Protein 4QKD (pdb70)

Nearest PDB structures (foldseek):
  4qkd-assembly1_A  TM=1.005E+00  e=6.520E-40  Homo sapiens
  4qkb-assembly1_A  TM=1.003E+00  e=4.524E-38  Homo sapiens
  4qkf-assembly3_C  TM=1.001E+00  e=3.801E-38  Homo sapiens
  4qkd-assembly4_C  TM=9.950E-01  e=1.623E-37  Homo sapiens
  2iuw-assembly1_A-2  TM=6.817E-01  e=8.544E-07  Homo sapiens

Structure (mmCIF, N/CA/C/O backbone):
data_4QKD
#
_entry.id   4QKD
#
_cell.length_a   66.426
_cell.length_b   82.048
_cell.length_c   66.414
_cell.angle_alpha   90.00
_cell.angle_beta   120.03
_cell.angle_gamma   90.00
#
_symmetry.space_group_name_H-M   'P 1 21 1'
#
loop_
_entity.id
_entity.type
_entity.pdbx_description
1 polymer 'Alpha-ketoglutarate-dependent dioxygenase alkB homolog 7, mitochondrial'
2 non-polymer 'MANGANESE (II) ION'
3 non-polymer '2-OXOGLUTARIC ACID'
4 water water
#
loop_
_atom_site.group_PDB
_atom_site.id
_atom_site.type_symbol
_atom_site.label_atom_id
_atom_site.label_alt_id
_atom_site.label_comp_id
_atom_site.label_asym_id
_atom_site.label_entity_id
_atom_site.label_seq_id
_atom_site.pdbx_PDB_ins_code
_atom_site.Cartn_x
_atom_site.Cartn_y
_atom_site.Cartn_z
_atom_site.occupancy
_atom_site.B_iso_or_equiv
_atom_site.auth_seq_id
_atom_site.auth_comp_id
_atom_site.auth_asym_id
_atom_site.auth_atom_id
_atom_site.pdbx_PDB_model_num
ATOM 1 N N . MET A 1 1 ? -16.552 -7.182 22.803 1.00 29.20 16 MET A N 1
ATOM 2 C CA . MET A 1 1 ? -16.682 -5.702 22.651 1.00 23.90 16 MET A CA 1
ATOM 3 C C . MET A 1 1 ? -15.796 -5.120 21.554 1.00 19.95 16 MET A C 1
ATOM 4 O O . MET A 1 1 ? -16.232 -4.236 20.819 1.00 23.73 16 MET A O 1
ATOM 6 N N . TRP A 1 2 ? -14.551 -5.581 21.462 1.00 16.79 17 TRP A N 1
ATOM 7 C CA . TRP A 1 2 ? -13.601 -5.014 20.487 1.00 14.36 17 TRP A CA 1
ATOM 8 C C . TRP A 1 2 ? -13.202 -5.940 19.367 1.00 13.49 17 TRP A C 1
ATOM 9 O O . TRP A 1 2 ? -12.540 -5.505 18.439 1.00 12.69 17 TRP A O 1
ATOM 20 N N . VAL A 1 3 ? -13.577 -7.218 19.453 1.00 14.34 18 VAL A N 1
ATOM 21 C CA . VAL A 1 3 ? -13.248 -8.168 18.385 1.00 16.08 18 VAL A CA 1
ATOM 22 C C . VAL A 1 3 ? -14.467 -8.971 17.991 1.00 14.59 18 VAL A C 1
ATOM 23 O O . VAL A 1 3 ? -15.228 -9.409 18.853 1.00 22.00 18 VAL A O 1
ATOM 27 N N . ARG A 1 4 ? -14.673 -9.098 16.690 1.00 13.41 19 ARG A N 1
ATOM 28 C CA . ARG A 1 4 ? -15.689 -10.008 16.149 1.00 14.80 19 ARG A CA 1
ATOM 29 C C . ARG A 1 4 ? -14.972 -10.889 15.144 1.00 15.35 19 ARG A C 1
ATOM 30 O O . ARG A 1 4 ? -13.971 -10.476 14.553 1.00 15.16 19 ARG A O 1
ATOM 38 N N . GLY A 1 5 ? -15.454 -12.123 14.972 1.00 17.34 20 GLY A N 1
ATOM 39 C CA . GLY A 1 5 ? -14.796 -13.059 14.068 1.00 18.51 20 GLY A CA 1
ATOM 40 C C . GLY A 1 5 ? -15.777 -13.830 13.216 1.00 15.81 20 GLY A C 1
ATOM 41 O O . GLY A 1 5 ? -16.965 -13.888 13.533 1.00 17.59 20 GLY A O 1
ATOM 42 N N . SER A 1 6 ? -15.263 -14.423 12.140 1.00 18.25 21 SER A N 1
ATOM 43 C CA . SER A 1 6 ? -16.061 -15.288 11.272 1.00 18.82 21 SER A CA 1
ATOM 44 C C . SER A 1 6 ? -16.575 -16.551 11.992 1.00 18.50 21 SER A C 1
ATOM 45 O O . SER A 1 6 ? -17.581 -17.129 11.570 1.00 21.17 21 SER A O 1
ATOM 48 N N . GLY A 1 7 ? -15.884 -16.978 13.048 1.00 18.83 22 GLY A N 1
ATOM 49 C CA . GLY A 1 7 ? -16.291 -18.138 13.845 1.00 20.09 22 GLY A CA 1
ATOM 50 C C . GLY A 1 7 ? -15.484 -18.262 15.132 1.00 22.20 22 GLY A C 1
ATOM 51 O O . GLY A 1 7 ? -14.468 -17.588 15.296 1.00 22.15 22 GLY A O 1
ATOM 52 N N . PRO A 1 8 ? -15.925 -19.127 16.064 1.00 21.19 23 PRO A N 1
ATOM 53 C CA . PRO A 1 8 ? -15.234 -19.325 17.349 1.00 24.26 23 PRO A CA 1
ATOM 54 C C . PRO A 1 8 ? -13.783 -19.800 17.263 1.00 23.15 23 PRO A C 1
ATOM 55 O O . PRO A 1 8 ? -12.969 -19.449 18.126 1.00 22.58 23 PRO A O 1
ATOM 59 N N . SER A 1 9 ? -13.461 -20.613 16.258 1.00 20.95 24 SER A N 1
ATOM 60 C CA . SER A 1 9 ? -12.126 -21.197 16.166 1.00 21.47 24 SER A CA 1
ATOM 61 C C . SER A 1 9 ? -11.079 -20.132 15.830 1.00 20.44 24 SER A C 1
ATOM 62 O O . SER A 1 9 ? -10.013 -20.114 16.447 1.00 21.68 24 SER A O 1
ATOM 65 N N . VAL A 1 10 ? -11.379 -19.254 14.872 1.00 22.03 25 VAL A N 1
ATOM 66 C CA . VAL A 1 10 ? -10.447 -18.163 14.519 1.00 22.35 25 VAL A CA 1
ATOM 67 C C . VAL A 1 10 ? -10.248 -17.213 15.695 1.00 21.04 25 VAL A C 1
ATOM 68 O O . VAL A 1 10 ? -9.136 -16.742 15.941 1.00 22.20 25 VAL A O 1
ATOM 72 N N . LEU A 1 11 ? -11.325 -16.960 16.430 1.00 20.62 26 LEU A N 1
ATOM 73 C CA . LEU A 1 11 ? -11.283 -16.134 17.624 1.00 21.66 26 LEU A CA 1
ATOM 74 C C . LEU A 1 11 ? -10.369 -16.708 18.713 1.00 22.75 26 LEU A C 1
ATOM 75 O O . LEU A 1 11 ? -9.548 -15.993 19.280 1.00 24.40 26 LEU A O 1
ATOM 80 N N . SER A 1 12 ? -10.506 -18.002 19.001 1.00 23.30 27 SER A N 1
ATOM 81 C CA . SER A 1 12 ? -9.640 -18.667 19.978 1.00 22.34 27 SER A CA 1
ATOM 82 C C . SER A 1 12 ? -8.180 -18.728 19.497 1.00 21.12 27 SER A C 1
ATOM 83 O O . SER A 1 12 ? -7.243 -18.469 20.263 1.00 23.13 27 SER A O 1
ATOM 85 N N . ARG A 1 13 ? -8.001 -19.073 18.226 1.00 19.31 28 ARG A N 1
ATOM 86 C CA . ARG A 1 13 ? -6.674 -19.282 17.641 1.00 21.14 28 ARG A CA 1
ATOM 87 C C . ARG A 1 13 ? -5.824 -18.019 17.702 1.00 23.89 28 ARG A C 1
ATOM 88 O O . ARG A 1 13 ? -4.628 -18.072 17.991 1.00 25.53 28 ARG A O 1
ATOM 96 N N . LEU A 1 14 ? -6.472 -16.891 17.446 1.00 21.30 29 LEU A N 1
ATOM 97 C CA . LEU A 1 14 ? -5.799 -15.595 17.378 1.00 18.59 29 LEU A CA 1
ATOM 98 C C . LEU A 1 14 ? -5.984 -14.747 18.644 1.00 23.17 29 LEU A C 1
ATOM 99 O O . LEU A 1 14 ? -5.624 -13.571 18.643 1.00 24.55 29 LEU A O 1
ATOM 104 N N . GLN A 1 15 ? -6.499 -15.323 19.732 1.00 24.31 30 GLN A N 1
ATOM 105 C CA . GLN A 1 15 ? -6.906 -14.516 20.902 1.00 25.88 30 GLN A CA 1
ATOM 106 C C . GLN A 1 15 ? -5.764 -13.667 21.489 1.00 24.45 30 GLN A C 1
ATOM 107 O O . GLN A 1 15 ? -6.004 -12.531 21.932 1.00 28.50 30 GLN A O 1
ATOM 112 N N . ASP A 1 16 ? -4.539 -14.214 21.450 1.00 20.90 31 ASP A N 1
ATOM 113 C CA . ASP A 1 16 ? -3.298 -13.536 21.883 1.00 20.01 31 ASP A CA 1
ATOM 114 C C . ASP A 1 16 ? -2.371 -13.119 20.720 1.00 18.28 31 ASP A C 1
ATOM 115 O O . ASP A 1 16 ? -1.230 -12.670 20.940 1.00 21.64 31 ASP A O 1
ATOM 120 N N . ALA A 1 17 ? -2.842 -13.306 19.490 1.00 17.28 32 ALA A N 1
ATOM 121 C CA . ALA A 1 17 ? -2.125 -12.874 18.281 1.00 15.30 32 ALA A CA 1
ATOM 122 C C . ALA A 1 17 ? -2.659 -11.547 17.735 1.00 12.63 32 ALA A C 1
ATOM 123 O O . ALA A 1 17 ? -1.889 -10.766 17.178 1.00 13.94 32 ALA A O 1
ATOM 125 N N . ALA A 1 18 ? -3.966 -11.336 17.872 1.00 12.62 33 ALA A N 1
ATOM 126 C CA . ALA A 1 18 ? -4.618 -10.103 17.439 1.00 12.42 33 ALA A CA 1
ATOM 127 C C . ALA A 1 18 ? -5.338 -9.510 18.628 1.00 15.64 33 ALA A C 1
ATOM 128 O O . ALA A 1 18 ? -6.420 -9.970 18.989 1.00 20.12 33 ALA A O 1
ATOM 130 N N . VAL A 1 19 ? -4.733 -8.470 19.210 1.00 12.97 34 VAL A N 1
ATOM 131 C CA . VAL A 1 19 ? -5.125 -7.967 20.525 1.00 13.22 34 VAL A CA 1
ATOM 132 C C . VAL A 1 19 ? -5.505 -6.502 20.398 1.00 11.90 34 VAL A C 1
ATOM 133 O O . VAL A 1 19 ? -4.823 -5.787 19.702 1.00 13.67 34 VAL A O 1
ATOM 137 N N . VAL A 1 20 ? -6.580 -6.093 21.052 1.00 10.68 35 VAL A N 1
ATOM 138 C CA . VAL A 1 20 ? -6.888 -4.663 21.207 1.00 12.01 35 VAL A CA 1
ATOM 139 C C . VAL A 1 20 ? -6.985 -4.374 22.688 1.00 11.18 35 VAL A C 1
ATOM 140 O O . VAL A 1 20 ? -7.664 -5.066 23.448 1.00 13.73 35 VAL A O 1
ATOM 144 N N . ARG A 1 21 ? -6.267 -3.333 23.098 1.00 10.66 36 ARG A N 1
ATOM 145 C CA . ARG A 1 21 ? -6.364 -2.782 24.459 1.00 12.22 36 ARG A CA 1
ATOM 146 C C . ARG A 1 21 ? -7.031 -1.396 24.383 1.00 11.62 36 ARG A C 1
ATOM 147 O O . ARG A 1 21 ? -6.339 -0.405 24.179 1.00 13.14 36 ARG A O 1
ATOM 155 N N . PRO A 1 22 ? -8.378 -1.326 24.528 1.00 12.56 37 PRO A N 1
ATOM 156 C CA . PRO A 1 22 ? -9.031 -0.025 24.432 1.00 13.45 37 PRO A CA 1
ATOM 157 C C . PRO A 1 22 ? -8.563 0.846 25.599 1.00 14.98 37 PRO A C 1
ATOM 158 O O . PRO A 1 22 ? -8.225 0.318 26.651 1.00 15.96 37 PRO A O 1
ATOM 162 N N . GLY A 1 23 ? -8.494 2.159 25.437 1.00 14.40 38 GLY A N 1
ATOM 163 C CA . GLY A 1 23 ? -8.028 2.985 26.579 1.00 16.06 38 GLY A CA 1
ATOM 164 C C . GLY A 1 23 ? -6.639 2.648 27.164 1.00 15.46 38 GLY A C 1
ATOM 165 O O . GLY A 1 23 ? -6.338 2.953 28.327 1.00 16.69 38 GLY A O 1
ATOM 166 N N . PHE A 1 24 ? -5.776 2.047 26.350 1.00 12.66 39 PHE A N 1
ATOM 167 C CA . PHE A 1 24 ? -4.350 1.935 26.651 1.00 11.28 39 PHE A CA 1
ATOM 168 C C . PHE A 1 24 ? -3.757 3.319 26.953 1.00 11.37 39 PHE A C 1
ATOM 169 O O . PHE A 1 24 ? -2.901 3.450 27.843 1.00 11.95 39 PHE A O 1
ATOM 177 N N . LEU A 1 25 ? -4.186 4.344 26.214 1.00 9.96 40 LEU A N 1
ATOM 178 C CA . LEU A 1 25 ? -3.755 5.717 26.489 1.00 9.62 40 LEU A CA 1
ATOM 179 C C . LEU A 1 25 ? -4.788 6.438 27.329 1.00 11.21 40 LEU A C 1
ATOM 180 O O . LEU A 1 25 ? -5.979 6.279 27.114 1.00 13.06 40 LEU A O 1
ATOM 185 N N . SER A 1 26 ? -4.314 7.291 28.238 1.00 12.80 41 SER A N 1
ATOM 186 C CA . SER A 1 26 ? -5.185 8.262 28.867 1.00 13.62 41 SER A CA 1
ATOM 187 C C . SER A 1 26 ? -5.442 9.443 27.934 1.00 12.77 41 SER A C 1
ATOM 188 O O . SER A 1 26 ? -4.797 9.588 26.891 1.00 11.31 41 SER A O 1
ATOM 191 N N . THR A 1 27 ? -6.388 10.297 28.301 1.00 14.02 42 THR A N 1
ATOM 192 C CA . THR A 1 27 ? -6.639 11.496 27.514 1.00 14.70 42 THR A CA 1
ATOM 193 C C . THR A 1 27 ? -5.385 12.334 27.424 1.00 13.93 42 THR A C 1
ATOM 194 O O . THR A 1 27 ? -5.063 12.859 26.375 1.00 14.36 42 THR A O 1
ATOM 198 N N . ALA A 1 28 ? -4.661 12.464 28.535 1.00 13.68 43 ALA A N 1
ATOM 199 C CA . ALA A 1 28 ? -3.433 13.241 28.532 1.00 14.01 43 ALA A CA 1
ATOM 200 C C . ALA A 1 28 ? -2.393 12.680 27.572 1.00 11.86 43 ALA A C 1
ATOM 201 O O . ALA A 1 28 ? -1.704 13.423 26.891 1.00 12.50 43 ALA A O 1
ATOM 203 N N . GLU A 1 29 ? -2.285 11.359 27.511 1.00 11.58 44 GLU A N 1
ATOM 204 C CA . GLU A 1 29 ? -1.360 10.755 26.552 1.00 11.43 44 GLU A CA 1
ATOM 205 C C . GLU A 1 29 ? -1.773 10.949 25.101 1.00 9.66 44 GLU A C 1
ATOM 206 O O . GLU A 1 29 ? -0.929 11.135 24.244 1.00 9.97 44 GLU A O 1
ATOM 212 N N . GLU A 1 30 ? -3.068 10.834 24.846 1.00 10.12 45 GLU A N 1
ATOM 213 C CA . GLU A 1 30 ? -3.583 11.179 23.494 1.00 10.63 45 GLU A CA 1
ATOM 214 C C . GLU A 1 30 ? -3.220 12.591 23.086 1.00 11.18 45 GLU A C 1
ATOM 215 O O . GLU A 1 30 ? -2.766 12.813 21.985 1.00 10.91 45 GLU A O 1
ATOM 221 N N . GLU A 1 31 ? -3.371 13.504 24.034 1.00 11.22 46 GLU A N 1
ATOM 222 C CA . GLU A 1 31 ? -3.035 14.919 23.846 1.00 12.41 46 GLU A CA 1
ATOM 223 C C . GLU A 1 31 ? -1.544 15.084 23.605 1.00 10.97 46 GLU A C 1
ATOM 224 O O . GLU A 1 31 ? -1.130 15.744 22.663 1.00 10.96 46 GLU A O 1
ATOM 230 N N . THR A 1 32 ? -0.708 14.444 24.419 1.00 9.87 47 THR A N 1
ATOM 231 C CA . THR A 1 32 ? 0.733 14.504 24.186 1.00 10.00 47 THR A CA 1
ATOM 232 C C . THR A 1 32 ? 1.084 14.146 22.728 1.00 9.88 47 THR A C 1
ATOM 233 O O . THR A 1 32 ? 1.855 14.845 22.058 1.00 11.44 47 THR A O 1
ATOM 237 N N . LEU A 1 33 ? 0.546 13.019 22.240 1.00 9.89 48 LEU A N 1
ATOM 238 C CA . LEU A 1 33 ? 0.875 12.603 20.901 1.00 9.66 48 LEU A CA 1
ATOM 239 C C . LEU A 1 33 ? 0.358 13.590 19.829 1.00 9.66 48 LEU A C 1
ATOM 240 O O . LEU A 1 33 ? 1.072 13.899 18.888 1.00 10.45 48 LEU A O 1
ATOM 245 N N . SER A 1 34 ? -0.878 14.041 19.991 1.00 9.86 49 SER A N 1
ATOM 246 C CA . SER A 1 34 ? -1.463 14.990 19.048 0.81 10.61 49 SER A CA 1
ATOM 247 C C . SER A 1 34 ? -0.672 16.299 19.008 1.00 12.55 49 SER A C 1
ATOM 248 O O . SER A 1 34 ? -0.383 16.806 17.930 1.00 12.43 49 SER A O 1
ATOM 251 N N . ARG A 1 35 ? -0.278 16.820 20.167 1.00 11.59 50 ARG A N 1
ATOM 252 C CA . ARG A 1 35 ? 0.416 18.118 20.195 1.00 11.84 50 ARG A CA 1
ATOM 253 C C . ARG A 1 35 ? 1.789 18.016 19.557 1.00 11.79 50 ARG A C 1
ATOM 254 O O . ARG A 1 35 ? 2.285 18.946 18.941 1.00 13.25 50 ARG A O 1
ATOM 262 N N . GLU A 1 36 ? 2.408 16.843 19.669 1.00 10.21 51 GLU A N 1
ATOM 263 C CA . GLU A 1 36 ? 3.718 16.651 19.082 1.00 9.88 51 GLU A CA 1
ATOM 264 C C . GLU A 1 36 ? 3.634 16.381 17.570 1.00 10.14 51 GLU A C 1
ATOM 265 O O . GLU A 1 36 ? 4.488 16.817 16.826 1.00 12.36 51 GLU A O 1
ATOM 271 N N . LEU A 1 37 ? 2.632 15.592 17.153 1.00 9.73 52 LEU A N 1
ATOM 272 C CA . LEU A 1 37 ? 2.557 15.089 15.781 1.00 10.33 52 LEU A CA 1
ATOM 273 C C . LEU A 1 37 ? 1.748 15.942 14.807 1.00 10.91 52 LEU A C 1
ATOM 274 O O . LEU A 1 37 ? 2.104 16.006 13.620 1.00 10.76 52 LEU A O 1
ATOM 279 N N . GLU A 1 38 ? 0.672 16.560 15.282 1.00 12.63 53 GLU A N 1
ATOM 280 C CA . GLU A 1 38 ? -0.129 17.421 14.391 1.00 14.95 53 GLU A CA 1
ATOM 281 C C . GLU A 1 38 ? 0.748 18.447 13.624 1.00 14.48 53 GLU A C 1
ATOM 282 O O . GLU A 1 38 ? 0.675 18.543 12.390 1.00 15.20 53 GLU A O 1
ATOM 288 N N . PRO A 1 39 ? 1.605 19.196 14.332 1.00 12.72 54 PRO A N 1
ATOM 289 C CA . PRO A 1 39 ? 2.404 20.196 13.621 1.00 14.85 54 PRO A CA 1
ATOM 290 C C . PRO A 1 39 ? 3.350 19.604 12.574 1.00 15.73 54 PRO A C 1
ATOM 291 O O . PRO A 1 39 ? 3.600 20.213 11.518 1.00 18.41 54 PRO A O 1
ATOM 295 N N . GLU A 1 40 ? 3.878 18.415 12.863 1.00 14.94 55 GLU A N 1
ATOM 296 C CA . GLU A 1 40 ? 4.802 17.788 11.952 1.00 16.26 55 GLU A CA 1
ATOM 297 C C . GLU A 1 40 ? 4.091 17.252 10.706 1.00 15.02 55 GLU A C 1
ATOM 298 O O . GLU A 1 40 ? 4.602 17.365 9.597 1.00 17.65 55 GLU A O 1
ATOM 304 N N . LEU A 1 41 ? 2.904 16.694 10.900 1.00 13.41 56 LEU A N 1
ATOM 305 C CA . LEU A 1 41 ? 2.119 16.175 9.793 1.00 14.92 56 LEU A CA 1
ATOM 306 C C . LEU A 1 41 ? 1.624 17.318 8.904 1.00 16.25 56 LEU A C 1
ATOM 307 O O . LEU A 1 41 ? 1.568 17.164 7.679 1.00 15.90 56 LEU A O 1
ATOM 312 N N . ARG A 1 42 ? 1.285 18.465 9.505 1.00 16.13 57 ARG A N 1
ATOM 313 C CA . ARG A 1 42 ? 0.814 19.657 8.755 1.00 17.04 57 ARG A CA 1
ATOM 314 C C . ARG A 1 42 ? 1.876 20.171 7.778 1.00 15.18 57 ARG A C 1
ATOM 315 O O . ARG A 1 42 ? 1.535 20.814 6.778 1.00 20.37 57 ARG A O 1
ATOM 323 N N . ARG A 1 43 ? 3.152 19.925 8.058 1.00 14.50 58 ARG A N 1
ATOM 324 C CA . ARG A 1 43 ? 4.220 20.319 7.141 1.00 17.53 58 ARG A CA 1
ATOM 325 C C . ARG A 1 43 ? 4.233 19.570 5.825 1.00 17.74 58 ARG A C 1
ATOM 326 O O . ARG A 1 43 ? 4.914 19.991 4.888 1.00 19.49 58 ARG A O 1
ATOM 332 N N . ARG A 1 44 ? 3.515 18.445 5.766 1.00 16.21 59 ARG A N 1
ATOM 333 C CA . ARG A 1 44 ? 3.455 17.629 4.551 1.00 16.59 59 ARG A CA 1
ATOM 334 C C . ARG A 1 44 ? 2.066 17.675 3.929 1.00 15.04 59 ARG A C 1
ATOM 335 O O . ARG A 1 44 ? 1.083 17.854 4.621 1.00 15.56 59 ARG A O 1
ATOM 343 N N . ARG A 1 45 ? 2.005 17.531 2.606 1.00 14.87 60 ARG A N 1
ATOM 344 C CA . ARG A 1 45 ? 0.718 17.459 1.914 1.00 15.33 60 ARG A CA 1
ATOM 345 C C . ARG A 1 45 ? 0.195 16.027 1.887 1.00 13.39 60 ARG A C 1
ATOM 346 O O . ARG A 1 45 ? 0.983 15.085 1.909 1.00 15.27 60 ARG A O 1
ATOM 349 N N . TYR A 1 46 ? -1.126 15.873 1.854 1.00 12.75 61 TYR A N 1
ATOM 350 C CA . TYR A 1 46 ? -1.685 14.563 1.557 1.00 11.57 61 TYR A CA 1
ATOM 351 C C . TYR A 1 46 ? -1.151 14.107 0.204 1.00 13.03 61 TYR A C 1
ATOM 352 O O . TYR A 1 46 ? -1.037 14.877 -0.746 1.00 13.90 61 TYR A O 1
ATOM 361 N N . GLU A 1 47 ? -0.751 12.843 0.152 1.00 11.86 62 GLU A N 1
ATOM 362 C CA . GLU A 1 47 ? -0.047 12.334 -1.019 1.00 12.02 62 GLU A CA 1
ATOM 363 C C . GLU A 1 47 ? -0.990 12.111 -2.188 1.00 10.72 62 GLU A C 1
ATOM 364 O O . GLU A 1 47 ? -2.192 11.999 -2.014 1.00 12.73 62 GLU A O 1
ATOM 370 N N . TYR A 1 48 ? -0.396 12.049 -3.368 1.00 12.27 63 TYR A N 1
ATOM 371 C CA . TYR A 1 48 ? -1.132 11.549 -4.516 1.00 12.52 63 TYR A CA 1
ATOM 372 C C . TYR A 1 48 ? -1.540 10.091 -4.284 1.00 13.58 63 TYR A C 1
ATOM 373 O O . TYR A 1 48 ? -0.730 9.281 -3.840 1.00 16.60 63 TYR A O 1
ATOM 382 N N . ASP A 1 49 ? -2.784 9.774 -4.610 1.00 14.22 64 ASP A N 1
ATOM 383 C CA . ASP A 1 49 ? -3.257 8.395 -4.537 1.00 14.24 64 ASP A CA 1
ATOM 384 C C . ASP A 1 49 ? -2.880 7.577 -5.756 1.00 14.22 64 ASP A C 1
ATOM 385 O O . ASP A 1 49 ? -2.717 8.100 -6.853 1.00 16.34 64 ASP A O 1
ATOM 390 N N . HIS A 1 50 ? -2.733 6.277 -5.524 1.00 13.44 65 HIS A N 1
ATOM 391 C CA . HIS A 1 50 ? -2.438 5.290 -6.554 1.00 13.68 65 HIS A CA 1
ATOM 392 C C . HIS A 1 50 ? -3.272 4.048 -6.348 1.00 14.44 65 HIS A C 1
ATOM 393 O O . HIS A 1 50 ? -3.450 3.578 -5.235 1.00 15.01 65 HIS A O 1
ATOM 400 N N . TRP A 1 51 ? -3.756 3.487 -7.444 1.00 14.09 66 TRP A N 1
ATOM 401 C CA . TRP A 1 51 ? -4.611 2.319 -7.367 1.00 13.53 66 TRP A CA 1
ATOM 402 C C . TRP A 1 51 ? -3.920 1.136 -6.695 1.00 12.35 66 TRP A C 1
ATOM 403 O O . TRP A 1 51 ? -4.583 0.369 -6.021 1.00 16.31 66 TRP A O 1
ATOM 414 N N . ASP A 1 52 ? -2.610 1.011 -6.894 1.00 13.10 67 ASP A N 1
ATOM 415 C CA . ASP A 1 52 ? -1.855 -0.141 -6.369 1.00 14.20 67 ASP A CA 1
ATOM 416 C C . ASP A 1 52 ? -1.078 0.167 -5.078 1.00 15.51 67 ASP A C 1
ATOM 417 O O . ASP A 1 52 ? -0.154 -0.551 -4.703 1.00 20.60 67 ASP A O 1
ATOM 422 N N . ALA A 1 53 ? -1.458 1.247 -4.422 1.00 14.50 68 ALA A N 1
ATOM 423 C CA . ALA A 1 53 ? -0.990 1.547 -3.086 1.00 14.59 68 ALA A CA 1
ATOM 424 C C . ALA A 1 53 ? -2.007 1.039 -2.087 1.00 13.39 68 ALA A C 1
ATOM 425 O O . ALA A 1 53 ? -3.220 1.194 -2.311 1.00 14.93 68 ALA A O 1
ATOM 427 N N . ALA A 1 54 ? -1.524 0.423 -1.004 1.00 13.33 69 ALA A N 1
ATOM 428 C CA . ALA A 1 54 ? -2.394 -0.001 0.071 1.00 12.14 69 ALA A CA 1
ATOM 429 C C . ALA A 1 54 ? -3.106 1.185 0.754 1.00 11.25 69 ALA A C 1
ATOM 430 O O . ALA A 1 54 ? -4.301 1.116 1.018 1.00 13.83 69 ALA A O 1
ATOM 432 N N . ILE A 1 55 ? -2.367 2.261 1.014 1.00 12.18 70 ILE A N 1
ATOM 433 C CA . ILE A 1 55 ? -2.896 3.393 1.751 1.00 12.31 70 ILE A CA 1
ATOM 434 C C . ILE A 1 55 ? -3.412 4.472 0.810 1.00 10.59 70 ILE A C 1
ATOM 435 O O . ILE A 1 55 ? -2.769 4.757 -0.189 1.00 11.73 70 ILE A O 1
ATOM 440 N N . HIS A 1 56 ? -4.603 4.945 1.129 1.00 11.40 71 HIS A N 1
ATOM 441 C CA . HIS A 1 56 ? -5.290 5.972 0.367 1.00 13.13 71 HIS A CA 1
ATOM 442 C C . HIS A 1 56 ? -5.717 7.117 1.236 1.00 14.27 71 HIS A C 1
ATOM 443 O O . HIS A 1 56 ? -6.202 6.917 2.347 1.00 13.53 71 HIS A O 1
ATOM 450 N N . GLY A 1 57 ? -5.518 8.324 0.712 1.00 12.38 72 GLY A N 1
ATOM 451 C CA . GLY A 1 57 ? -5.921 9.550 1.391 1.00 11.29 72 GLY A CA 1
ATOM 452 C C . GLY A 1 57 ? -5.132 9.817 2.658 1.00 9.77 72 GLY A C 1
ATOM 453 O O . GLY A 1 57 ? -5.705 9.835 3.736 1.00 11.15 72 GLY A O 1
ATOM 454 N N . PHE A 1 58 ? -3.822 9.949 2.503 1.00 9.87 73 PHE A N 1
ATOM 455 C CA . PHE A 1 58 ? -2.908 9.941 3.642 1.00 11.24 73 PHE A CA 1
ATOM 456 C C . PHE A 1 58 ? -1.683 10.841 3.478 1.00 11.95 73 PHE A C 1
ATOM 457 O O . PHE A 1 58 ? -1.298 11.219 2.376 1.00 11.58 73 PHE A O 1
ATOM 465 N N . ARG A 1 59 ? -1.079 11.177 4.607 1.00 11.78 74 ARG A N 1
ATOM 466 C CA . ARG A 1 59 ? 0.304 11.613 4.666 1.00 11.34 74 ARG A CA 1
ATOM 467 C C . ARG A 1 59 ? 0.931 10.900 5.866 1.00 10.91 74 ARG A C 1
ATOM 468 O O . ARG A 1 59 ? 0.208 10.312 6.668 1.00 11.41 74 ARG A O 1
ATOM 476 N N . GLU A 1 60 ? 2.243 10.963 5.984 1.00 11.09 75 GLU A N 1
ATOM 477 C CA . GLU A 1 60 ? 2.943 10.156 6.971 1.00 10.78 75 GLU A CA 1
ATOM 478 C C . GLU A 1 60 ? 4.332 10.681 7.214 1.00 12.58 75 GLU A C 1
ATOM 479 O O . GLU A 1 60 ? 4.876 11.431 6.401 1.00 11.57 75 GLU A O 1
ATOM 485 N N . THR A 1 61 ? 4.913 10.251 8.328 1.00 11.44 76 THR A N 1
ATOM 486 C CA . THR A 1 61 ? 6.306 10.451 8.581 1.00 11.67 76 THR A CA 1
ATOM 487 C C . THR A 1 61 ? 6.877 9.316 9.390 1.00 11.27 76 THR A C 1
ATOM 488 O O . THR A 1 61 ? 6.133 8.594 10.022 1.00 13.79 76 THR A O 1
ATOM 492 N N . GLU A 1 62 ? 8.194 9.181 9.296 1.00 12.09 77 GLU A N 1
ATOM 493 C CA . GLU A 1 62 ? 8.996 8.361 10.182 1.00 13.05 77 GLU A CA 1
ATOM 494 C C . GLU A 1 62 ? 9.621 9.290 11.225 1.00 14.72 77 GLU A C 1
ATOM 495 O O . GLU A 1 62 ? 10.103 10.383 10.884 1.00 19.57 77 GLU A O 1
ATOM 501 N N . LYS A 1 63 ? 9.605 8.874 12.482 1.00 13.38 78 LYS A N 1
ATOM 502 C CA . LYS A 1 63 ? 10.087 9.737 13.561 1.00 13.27 78 LYS A CA 1
ATOM 503 C C . LYS A 1 63 ? 10.902 8.936 14.568 1.00 13.86 78 LYS A C 1
ATOM 504 O O . LYS A 1 63 ? 10.452 7.903 15.070 1.00 13.53 78 LYS A O 1
ATOM 510 N N . SER A 1 64 ? 12.115 9.414 14.842 1.00 14.08 79 SER A N 1
ATOM 511 C CA . SER A 1 64 ? 13.009 8.777 15.821 1.00 15.12 79 SER A CA 1
ATOM 512 C C . SER A 1 64 ? 13.343 9.671 16.993 1.00 15.03 79 SER A C 1
ATOM 513 O O . SER A 1 64 ? 13.798 9.173 18.017 1.00 20.25 79 SER A O 1
ATOM 516 N N . ARG A 1 65 ? 13.085 10.967 16.840 1.00 14.63 80 ARG A N 1
ATOM 517 C CA . ARG A 1 65 ? 13.352 11.968 17.860 1.00 16.64 80 ARG A CA 1
ATOM 518 C C . ARG A 1 65 ? 12.020 12.390 18.462 1.00 12.81 80 ARG A C 1
ATOM 519 O O . ARG A 1 65 ? 11.140 12.908 17.760 1.00 16.71 80 ARG A O 1
ATOM 521 N N . TRP A 1 66 ? 11.867 12.141 19.760 1.00 11.81 81 TRP A N 1
ATOM 522 C CA . TRP A 1 66 ? 10.599 12.295 20.450 1.00 12.24 81 TRP A CA 1
ATOM 523 C C . TRP A 1 66 ? 10.797 13.042 21.758 1.00 12.57 81 TRP A C 1
ATOM 524 O O . TRP A 1 66 ? 11.824 12.873 22.406 1.00 12.79 81 TRP A O 1
ATOM 535 N N . SER A 1 67 ? 9.809 13.836 22.131 1.00 10.49 82 SER A N 1
ATOM 536 C CA . SER A 1 67 ? 9.776 14.395 23.471 1.00 10.57 82 SER A CA 1
ATOM 537 C C . SER A 1 67 ? 9.867 13.315 24.545 1.00 10.48 82 SER A C 1
ATOM 538 O O . SER A 1 67 ? 9.527 12.151 24.310 1.00 12.73 82 SER A O 1
ATOM 541 N N . GLU A 1 68 ? 10.283 13.685 25.746 1.00 11.25 83 GLU A N 1
ATOM 542 C CA . GLU A 1 68 ? 10.311 12.697 26.827 1.00 11.64 83 GLU A CA 1
ATOM 543 C C . GLU A 1 68 ? 8.917 12.109 27.125 1.00 11.47 83 GLU A C 1
ATOM 544 O O . GLU A 1 68 ? 8.782 10.907 27.370 1.00 11.80 83 GLU A O 1
ATOM 550 N N . ALA A 1 69 ? 7.872 12.914 27.060 1.00 12.03 84 ALA A N 1
ATOM 551 C CA . ALA A 1 69 ? 6.517 12.429 27.349 1.00 11.53 84 ALA A CA 1
ATOM 552 C C . ALA A 1 69 ? 6.052 11.427 26.306 1.00 11.39 84 ALA A C 1
ATOM 553 O O . ALA A 1 69 ? 5.460 10.377 26.638 1.00 11.10 84 ALA A O 1
ATOM 555 N N . SER A 1 70 ? 6.366 11.701 25.053 1.00 10.21 85 SER A N 1
ATOM 556 C CA . SER A 1 70 ? 6.007 10.733 24.007 1.00 11.22 85 SER A CA 1
ATOM 557 C C . SER A 1 70 ? 6.869 9.480 24.097 1.00 10.82 85 SER A C 1
ATOM 558 O O . SER A 1 70 ? 6.390 8.363 23.862 1.00 10.78 85 SER A O 1
ATOM 561 N N . ARG A 1 71 ? 8.141 9.645 24.432 1.00 11.21 86 ARG A N 1
ATOM 562 C CA . ARG A 1 71 ? 9.006 8.476 24.601 1.00 10.62 86 ARG A CA 1
ATOM 563 C C . ARG A 1 71 ? 8.504 7.571 25.736 1.00 10.82 86 ARG A C 1
ATOM 564 O O . ARG A 1 71 ? 8.526 6.342 25.609 1.00 10.94 86 ARG A O 1
ATOM 572 N N . ALA A 1 72 ? 7.973 8.138 26.806 1.00 10.15 87 ALA A N 1
ATOM 573 C CA . ALA A 1 72 ? 7.409 7.330 27.881 1.00 11.86 87 ALA A CA 1
ATOM 574 C C . ALA A 1 72 ? 6.236 6.490 27.344 1.00 10.49 87 ALA A C 1
ATOM 575 O O . ALA A 1 72 ? 6.067 5.315 27.700 1.00 10.86 87 ALA A O 1
ATOM 577 N N . ILE A 1 73 ? 5.438 7.072 26.455 1.00 11.28 88 ILE A N 1
ATOM 578 C CA . ILE A 1 73 ? 4.326 6.331 25.854 1.00 10.83 88 ILE A CA 1
ATOM 579 C C . ILE A 1 73 ? 4.839 5.194 24.959 1.00 9.51 88 ILE A C 1
ATOM 580 O O . ILE A 1 73 ? 4.351 4.040 25.034 1.00 10.48 88 ILE A O 1
ATOM 585 N N . LEU A 1 74 ? 5.837 5.489 24.131 1.00 10.02 89 LEU A N 1
ATOM 586 C CA . LEU A 1 74 ? 6.435 4.476 23.288 1.00 10.25 89 LEU A CA 1
ATOM 587 C C . LEU A 1 74 ? 7.050 3.353 24.102 1.00 9.95 89 LEU A C 1
ATOM 588 O O . LEU A 1 74 ? 6.938 2.198 23.709 1.00 10.67 89 LEU A O 1
ATOM 593 N N . ARG A 1 75 ? 7.627 3.642 25.257 1.00 11.00 90 ARG A N 1
ATOM 594 C CA . ARG A 1 75 ? 8.189 2.604 26.092 1.00 11.01 90 ARG A CA 1
ATOM 595 C C . ARG A 1 75 ? 7.067 1.773 26.690 1.00 10.12 90 ARG A C 1
ATOM 596 O O . ARG A 1 75 ? 7.257 0.563 26.881 1.00 12.30 90 ARG A O 1
ATOM 604 N N . ARG A 1 76 ? 5.906 2.357 26.966 1.00 10.40 91 ARG A N 1
ATOM 605 C CA . ARG A 1 76 ? 4.765 1.569 27.428 1.00 11.66 91 ARG A CA 1
ATOM 606 C C . ARG A 1 76 ? 4.320 0.604 26.345 1.00 11.52 91 ARG A C 1
ATOM 607 O O . ARG A 1 76 ? 4.007 -0.572 26.621 1.00 11.94 91 ARG A O 1
ATOM 615 N N . VAL A 1 77 ? 4.346 1.051 25.101 1.00 10.77 92 VAL A N 1
ATOM 616 C CA . VAL A 1 77 ? 3.942 0.191 24.003 1.00 12.20 92 VAL A CA 1
ATOM 617 C C . VAL A 1 77 ? 4.937 -0.952 23.883 1.00 11.46 92 VAL A C 1
ATOM 618 O O . VAL A 1 77 ? 4.534 -2.115 23.695 1.00 11.68 92 VAL A O 1
ATOM 622 N N . GLN A 1 78 ? 6.225 -0.660 23.993 1.00 12.62 93 GLN A N 1
ATOM 623 C CA . GLN A 1 78 ? 7.261 -1.675 23.828 1.00 13.99 93 GLN A CA 1
ATOM 624 C C . GLN A 1 78 ? 7.107 -2.745 24.908 1.00 12.97 93 GLN A C 1
ATOM 625 O O . GLN A 1 78 ? 7.157 -3.961 24.622 1.00 14.25 93 GLN A O 1
ATOM 631 N N . ALA A 1 79 ? 6.877 -2.309 26.141 1.00 12.54 94 ALA A N 1
ATOM 632 C CA . ALA A 1 79 ? 6.675 -3.247 27.247 1.00 13.91 94 ALA A CA 1
ATOM 633 C C . ALA A 1 79 ? 5.435 -4.134 27.066 1.00 14.88 94 ALA A C 1
ATOM 634 O O . ALA A 1 79 ? 5.431 -5.320 27.420 1.00 17.68 94 ALA A O 1
ATOM 636 N N . ALA A 1 80 ? 4.380 -3.563 26.515 1.00 12.35 95 ALA A N 1
ATOM 637 C CA . ALA A 1 80 ? 3.107 -4.244 26.334 1.00 12.46 95 ALA A CA 1
ATOM 638 C C . ALA A 1 80 ? 3.126 -5.235 25.193 1.00 13.24 95 ALA A C 1
ATOM 639 O O . ALA A 1 80 ? 2.452 -6.271 25.274 1.00 17.03 95 ALA A O 1
ATOM 641 N N . ALA A 1 81 ? 3.877 -4.938 24.134 1.00 12.13 96 ALA A N 1
ATOM 642 C CA . ALA A 1 81 ? 3.693 -5.608 22.843 1.00 13.57 96 ALA A CA 1
ATOM 643 C C . ALA A 1 81 ? 4.872 -6.439 22.373 1.00 15.43 96 ALA A C 1
ATOM 644 O O . ALA A 1 81 ? 4.701 -7.378 21.604 1.00 19.10 96 ALA A O 1
ATOM 646 N N . PHE A 1 82 ? 6.074 -6.106 22.815 1.00 14.62 97 PHE A N 1
ATOM 647 C CA . PHE A 1 82 ? 7.262 -6.765 22.303 1.00 17.66 97 PHE A CA 1
ATOM 648 C C . PHE A 1 82 ? 7.998 -7.562 23.380 1.00 19.23 97 PHE A C 1
ATOM 649 O O . PHE A 1 82 ? 7.987 -7.190 24.550 1.00 20.16 97 PHE A O 1
ATOM 657 N N . GLY A 1 83 ? 8.605 -8.680 22.967 1.00 19.45 98 GLY A N 1
ATOM 658 C CA . GLY A 1 83 ? 9.393 -9.551 23.856 1.00 24.08 98 GLY A CA 1
ATOM 659 C C . GLY A 1 83 ? 10.791 -9.002 24.074 1.00 27.59 98 GLY A C 1
ATOM 660 O O . GLY A 1 83 ? 11.223 -8.111 23.348 1.00 28.69 98 GLY A O 1
ATOM 661 N N . PRO A 1 84 ? 11.560 -9.607 24.997 1.00 30.76 99 PRO A N 1
ATOM 662 C CA . PRO A 1 84 ? 12.649 -8.932 25.666 1.00 31.44 99 PRO A CA 1
ATOM 663 C C . PRO A 1 84 ? 12.459 -7.427 25.856 1.00 36.75 99 PRO A C 1
ATOM 664 O O . PRO A 1 84 ? 11.830 -7.008 26.832 1.00 37.28 99 PRO A O 1
ATOM 668 N N . GLN A 1 86 ? 12.840 -8.990 21.188 1.00 32.55 101 GLN A N 1
ATOM 669 C CA . GLN A 1 86 ? 12.780 -8.318 19.903 1.00 28.78 101 GLN A CA 1
ATOM 670 C C . GLN A 1 86 ? 13.402 -6.929 19.969 1.00 30.66 101 GLN A C 1
ATOM 671 O O . GLN A 1 86 ? 13.424 -6.299 21.027 1.00 36.05 101 GLN A O 1
ATOM 677 N N . THR A 1 87 ? 13.918 -6.475 18.830 1.00 27.47 102 THR A N 1
ATOM 678 C CA . THR A 1 87 ? 14.346 -5.096 18.665 1.00 25.32 102 THR A CA 1
ATOM 679 C C . THR A 1 87 ? 13.303 -4.399 17.821 1.00 22.45 102 THR A C 1
ATOM 680 O O . THR A 1 87 ? 12.728 -5.004 16.907 1.00 26.51 102 THR A O 1
ATOM 682 N N . LEU A 1 88 ? 13.063 -3.127 18.131 1.00 19.45 103 LEU A N 1
ATOM 683 C CA . LEU A 1 88 ? 12.174 -2.287 17.333 1.00 17.23 103 LEU A CA 1
ATOM 684 C C . LEU A 1 88 ? 12.969 -1.634 16.218 1.00 17.21 103 LEU A C 1
ATOM 685 O O . LEU A 1 88 ? 14.190 -1.476 16.316 1.00 18.57 103 LEU A O 1
ATOM 690 N N . LEU A 1 89 ? 12.273 -1.256 15.152 1.00 16.61 104 LEU A N 1
ATOM 691 C CA . LEU A 1 89 ? 12.872 -0.424 14.131 1.00 15.85 104 LEU A CA 1
ATOM 692 C C . LEU A 1 89 ? 13.338 0.873 14.774 1.00 16.94 104 LEU A C 1
ATOM 693 O O . LEU A 1 89 ? 12.817 1.293 15.809 1.00 18.52 104 LEU A O 1
ATOM 698 N N . SER A 1 90 ? 14.309 1.510 14.134 1.00 16.83 105 SER A N 1
ATOM 699 C CA . SER A 1 90 ? 14.907 2.730 14.675 1.00 17.41 105 SER A CA 1
ATOM 700 C C . SER A 1 90 ? 14.012 3.968 14.596 1.00 18.27 105 SER A C 1
ATOM 701 O O . SER A 1 90 ? 14.290 4.970 15.253 1.00 22.29 105 SER A O 1
ATOM 704 N N . SER A 1 91 ? 12.945 3.888 13.807 1.00 15.13 106 SER A N 1
ATOM 705 C CA . SER A 1 91 ? 11.944 4.936 13.722 1.00 13.60 106 SER A CA 1
ATOM 706 C C . SER A 1 91 ? 10.565 4.360 13.966 1.00 11.33 106 SER A C 1
ATOM 707 O O . SER A 1 91 ? 10.332 3.161 13.789 1.00 11.52 106 SER A O 1
ATOM 710 N N . VAL A 1 92 ? 9.658 5.245 14.321 1.00 11.75 107 VAL A N 1
ATOM 711 C CA . VAL A 1 92 ? 8.262 4.962 14.517 1.00 11.61 107 VAL A CA 1
ATOM 712 C C . VAL A 1 92 ? 7.482 5.606 13.356 1.00 11.29 107 VAL A C 1
ATOM 713 O O . VAL A 1 92 ? 7.748 6.739 12.962 1.00 12.79 107 VAL A O 1
ATOM 717 N N . HIS A 1 93 ? 6.518 4.879 12.789 1.00 9.38 108 HIS A N 1
ATOM 718 C CA . HIS A 1 93 ? 5.738 5.311 11.631 1.00 9.30 108 HIS A CA 1
ATOM 719 C C . HIS A 1 93 ? 4.484 5.998 12.131 1.00 9.26 108 HIS A C 1
ATOM 720 O O . HIS A 1 93 ? 3.730 5.448 12.935 1.00 9.66 108 HIS A O 1
ATOM 727 N N . VAL A 1 94 ? 4.292 7.234 11.667 1.00 8.78 109 VAL A N 1
ATOM 728 C CA . VAL A 1 94 ? 3.140 8.036 12.012 1.00 10.16 109 VAL A CA 1
ATOM 729 C C . VAL A 1 94 ? 2.324 8.252 10.751 1.00 9.58 109 VAL A C 1
ATOM 730 O O . VAL A 1 94 ? 2.848 8.762 9.744 1.00 10.28 109 VAL A O 1
ATOM 743 N N . ASP A 1 96 ? -1.343 9.590 8.938 1.00 10.99 111 ASP A N 1
ATOM 744 C CA . ASP A 1 96 ? -2.471 10.496 9.008 1.00 12.18 111 ASP A CA 1
ATOM 745 C C . ASP A 1 96 ? -3.387 10.134 7.864 1.00 9.89 111 ASP A C 1
ATOM 746 O O . ASP A 1 96 ? -2.998 10.316 6.718 1.00 11.88 111 ASP A O 1
ATOM 751 N N . LEU A 1 97 ? -4.547 9.571 8.184 1.00 10.00 112 LEU A N 1
ATOM 752 C CA . LEU A 1 97 ? -5.571 9.262 7.190 1.00 10.69 112 LEU A CA 1
ATOM 753 C C . LEU A 1 97 ? -6.641 10.321 7.240 1.00 12.59 112 LEU A C 1
ATOM 754 O O . LEU A 1 97 ? -7.210 10.549 8.289 1.00 13.35 112 LEU A O 1
ATOM 759 N N . GLU A 1 98 ? -6.954 10.940 6.101 1.00 13.38 113 GLU A N 1
ATOM 760 C CA . GLU A 1 98 ? -8.104 11.835 6.051 1.00 14.18 113 GLU A CA 1
ATOM 761 C C . GLU A 1 98 ? -9.398 11.056 6.224 1.00 11.62 113 GLU A C 1
ATOM 762 O O . GLU A 1 98 ? -9.403 9.806 6.152 1.00 13.03 113 GLU A O 1
ATOM 768 N N . ALA A 1 99 ? -10.495 11.750 6.499 1.00 13.13 114 ALA A N 1
ATOM 769 C CA . ALA A 1 99 ? -11.781 11.091 6.676 1.00 14.22 114 ALA A CA 1
ATOM 770 C C . ALA A 1 99 ? -12.152 10.227 5.486 1.00 14.23 114 ALA A C 1
ATOM 771 O O . ALA A 1 99 ? -12.792 9.189 5.659 1.00 16.20 114 ALA A O 1
ATOM 773 N N . ARG A 1 100 ? -11.760 10.657 4.291 1.00 13.77 115 ARG A N 1
ATOM 774 C CA . ARG A 1 100 ? -12.017 9.879 3.074 1.00 14.79 115 ARG A CA 1
ATOM 775 C C . ARG A 1 100 ? -10.943 8.825 2.783 1.00 15.27 115 ARG A C 1
ATOM 776 O O . ARG A 1 100 ? -11.069 8.050 1.826 1.00 17.01 115 ARG A O 1
ATOM 784 N N . GLY A 1 101 ? -9.886 8.788 3.587 1.00 14.05 116 GLY A N 1
ATOM 785 C CA . GLY A 1 101 ? -8.813 7.827 3.427 1.00 14.04 116 GLY A CA 1
ATOM 786 C C . GLY A 1 101 ? -9.120 6.485 4.051 1.00 12.80 116 GLY A C 1
ATOM 787 O O . GLY A 1 101 ? -10.105 6.322 4.784 1.00 14.57 116 GLY A O 1
ATOM 788 N N . TYR A 1 102 ? -8.287 5.508 3.698 1.00 10.91 117 TYR A N 1
ATOM 789 C CA . TYR A 1 102 ? -8.494 4.130 4.117 1.00 11.48 117 TYR A CA 1
ATOM 790 C C . TYR A 1 102 ? -7.267 3.330 3.741 1.00 10.96 117 TYR A C 1
ATOM 791 O O . TYR A 1 102 ? -6.353 3.808 3.099 1.00 10.49 117 TYR A O 1
ATOM 800 N N . ILE A 1 103 ? -7.244 2.080 4.181 1.00 10.71 118 ILE A N 1
ATOM 801 C CA . ILE A 1 103 ? -6.134 1.204 3.875 1.00 11.03 118 ILE A CA 1
ATOM 802 C C . ILE A 1 103 ? -6.702 -0.095 3.330 1.00 10.82 118 ILE A C 1
ATOM 803 O O . ILE A 1 103 ? -7.561 -0.702 3.970 1.00 11.08 118 ILE A O 1
ATOM 808 N N . LYS A 1 104 ? -6.182 -0.494 2.167 1.00 11.40 119 LYS A N 1
ATOM 809 C CA . LYS A 1 104 ? -6.588 -1.709 1.495 1.00 12.19 119 LYS A CA 1
ATOM 810 C C . LYS A 1 104 ? -5.888 -2.898 2.130 1.00 12.26 119 LYS A C 1
ATOM 811 O O . LYS A 1 104 ? -4.840 -2.755 2.760 1.00 11.42 119 LYS A O 1
ATOM 817 N N . PRO A 1 105 ? -6.455 -4.094 1.952 1.00 11.85 120 PRO A N 1
ATOM 818 C CA . PRO A 1 105 ? -5.841 -5.308 2.532 1.00 11.29 120 PRO A CA 1
ATOM 819 C C . PRO A 1 105 ? -4.399 -5.530 2.099 1.00 10.09 120 PRO A C 1
ATOM 820 O O . PRO A 1 105 ? -4.089 -5.473 0.905 1.00 12.40 120 PRO A O 1
ATOM 824 N N . HIS A 1 106 ? -3.534 -5.832 3.059 1.00 11.09 121 HIS A N 1
ATOM 825 C CA . HIS A 1 106 ? -2.146 -6.090 2.775 1.00 10.24 121 HIS A CA 1
ATOM 826 C C . HIS A 1 106 ? -1.538 -6.810 3.962 1.00 9.93 121 HIS A C 1
ATOM 827 O O . HIS A 1 106 ? -2.083 -6.763 5.067 1.00 11.32 121 HIS A O 1
ATOM 834 N N . VAL A 1 107 ? -0.379 -7.415 3.718 1.00 11.30 122 VAL A N 1
ATOM 835 C CA . VAL A 1 107 ? 0.475 -8.012 4.733 1.00 11.41 122 VAL A CA 1
ATOM 836 C C . VAL A 1 107 ? 1.734 -7.132 4.777 1.00 11.40 122 VAL A C 1
ATOM 837 O O . VAL A 1 107 ? 2.326 -6.859 3.741 1.00 12.89 122 VAL A O 1
ATOM 841 N N . ASP A 1 108 ? 2.118 -6.679 5.961 1.00 11.14 123 ASP A N 1
ATOM 842 C CA . ASP A 1 108 ? 3.292 -5.822 6.037 1.00 11.22 123 ASP A CA 1
ATOM 843 C C . ASP A 1 108 ? 4.509 -6.578 5.536 1.00 11.82 123 ASP A C 1
ATOM 844 O O . ASP A 1 108 ? 4.707 -7.744 5.879 1.00 12.90 123 ASP A O 1
ATOM 849 N N . SER A 1 109 ? 5.356 -5.885 4.784 1.00 12.71 124 SER A N 1
ATOM 850 C CA . SER A 1 109 ? 6.526 -6.510 4.175 1.00 13.90 124 SER A CA 1
ATOM 851 C C . SER A 1 109 ? 7.333 -7.328 5.168 1.00 14.62 124 SER A C 1
ATOM 852 O O . SER A 1 109 ? 7.731 -6.832 6.214 1.00 15.44 124 SER A O 1
ATOM 855 N N . ILE A 1 110 ? 7.573 -8.591 4.842 1.00 15.62 125 ILE A N 1
ATOM 856 C CA . ILE A 1 110 ? 8.379 -9.448 5.711 1.00 15.57 125 ILE A CA 1
ATOM 857 C C . ILE A 1 110 ? 9.872 -9.173 5.549 1.00 16.10 125 ILE A C 1
ATOM 858 O O . ILE A 1 110 ? 10.675 -9.673 6.322 1.00 19.27 125 ILE A O 1
ATOM 863 N N . LYS A 1 111 ? 10.219 -8.360 4.555 1.00 16.76 126 LYS A N 1
ATOM 864 C CA . LYS A 1 111 ? 11.598 -7.919 4.358 1.00 16.71 126 LYS A CA 1
ATOM 865 C C . LYS A 1 111 ? 12.003 -6.823 5.323 1.00 17.85 126 LYS A C 1
ATOM 866 O O . LYS A 1 111 ? 13.176 -6.703 5.666 1.00 19.84 126 LYS A O 1
ATOM 872 N N . PHE A 1 112 ? 11.031 -6.030 5.763 1.00 16.37 127 PHE A N 1
ATOM 873 C CA . PHE A 1 112 ? 11.322 -4.861 6.593 1.00 15.17 127 PHE A CA 1
ATOM 874 C C . PHE A 1 112 ? 10.651 -4.870 7.973 1.00 15.80 127 PHE A C 1
ATOM 875 O O . PHE A 1 112 ? 11.034 -4.106 8.828 1.00 16.11 127 PHE A O 1
ATOM 883 N N . CYS A 1 113 ? 9.691 -5.755 8.207 1.00 14.64 128 CYS A N 1
ATOM 884 C CA . CYS A 1 113 ? 9.011 -5.844 9.503 1.00 15.15 128 CYS A CA 1
ATOM 885 C C . CYS A 1 113 ? 9.116 -7.271 10.022 1.00 14.68 128 CYS A C 1
ATOM 886 O O . CYS A 1 113 ? 8.838 -8.221 9.291 1.00 15.96 128 CYS A O 1
ATOM 889 N N . GLY A 1 114 ? 9.484 -7.397 11.288 1.00 13.53 129 GLY A N 1
ATOM 890 C CA . GLY A 1 114 ? 9.508 -8.669 11.979 1.00 15.02 129 GLY A CA 1
ATOM 891 C C . GLY A 1 114 ? 8.136 -9.130 12.444 1.00 13.18 129 GLY A C 1
ATOM 892 O O . GLY A 1 114 ? 7.112 -8.783 11.866 1.00 13.10 129 GLY A O 1
ATOM 893 N N . ALA A 1 115 ? 8.112 -9.936 13.502 1.00 11.96 130 ALA A N 1
ATOM 894 C CA . ALA A 1 115 ? 6.927 -10.673 13.877 1.00 12.59 130 ALA A CA 1
ATOM 895 C C . ALA A 1 115 ? 5.799 -9.902 14.521 1.00 13.31 130 ALA A C 1
ATOM 896 O O . ALA A 1 115 ? 4.712 -10.440 14.653 1.00 14.34 130 ALA A O 1
ATOM 898 N N . THR A 1 116 ? 6.055 -8.655 14.946 1.00 11.93 131 THR A N 1
ATOM 899 C CA . THR A 1 116 ? 5.076 -7.915 15.749 1.00 11.97 131 THR A CA 1
ATOM 900 C C . THR A 1 116 ? 4.893 -6.493 15.217 1.00 11.34 131 THR A C 1
ATOM 901 O O . THR A 1 116 ? 5.870 -5.801 14.905 1.00 12.77 131 THR A O 1
ATOM 905 N N . ILE A 1 117 ? 3.626 -6.111 15.081 1.00 10.69 132 ILE A N 1
ATOM 906 C CA . ILE A 1 117 ? 3.193 -4.756 14.788 1.00 10.14 132 ILE A CA 1
ATOM 907 C C . ILE A 1 117 ? 2.318 -4.302 15.947 1.00 9.83 132 ILE A C 1
ATOM 908 O O . ILE A 1 117 ? 1.426 -5.022 16.383 1.00 11.11 132 ILE A O 1
ATOM 913 N N . ALA A 1 118 ? 2.545 -3.070 16.431 1.00 8.87 133 ALA A N 1
ATOM 914 C CA . ALA A 1 118 ? 1.755 -2.519 17.521 1.00 11.23 133 ALA A CA 1
ATOM 915 C C . ALA A 1 118 ? 1.347 -1.099 17.147 1.00 10.33 133 ALA A C 1
ATOM 916 O O . ALA A 1 118 ? 2.225 -0.264 16.913 1.00 11.29 133 ALA A O 1
ATOM 918 N N . GLY A 1 119 ? 0.043 -0.824 17.119 1.00 8.34 134 GLY A N 1
ATOM 919 C CA . GLY A 1 119 ? -0.428 0.492 16.677 1.00 8.17 134 GLY A CA 1
ATOM 920 C C . GLY A 1 119 ? -1.355 1.191 17.641 1.00 8.76 134 GLY A C 1
ATOM 921 O O . GLY A 1 119 ? -2.314 0.597 18.157 1.00 9.67 134 GLY A O 1
ATOM 922 N N . LEU A 1 120 ? -1.030 2.476 17.893 1.00 9.01 135 LEU A N 1
ATOM 923 C CA . LEU A 1 120 ? -1.908 3.394 18.643 1.00 8.49 135 LEU A CA 1
ATOM 924 C C . LEU A 1 120 ? -2.790 4.169 17.678 1.00 7.68 135 LEU A C 1
ATOM 925 O O . LEU A 1 120 ? -2.290 4.623 16.649 1.00 9.35 135 LEU A O 1
ATOM 930 N N . SER A 1 121 ? -4.098 4.226 17.954 1.00 8.49 136 SER A N 1
ATOM 931 C CA . SER A 1 121 ? -5.046 4.970 17.131 1.00 9.39 136 SER A CA 1
ATOM 932 C C . SER A 1 121 ? -5.453 6.233 17.862 1.00 8.91 136 SER A C 1
ATOM 933 O O . SER A 1 121 ? -5.756 6.195 19.041 1.00 9.42 136 SER A O 1
ATOM 936 N N . LEU A 1 122 ? -5.498 7.340 17.131 1.00 9.62 137 LEU A N 1
ATOM 937 C CA . LEU A 1 122 ? -5.872 8.631 17.675 1.00 10.31 137 LEU A CA 1
ATOM 938 C C . LEU A 1 122 ? -6.965 9.300 16.859 1.00 10.63 137 LEU A C 1
ATOM 939 O O . LEU A 1 122 ? -7.086 9.053 15.651 1.00 10.94 137 LEU A O 1
ATOM 944 N N . LEU A 1 123 ? -7.684 10.192 17.542 1.00 10.45 138 LEU A N 1
ATOM 945 C CA . LEU A 1 123 ? -8.643 11.163 16.965 1.00 12.21 138 LEU A CA 1
ATOM 946 C C . LEU A 1 123 ? -10.014 10.607 16.666 1.00 12.56 138 LEU A C 1
ATOM 947 O O . LEU A 1 123 ? -11.022 11.245 16.976 1.00 15.11 138 LEU A O 1
ATOM 952 N N . SER A 1 124 ? -10.066 9.453 16.016 1.00 12.05 139 SER A N 1
ATOM 953 C CA . SER A 1 124 ? -11.343 8.926 15.582 1.00 11.90 139 SER A CA 1
ATOM 954 C C . SER A 1 124 ? -11.302 7.417 15.481 1.00 11.13 139 SER A C 1
ATOM 955 O O . SER A 1 124 ? -10.231 6.849 15.296 1.00 12.31 139 SER A O 1
ATOM 958 N N . PRO A 1 125 ? -12.468 6.776 15.630 1.00 11.19 140 PRO A N 1
ATOM 959 C CA . PRO A 1 125 ? -12.590 5.330 15.572 1.00 10.47 140 PRO A CA 1
ATOM 960 C C . PRO A 1 125 ? -12.553 4.773 14.159 1.00 10.36 140 PRO A C 1
ATOM 961 O O . PRO A 1 125 ? -12.922 5.456 13.216 1.00 11.79 140 PRO A O 1
ATOM 965 N N . SER A 1 126 ? -12.097 3.534 14.050 1.00 10.88 141 SER A N 1
ATOM 966 C CA . SER A 1 126 ? -12.099 2.839 12.790 1.00 9.74 141 SER A CA 1
ATOM 967 C C . SER A 1 126 ? -12.144 1.344 13.031 1.00 9.35 141 SER A C 1
ATOM 968 O O . SER A 1 126 ? -12.065 0.875 14.181 1.00 10.78 141 SER A O 1
ATOM 971 N N . VAL A 1 127 ? -12.316 0.607 11.940 1.00 9.49 142 VAL A N 1
ATOM 972 C CA . VAL A 1 127 ? -12.381 -0.836 12.002 1.00 9.82 142 VAL A CA 1
ATOM 973 C C . VAL A 1 127 ? -11.237 -1.419 11.182 1.00 9.07 142 VAL A C 1
ATOM 974 O O . VAL A 1 127 ? -11.103 -1.142 9.984 1.00 10.22 142 VAL A O 1
ATOM 978 N N . MET A 1 128 ? -10.428 -2.265 11.832 1.00 10.08 143 MET A N 1
ATOM 979 C CA . MET A 1 128 ? -9.417 -3.039 11.147 1.00 11.50 143 MET A CA 1
ATOM 980 C C . MET A 1 128 ? -9.958 -4.430 10.877 1.00 11.45 143 MET A C 1
ATOM 981 O O . MET A 1 128 ? -10.349 -5.113 11.810 1.00 12.63 143 MET A O 1
ATOM 986 N N . ARG A 1 129 ? -9.967 -4.835 9.614 1.00 11.43 144 ARG A N 1
ATOM 987 C CA . ARG A 1 129 ? -10.402 -6.186 9.261 1.00 11.32 144 ARG A CA 1
ATOM 988 C C . ARG A 1 129 ? -9.192 -7.014 8.894 1.00 10.85 144 ARG A C 1
ATOM 989 O O . ARG A 1 129 ? -8.355 -6.560 8.117 1.00 10.52 144 ARG A O 1
ATOM 997 N N . LEU A 1 130 ? -9.111 -8.210 9.487 1.00 11.02 145 LEU A N 1
ATOM 998 C CA . LEU A 1 130 ? -8.086 -9.200 9.175 1.00 12.57 145 LEU A CA 1
ATOM 999 C C . LEU A 1 130 ? -8.726 -10.317 8.376 1.00 12.90 145 LEU A C 1
ATOM 1000 O O . LEU A 1 130 ? -9.786 -10.809 8.766 1.00 13.46 145 LEU A O 1
ATOM 1005 N N . VAL A 1 131 ? -8.102 -10.693 7.256 1.00 12.14 146 VAL A N 1
ATOM 1006 C CA . VAL A 1 131 ? -8.645 -11.773 6.414 1.00 13.57 146 VAL A CA 1
ATOM 1007 C C . VAL A 1 131 ? -7.536 -12.736 6.093 1.00 13.56 146 VAL A C 1
ATOM 1008 O O . VAL A 1 131 ? -6.448 -12.320 5.722 1.00 13.37 146 VAL A O 1
ATOM 1012 N N . HIS A 1 132 ? -7.795 -14.036 6.251 1.00 15.54 147 HIS A N 1
ATOM 1013 C CA . HIS A 1 132 ? -6.765 -15.026 5.924 1.00 16.29 147 HIS A CA 1
ATOM 1014 C C . HIS A 1 132 ? -6.415 -14.904 4.443 1.00 14.78 147 HIS A C 1
ATOM 1015 O O . HIS A 1 132 ? -7.304 -14.723 3.617 1.00 17.67 147 HIS A O 1
ATOM 1022 N N . THR A 1 133 ? -5.129 -14.974 4.109 1.00 15.05 148 THR A N 1
ATOM 1023 C CA . THR A 1 133 ? -4.673 -14.678 2.736 1.00 16.02 148 THR A CA 1
ATOM 1024 C C . THR A 1 133 ? -4.962 -15.738 1.669 1.00 19.07 148 THR A C 1
ATOM 1025 O O . THR A 1 133 ? -4.928 -15.457 0.473 1.00 23.09 148 THR A O 1
ATOM 1029 N N . GLN A 1 134 ? -5.184 -16.959 2.109 1.00 23.74 149 GLN A N 1
ATOM 1030 C CA . GLN A 1 134 ? -5.604 -18.042 1.224 1.00 24.42 149 GLN A CA 1
ATOM 1031 C C . GLN A 1 134 ? -7.104 -18.322 1.308 1.00 28.97 149 GLN A C 1
ATOM 1032 O O . GLN A 1 134 ? -7.704 -18.805 0.342 1.00 29.87 149 GLN A O 1
ATOM 1034 N N . GLU A 1 135 ? -7.702 -18.002 2.454 1.00 28.64 150 GLU A N 1
ATOM 1035 C CA . GLU A 1 135 ? -9.048 -18.426 2.807 1.00 27.14 150 GLU A CA 1
ATOM 1036 C C . GLU A 1 135 ? -9.886 -17.220 3.199 1.00 25.55 150 GLU A C 1
ATOM 1037 O O . GLU A 1 135 ? -9.948 -16.872 4.388 1.00 29.48 150 GLU A O 1
ATOM 1039 N N . PRO A 1 136 ? -10.553 -16.583 2.220 1.00 24.98 151 PRO A N 1
ATOM 1040 C CA . PRO A 1 136 ? -11.320 -15.375 2.541 1.00 25.69 151 PRO A CA 1
ATOM 1041 C C . PRO A 1 136 ? -12.431 -15.575 3.588 1.00 27.11 151 PRO A C 1
ATOM 1042 O O . PRO A 1 136 ? -12.933 -14.591 4.140 1.00 32.54 151 PRO A O 1
ATOM 1046 N N . GLY A 1 137 ? -12.814 -16.827 3.847 1.00 28.23 152 GLY A N 1
ATOM 1047 C CA . GLY A 1 137 ? -13.815 -17.142 4.864 1.00 25.86 152 GLY A CA 1
ATOM 1048 C C . GLY A 1 137 ? -13.360 -17.070 6.319 1.00 23.09 152 GLY A C 1
ATOM 1049 O O . GLY A 1 137 ? -14.199 -17.160 7.222 1.00 25.82 152 GLY A O 1
ATOM 1050 N N . GLU A 1 138 ? -12.052 -16.952 6.569 1.00 20.19 153 GLU A N 1
ATOM 1051 C CA . GLU A 1 138 ? -11.550 -16.766 7.939 1.00 20.21 153 GLU A CA 1
ATOM 1052 C C . GLU A 1 138 ? -11.185 -15.286 8.133 1.00 19.39 153 GLU A C 1
ATOM 1053 O O . GLU A 1 138 ? -10.295 -14.770 7.453 1.00 19.37 153 GLU A O 1
ATOM 1059 N N . TRP A 1 139 ? -11.881 -14.603 9.045 1.00 16.54 154 TRP A N 1
ATOM 1060 C CA . TRP A 1 139 ? -11.638 -13.167 9.264 1.00 16.11 154 TRP A CA 1
ATOM 1061 C C . TRP A 1 139 ? -11.931 -12.709 10.686 1.00 14.71 154 TRP A C 1
ATOM 1062 O O . TRP A 1 139 ? -12.662 -13.370 11.428 1.00 15.74 154 TRP A O 1
ATOM 1073 N N . LEU A 1 140 ? -11.343 -11.559 11.050 1.00 14.34 155 LEU A N 1
ATOM 1074 C CA . LEU A 1 140 ? -11.626 -10.878 12.316 1.00 14.32 155 LEU A CA 1
ATOM 1075 C C . LEU A 1 140 ? -11.883 -9.409 11.989 1.00 12.58 155 LEU A C 1
ATOM 1076 O O . LEU A 1 140 ? -11.359 -8.907 11.003 1.00 13.67 155 LEU A O 1
ATOM 1081 N N . GLU A 1 141 ? -12.682 -8.760 12.834 1.00 12.40 156 GLU A N 1
ATOM 1082 C CA . GLU A 1 141 ? -12.816 -7.300 12.830 1.00 12.63 156 GLU A CA 1
ATOM 1083 C C . GLU A 1 141 ? -12.413 -6.797 14.193 1.00 12.25 156 GLU A C 1
ATOM 1084 O O . GLU A 1 141 ? -12.865 -7.301 15.225 1.00 12.12 156 GLU A O 1
ATOM 1090 N N . LEU A 1 142 ? -11.552 -5.783 14.184 1.00 10.34 157 LEU A N 1
ATOM 1091 C CA . LEU A 1 142 ? -11.079 -5.125 15.418 1.00 10.87 157 LEU A CA 1
ATOM 1092 C C . LEU A 1 142 ? -11.609 -3.695 15.469 1.00 9.63 157 LEU A C 1
ATOM 1093 O O . LEU A 1 142 ? -11.423 -2.934 14.507 1.00 11.23 157 LEU A O 1
ATOM 1098 N N . LEU A 1 143 ? -12.284 -3.355 16.567 1.00 9.44 158 LEU A N 1
ATOM 1099 C CA . LEU A 1 143 ? -12.762 -1.996 16.736 1.00 9.20 158 LEU A CA 1
ATOM 1100 C C . LEU A 1 143 ? -11.631 -1.177 17.360 1.00 10.61 158 LEU A C 1
ATOM 1101 O O . LEU A 1 143 ? -11.238 -1.423 18.504 1.00 12.20 158 LEU A O 1
ATOM 1106 N N . LEU A 1 144 ? -11.110 -0.219 16.604 1.00 10.03 159 LEU A N 1
ATOM 1107 C CA . LEU A 1 144 ? -10.018 0.626 17.078 1.00 8.44 159 LEU A CA 1
ATOM 1108 C C . LEU A 1 144 ? -10.518 2.016 17.462 1.00 8.79 159 LEU A C 1
ATOM 1109 O O . LEU A 1 144 ? -10.591 2.912 16.609 1.00 10.57 159 LEU A O 1
ATOM 1114 N N . GLU A 1 145 ? -10.831 2.220 18.744 1.00 10.27 160 GLU A N 1
ATOM 1115 C CA . GLU A 1 145 ? -11.264 3.548 19.181 1.00 11.13 160 GLU A CA 1
ATOM 1116 C C . GLU A 1 145 ? -10.047 4.427 19.508 1.00 9.96 160 GLU A C 1
ATOM 1117 O O . GLU A 1 145 ? -8.941 3.918 19.715 1.00 10.70 160 GLU A O 1
ATOM 1123 N N . PRO A 1 146 ? -10.242 5.766 19.549 1.00 11.19 161 PRO A N 1
ATOM 1124 C CA . PRO A 1 146 ? -9.127 6.629 19.945 1.00 11.32 161 PRO A CA 1
ATOM 1125 C C . PRO A 1 146 ? -8.572 6.191 21.302 1.00 9.66 161 PRO A C 1
ATOM 1126 O O . PRO A 1 146 ? -9.330 5.892 22.237 1.00 11.58 161 PRO A O 1
ATOM 1130 N N . GLY A 1 147 ? -7.246 6.172 21.397 1.00 8.91 162 GLY A N 1
ATOM 1131 C CA . GLY A 1 147 ? -6.579 5.774 22.648 1.00 9.67 162 GLY A CA 1
ATOM 1132 C C . GLY A 1 147 ? -6.284 4.310 22.790 1.00 11.03 162 GLY A C 1
ATOM 1133 O O . GLY A 1 147 ? -5.657 3.893 23.757 1.00 11.30 162 GLY A O 1
ATOM 1134 N N . SER A 1 148 ? -6.700 3.537 21.810 1.00 9.89 163 SER A N 1
ATOM 1135 C CA . SER A 1 148 ? -6.470 2.133 21.842 1.00 8.74 163 SER A CA 1
ATOM 1136 C C . SER A 1 148 ? -5.109 1.739 21.309 1.00 9.00 163 SER A C 1
ATOM 1137 O O . SER A 1 148 ? -4.527 2.415 20.477 1.00 9.88 163 SER A O 1
ATOM 1140 N N . LEU A 1 149 ? -4.603 0.597 21.799 1.00 9.19 164 LEU A N 1
ATOM 1141 C CA . LEU A 1 149 ? -3.428 -0.074 21.234 1.00 9.72 164 LEU A CA 1
ATOM 1142 C C . LEU A 1 149 ? -3.898 -1.386 20.643 1.00 9.64 164 LEU A C 1
ATOM 1143 O O . LEU A 1 149 ? -4.629 -2.104 21.301 1.00 11.53 164 LEU A O 1
ATOM 1148 N N . TYR A 1 150 ? -3.475 -1.666 19.414 1.00 9.58 165 TYR A N 1
ATOM 1149 C CA . TYR A 1 150 ? -3.633 -3.024 18.875 1.00 10.38 165 TYR A CA 1
ATOM 1150 C C . TYR A 1 150 ? -2.273 -3.632 18.682 1.00 10.34 165 TYR A C 1
ATOM 1151 O O . TYR A 1 150 ? -1.272 -2.948 18.490 1.00 9.06 165 TYR A O 1
ATOM 1160 N N . ILE A 1 151 ? -2.251 -4.955 18.755 1.00 10.82 166 ILE A N 1
ATOM 1161 C CA . ILE A 1 151 ? -1.055 -5.747 18.489 1.00 12.08 166 ILE A CA 1
ATOM 1162 C C . ILE A 1 151 ? -1.400 -6.846 17.496 1.00 9.67 166 ILE A C 1
ATOM 1163 O O . ILE A 1 151 ? -2.393 -7.555 17.711 1.00 12.94 166 ILE A O 1
ATOM 1168 N N . LEU A 1 152 ? -0.608 -6.937 16.426 1.00 9.54 167 LEU A N 1
ATOM 1169 C CA . LEU A 1 152 ? -0.694 -8.059 15.496 1.00 10.40 167 LEU A CA 1
ATOM 1170 C C . LEU A 1 152 ? 0.636 -8.776 15.567 1.00 11.76 167 LEU A C 1
ATOM 1171 O O . LEU A 1 152 ? 1.669 -8.203 15.256 1.00 13.04 167 LEU A O 1
ATOM 1176 N N . ARG A 1 153 ? 0.619 -10.062 15.918 1.00 12.47 168 ARG A N 1
ATOM 1177 C CA . ARG A 1 153 ? 1.862 -10.803 15.996 1.00 13.86 168 ARG A CA 1
ATOM 1178 C C . ARG A 1 153 ? 1.613 -12.197 15.449 1.00 14.31 168 ARG A C 1
ATOM 1179 O O . ARG A 1 153 ? 0.464 -12.619 15.301 1.00 14.38 168 ARG A O 1
ATOM 1187 N N . GLY A 1 154 ? 2.699 -12.898 15.144 1.00 15.34 169 GLY A N 1
ATOM 1188 C CA . GLY A 1 154 ? 2.586 -14.273 14.688 1.00 15.08 169 GLY A CA 1
ATOM 1189 C C . GLY A 1 154 ? 1.643 -14.418 13.515 1.00 15.58 169 GLY A C 1
ATOM 1190 O O . GLY A 1 154 ? 1.735 -13.693 12.522 1.00 13.50 169 GLY A O 1
ATOM 1191 N N . SER A 1 155 ? 0.723 -15.363 13.626 1.00 16.89 170 SER A N 1
ATOM 1192 C CA . SER A 1 155 ? -0.202 -15.663 12.549 1.00 15.89 170 SER A CA 1
ATOM 1193 C C . SER A 1 155 ? -1.011 -14.434 12.126 1.00 14.05 170 SER A C 1
ATOM 1194 O O . SER A 1 155 ? -1.268 -14.216 10.932 1.00 14.78 170 SER A O 1
ATOM 1197 N N . ALA A 1 156 ? -1.386 -13.594 13.096 1.00 13.90 171 ALA A N 1
ATOM 1198 C CA . ALA A 1 156 ? -2.196 -12.402 12.762 1.00 13.21 171 ALA A CA 1
ATOM 1199 C C . ALA A 1 156 ? -1.420 -11.402 11.911 1.00 11.23 171 ALA A C 1
ATOM 1200 O O . ALA A 1 156 ? -2.019 -10.603 11.191 1.00 13.04 171 ALA A O 1
ATOM 1202 N N . ARG A 1 157 ? -0.098 -11.455 12.010 1.00 11.12 172 ARG A N 1
ATOM 1203 C CA . ARG A 1 157 ? 0.802 -10.630 11.222 1.00 12.01 172 ARG A CA 1
ATOM 1204 C C . ARG A 1 157 ? 1.241 -11.261 9.915 1.00 12.02 172 ARG A C 1
ATOM 1205 O O . ARG A 1 157 ? 1.498 -10.559 8.950 1.00 12.78 172 ARG A O 1
ATOM 1213 N N . TYR A 1 158 ? 1.375 -12.594 9.870 1.00 12.07 173 TYR A N 1
ATOM 1214 C CA . TYR A 1 158 ? 1.941 -13.244 8.675 1.00 11.88 173 TYR A CA 1
ATOM 1215 C C . TYR A 1 158 ? 0.918 -13.888 7.756 1.00 11.87 173 TYR A C 1
ATOM 1216 O O . TYR A 1 158 ? 1.127 -13.919 6.557 1.00 14.23 173 TYR A O 1
ATOM 1225 N N . ASP A 1 159 ? -0.172 -14.383 8.326 1.00 13.16 174 ASP A N 1
ATOM 1226 C CA . ASP A 1 159 ? -1.127 -15.228 7.575 1.00 13.21 174 ASP A CA 1
ATOM 1227 C C . ASP A 1 159 ? -2.418 -14.511 7.220 1.00 14.38 174 ASP A C 1
ATOM 1228 O O . ASP A 1 159 ? -3.207 -15.028 6.449 1.00 14.64 174 ASP A O 1
ATOM 1233 N N . PHE A 1 160 ? -2.634 -13.331 7.803 1.00 15.01 175 PHE A N 1
ATOM 1234 C CA . PHE A 1 160 ? -3.836 -12.524 7.588 1.00 13.29 175 PHE A CA 1
ATOM 1235 C C . PHE A 1 160 ? -3.412 -11.179 7.034 1.00 11.99 175 PHE A C 1
ATOM 1236 O O . PHE A 1 160 ? -2.394 -10.635 7.450 1.00 12.24 175 PHE A O 1
ATOM 1244 N N . SER A 1 161 ? -4.171 -10.661 6.078 1.00 11.91 176 SER A N 1
ATOM 1245 C CA . SER A 1 161 ? -4.023 -9.274 5.680 1.00 11.99 176 SER A CA 1
ATOM 1246 C C . SER A 1 161 ? -4.751 -8.448 6.718 1.00 11.75 176 SER A C 1
ATOM 1247 O O . SER A 1 161 ? -5.636 -8.940 7.425 1.00 10.98 176 SER A O 1
ATOM 1250 N N . HIS A 1 162 ? -4.351 -7.183 6.809 1.00 11.02 177 HIS A N 1
ATOM 1251 C CA . HIS A 1 162 ? -5.108 -6.197 7.572 1.00 10.69 177 HIS A CA 1
ATOM 1252 C C . HIS A 1 162 ? -5.435 -4.980 6.695 1.00 9.37 177 HIS A C 1
ATOM 1253 O O . HIS A 1 162 ? -4.773 -4.728 5.676 1.00 10.08 177 HIS A O 1
ATOM 1260 N N . GLU A 1 163 ? -6.511 -4.315 7.061 1.00 9.97 178 GLU A N 1
ATOM 1261 C CA . GLU A 1 163 ? -6.989 -3.156 6.314 1.00 9.98 178 GLU A CA 1
ATOM 1262 C C . GLU A 1 163 ? -7.746 -2.262 7.277 1.00 10.14 178 GLU A C 1
ATOM 1263 O O . GLU A 1 163 ? -8.164 -2.695 8.338 1.00 11.86 178 GLU A O 1
ATOM 1269 N N . ILE A 1 164 ? -7.923 -1.003 6.897 1.00 10.79 179 ILE A N 1
ATOM 1270 C CA . ILE A 1 164 ? -8.737 -0.050 7.660 1.00 11.01 179 ILE A CA 1
ATOM 1271 C C . ILE A 1 164 ? -9.859 0.412 6.738 1.00 9.95 179 ILE A C 1
ATOM 1272 O O . ILE A 1 164 ? -9.613 0.949 5.664 1.00 10.56 179 ILE A O 1
ATOM 1277 N N . LEU A 1 165 ? -11.087 0.158 7.145 1.00 10.69 180 LEU A N 1
ATOM 1278 C CA . LEU A 1 165 ? -12.211 0.289 6.250 1.00 11.23 180 LEU A CA 1
ATOM 1279 C C . LEU A 1 165 ? -12.551 1.736 5.961 1.00 12.09 180 LEU A C 1
ATOM 1280 O O . LEU A 1 165 ? -12.523 2.606 6.832 1.00 11.48 180 LEU A O 1
ATOM 1285 N N . ARG A 1 166 ? -12.859 2.003 4.697 1.00 12.00 181 ARG A N 1
ATOM 1286 C CA . ARG A 1 166 ? -13.296 3.334 4.303 1.00 12.31 181 ARG A CA 1
ATOM 1287 C C . ARG A 1 166 ? -14.678 3.614 4.853 1.00 11.55 181 ARG A C 1
ATOM 1288 O O . ARG A 1 166 ? -15.413 2.687 5.166 1.00 13.75 181 ARG A O 1
ATOM 1296 N N . ASP A 1 167 ? -15.050 4.900 4.872 1.00 12.69 182 ASP A N 1
ATOM 1297 C CA . ASP A 1 167 ? -16.288 5.319 5.513 1.00 14.13 182 ASP A CA 1
ATOM 1298 C C . ASP A 1 167 ? -17.524 4.522 5.082 1.00 14.19 182 ASP A C 1
ATOM 1299 O O . ASP A 1 167 ? -18.309 4.081 5.916 1.00 16.56 182 ASP A O 1
ATOM 1304 N N . GLU A 1 168 ? -17.704 4.352 3.775 1.00 15.76 183 GLU A N 1
ATOM 1305 C CA . GLU A 1 168 ? -18.933 3.697 3.299 1.00 18.24 183 GLU A CA 1
ATOM 1306 C C . GLU A 1 168 ? -19.017 2.200 3.636 1.00 18.19 183 GLU A C 1
ATOM 1307 O O . GLU A 1 168 ? -20.106 1.610 3.615 1.00 20.21 183 GLU A O 1
ATOM 1313 N N . GLU A 1 169 ? -17.866 1.598 3.938 1.00 16.09 184 GLU A N 1
ATOM 1314 C CA . GLU A 1 169 ? -17.768 0.196 4.300 1.00 16.38 184 GLU A CA 1
ATOM 1315 C C . GLU A 1 169 ? -17.461 0.053 5.800 1.00 14.80 184 GLU A C 1
ATOM 1316 O O . GLU A 1 169 ? -17.185 -1.064 6.254 1.00 12.80 184 GLU A O 1
ATOM 1322 N N . SER A 1 170 ? -17.501 1.145 6.564 1.00 13.98 185 SER A N 1
ATOM 1323 C CA . SER A 1 170 ? -16.984 1.085 7.940 1.00 13.35 185 SER A CA 1
ATOM 1324 C C . SER A 1 170 ? -18.024 0.554 8.917 1.00 13.95 185 SER A C 1
ATOM 1325 O O . SER A 1 170 ? -18.826 1.309 9.445 1.00 16.80 185 SER A O 1
ATOM 1328 N N . PHE A 1 171 ? -17.979 -0.764 9.122 1.00 12.04 186 PHE A N 1
ATOM 1329 C CA . PHE A 1 171 ? -18.899 -1.470 9.989 1.00 13.81 186 PHE A CA 1
ATOM 1330 C C . PHE A 1 171 ? -18.111 -2.416 10.882 1.00 13.23 186 PHE A C 1
ATOM 1331 O O . PHE A 1 171 ? -17.181 -3.097 10.437 1.00 15.07 186 PHE A O 1
ATOM 1339 N N . PHE A 1 172 ? -18.505 -2.443 12.152 1.00 11.60 187 PHE A N 1
ATOM 1340 C CA . PHE A 1 172 ? -18.019 -3.395 13.118 1.00 12.86 187 PHE A CA 1
ATOM 1341 C C . PHE A 1 172 ? -19.226 -4.254 13.375 1.00 12.83 187 PHE A C 1
ATOM 1342 O O . PHE A 1 172 ? -20.157 -3.846 14.071 1.00 12.69 187 PHE A O 1
ATOM 1350 N N . GLY A 1 173 ? -19.223 -5.449 12.799 1.00 14.48 188 GLY A N 1
ATOM 1351 C CA . GLY A 1 173 ? -20.433 -6.248 12.773 1.00 15.41 188 GLY A CA 1
ATOM 1352 C C . GLY A 1 173 ? -21.505 -5.499 12.015 1.00 16.20 188 GLY A C 1
ATOM 1353 O O . GLY A 1 173 ? -21.259 -4.969 10.934 1.00 17.93 188 GLY A O 1
ATOM 1354 N N . GLU A 1 174 ? -22.682 -5.400 12.610 1.00 16.87 189 GLU A N 1
ATOM 1355 C CA . GLU A 1 174 ? -23.761 -4.633 12.006 1.00 16.61 189 GLU A CA 1
ATOM 1356 C C . GLU A 1 174 ? -23.662 -3.124 12.233 1.00 16.70 189 GLU A C 1
ATOM 1357 O O . GLU A 1 174 ? -24.337 -2.346 11.558 1.00 19.90 189 GLU A O 1
ATOM 1363 N N . ARG A 1 175 ? -22.790 -2.704 13.151 1.00 14.70 190 ARG A N 1
ATOM 1364 C CA . ARG A 1 175 ? -22.779 -1.329 13.617 1.00 15.32 190 ARG A CA 1
ATOM 1365 C C . ARG A 1 175 ? -21.910 -0.460 12.727 1.00 14.86 190 ARG A C 1
ATOM 1366 O O . ARG A 1 175 ? -20.736 -0.770 12.526 1.00 15.51 190 ARG A O 1
ATOM 1374 N N . ARG A 1 176 ? -22.461 0.655 12.252 1.00 15.04 191 ARG A N 1
ATOM 1375 C CA . ARG A 1 176 ? -21.692 1.629 11.490 1.00 16.38 191 ARG A CA 1
ATOM 1376 C C . ARG A 1 176 ? -20.722 2.400 12.403 1.00 13.77 191 ARG A C 1
ATOM 1377 O O . ARG A 1 176 ? -21.109 2.862 13.469 1.00 16.40 191 ARG A O 1
ATOM 1385 N N . ILE A 1 177 ? -19.464 2.517 11.974 1.00 14.36 192 ILE A N 1
ATOM 1386 C CA . ILE A 1 177 ? -18.430 3.262 12.701 1.00 14.37 192 ILE A CA 1
ATOM 1387 C C . ILE A 1 177 ? -18.028 4.409 11.780 1.00 14.51 192 ILE A C 1
ATOM 1388 O O . ILE A 1 177 ? -17.213 4.242 10.889 1.00 14.14 192 ILE A O 1
ATOM 1393 N N . PRO A 1 178 ? -18.642 5.587 11.963 1.00 15.19 193 PRO A N 1
ATOM 1394 C CA . PRO A 1 178 ? -18.356 6.684 11.050 1.00 16.34 193 PRO A CA 1
ATOM 1395 C C . PRO A 1 178 ? -16.883 7.080 11.079 1.00 14.09 193 PRO A C 1
ATOM 1396 O O . PRO A 1 178 ? -16.299 7.243 12.151 1.00 16.91 193 PRO A O 1
ATOM 1400 N N . ARG A 1 179 ? -16.293 7.198 9.898 1.00 14.21 194 ARG A N 1
ATOM 1401 C CA . ARG A 1 179 ? -14.878 7.540 9.762 1.00 13.44 194 ARG A CA 1
ATOM 1402 C C . ARG A 1 179 ? -14.616 9.041 9.792 1.00 14.79 194 ARG A C 1
ATOM 1403 O O . ARG A 1 179 ? -15.396 9.842 9.262 1.00 16.45 194 ARG A O 1
ATOM 1411 N N . GLY A 1 180 ? -13.501 9.397 10.416 1.00 13.19 195 GLY A N 1
ATOM 1412 C CA . GLY A 1 180 ? -12.996 10.764 10.419 1.00 13.21 195 GLY A CA 1
ATOM 1413 C C . GLY A 1 180 ? -11.515 10.684 10.127 1.00 12.34 195 GLY A C 1
ATOM 1414 O O . GLY A 1 180 ? -10.977 9.607 9.818 1.00 13.20 195 GLY A O 1
ATOM 1415 N N . ARG A 1 181 ? -10.847 11.822 10.241 1.00 12.26 196 ARG A N 1
ATOM 1416 C CA . ARG A 1 181 ? -9.422 11.868 10.174 1.00 11.04 196 ARG A CA 1
ATOM 1417 C C . ARG A 1 181 ? -8.837 11.088 11.349 1.00 10.51 196 ARG A C 1
ATOM 1418 O O . ARG A 1 181 ? -9.286 11.255 12.471 1.00 11.00 196 ARG A O 1
ATOM 1426 N N . ARG A 1 182 ? -7.865 10.233 11.050 1.00 9.70 197 ARG A N 1
ATOM 1427 C CA . ARG A 1 182 ? -7.262 9.372 12.041 1.00 9.92 197 ARG A CA 1
ATOM 1428 C C . ARG A 1 182 ? -5.759 9.499 11.959 1.00 8.98 197 ARG A C 1
ATOM 1429 O O . ARG A 1 182 ? -5.181 9.470 10.871 1.00 11.52 197 ARG A O 1
ATOM 1437 N N . ILE A 1 183 ? -5.113 9.603 13.120 1.00 10.62 198 ILE A N 1
ATOM 1438 C CA . ILE A 1 183 ? -3.672 9.452 13.197 1.00 9.41 198 ILE A CA 1
ATOM 1439 C C . ILE A 1 183 ? -3.345 8.127 13.895 1.00 9.06 198 ILE A C 1
ATOM 1440 O O . ILE A 1 183 ? -3.915 7.824 14.935 1.00 10.15 198 ILE A O 1
ATOM 1445 N N . SER A 1 184 ? -2.376 7.405 13.354 1.00 9.07 199 SER A N 1
ATOM 1446 C CA . SER A 1 184 ? -1.898 6.209 14.004 1.00 8.52 199 SER A CA 1
ATOM 1447 C C . SER A 1 184 ? -0.399 6.260 14.159 1.00 8.66 199 SER A C 1
ATOM 1448 O O . SER A 1 184 ? 0.315 6.887 13.389 1.00 9.80 199 SER A O 1
ATOM 1451 N N . VAL A 1 185 ? 0.066 5.590 15.213 1.00 8.77 200 VAL A N 1
ATOM 1452 C CA . VAL A 1 185 ? 1.474 5.588 15.589 1.00 8.54 200 VAL A CA 1
ATOM 1453 C C . VAL A 1 185 ? 1.868 4.116 15.679 1.00 9.69 200 VAL A C 1
ATOM 1454 O O . VAL A 1 185 ? 1.352 3.421 16.549 1.00 10.41 200 VAL A O 1
ATOM 1458 N N . ILE A 1 186 ? 2.737 3.693 14.770 1.00 9.75 201 ILE A N 1
ATOM 1459 C CA . ILE A 1 186 ? 2.975 2.265 14.564 1.00 9.52 201 ILE A CA 1
ATOM 1460 C C . ILE A 1 186 ? 4.432 1.927 14.845 1.00 10.71 201 ILE A C 1
ATOM 1461 O O . ILE A 1 186 ? 5.351 2.416 14.208 1.00 10.15 201 ILE A O 1
ATOM 1466 N N . CYS A 1 187 ? 4.583 0.999 15.799 1.00 10.38 202 CYS A N 1
ATOM 1467 C CA . CYS A 1 187 ? 5.872 0.389 16.178 1.00 10.50 202 CYS A CA 1
ATOM 1468 C C . CYS A 1 187 ? 5.978 -0.985 15.554 1.00 9.78 202 CYS A C 1
ATOM 1469 O O . CYS A 1 187 ? 4.992 -1.735 15.536 1.00 11.13 202 CYS A O 1
ATOM 1472 N N . ARG A 1 188 ? 7.133 -1.264 14.970 1.00 10.01 203 ARG A N 1
ATOM 1473 C CA . ARG A 1 188 ? 7.364 -2.552 14.311 1.00 10.06 203 ARG A CA 1
ATOM 1474 C C . ARG A 1 188 ? 8.664 -3.145 14.784 1.00 12.10 203 ARG A C 1
ATOM 1475 O O . ARG A 1 188 ? 9.580 -2.443 15.131 1.00 13.09 203 ARG A O 1
ATOM 1483 N N . SER A 1 189 ? 8.750 -4.470 14.780 1.00 13.33 204 SER A N 1
ATOM 1484 C CA . SER A 1 189 ? 9.995 -5.130 15.148 1.00 14.55 204 SER A CA 1
ATOM 1485 C C . SER A 1 189 ? 10.915 -5.280 13.934 1.00 12.97 204 SER A C 1
ATOM 1486 O O . SER A 1 189 ? 10.459 -5.255 12.785 1.00 15.04 204 SER A O 1
ATOM 1489 N N . LEU A 1 190 ? 12.227 -5.406 14.182 1.00 16.27 205 LEU A N 1
ATOM 1490 C CA . LEU A 1 190 ? 13.190 -5.699 13.107 1.00 18.02 205 LEU A CA 1
ATOM 1491 C C . LEU A 1 190 ? 12.993 -7.144 12.653 1.00 18.97 205 LEU A C 1
ATOM 1492 O O . LEU A 1 190 ? 12.672 -8.000 13.480 1.00 22.22 205 LEU A O 1
ATOM 1497 N N . PRO A 1 191 ? 13.171 -7.426 11.347 1.00 20.77 206 PRO A N 1
ATOM 1498 C CA . PRO A 1 191 ? 13.058 -8.836 10.931 1.00 25.39 206 PRO A CA 1
ATOM 1499 C C . PRO A 1 191 ? 14.062 -9.778 11.609 1.00 28.81 206 PRO A C 1
ATOM 1500 O O . PRO A 1 191 ? 15.110 -9.335 12.070 1.00 30.83 206 PRO A O 1
ATOM 1504 N N . MET B 1 1 ? -5.568 -4.667 -38.841 1.00 28.22 16 MET B N 1
ATOM 1505 C CA . MET B 1 1 ? -4.575 -5.575 -38.191 1.00 26.00 16 MET B CA 1
ATOM 1506 C C . MET B 1 1 ? -4.083 -4.934 -36.903 1.00 20.87 16 MET B C 1
ATOM 1507 O O . MET B 1 1 ? -3.266 -4.024 -36.933 1.00 23.35 16 MET B O 1
ATOM 1509 N N . TRP B 1 2 ? -4.600 -5.400 -35.770 1.00 15.78 17 TRP B N 1
ATOM 1510 C CA . TRP B 1 2 ? -4.226 -4.832 -34.487 1.00 13.36 17 TRP B CA 1
ATOM 1511 C C . TRP B 1 2 ? -3.476 -5.786 -33.594 1.00 13.30 17 TRP B C 1
ATOM 1512 O O . TRP B 1 2 ? -3.004 -5.368 -32.553 1.00 12.55 17 TRP B O 1
ATOM 1523 N N . VAL B 1 3 ? -3.366 -7.065 -33.964 1.00 12.63 18 VAL B N 1
ATOM 1524 C CA . VAL B 1 3 ? -2.636 -8.035 -33.166 1.00 14.11 18 VAL B CA 1
ATOM 1525 C C . VAL B 1 3 ? -1.684 -8.834 -34.045 1.00 15.54 18 VAL B C 1
ATOM 1526 O O . VAL B 1 3 ? -2.025 -9.236 -35.172 1.00 20.14 18 VAL B O 1
ATOM 1530 N N . ARG B 1 4 ? -0.478 -9.040 -33.537 1.00 14.06 19 ARG B N 1
ATOM 1531 C CA . ARG B 1 4 ? 0.486 -9.973 -34.108 1.00 14.29 19 ARG B CA 1
ATOM 1532 C C . ARG B 1 4 ? 0.956 -10.852 -32.990 1.00 14.58 19 ARG B C 1
ATOM 1533 O O . ARG B 1 4 ? 0.890 -10.468 -31.834 1.00 15.04 19 ARG B O 1
ATOM 1541 N N . GLY B 1 5 ? 1.368 -12.068 -33.324 1.00 15.05 20 GLY B N 1
ATOM 1542 C CA . GLY B 1 5 ? 1.838 -13.023 -32.324 1.00 15.54 20 GLY B CA 1
ATOM 1543 C C . GLY B 1 5 ? 3.066 -13.796 -32.751 1.00 15.08 20 GLY B C 1
ATOM 1544 O O . GLY B 1 5 ? 3.424 -13.838 -33.933 1.00 16.03 20 GLY B O 1
ATOM 1545 N N . SER B 1 6 ? 3.709 -14.428 -31.777 1.00 15.89 21 SER B N 1
ATOM 1546 C CA . SER B 1 6 ? 4.898 -15.222 -32.030 1.00 16.46 21 SER B CA 1
ATOM 1547 C C . SER B 1 6 ? 4.573 -16.487 -32.816 1.00 16.07 21 SER B C 1
ATOM 1548 O O . SER B 1 6 ? 5.445 -17.055 -33.459 1.00 19.03 21 SER B O 1
ATOM 1551 N N . GLY B 1 7 ? 3.321 -16.904 -32.754 1.00 14.60 22 GLY B N 1
ATOM 1552 C CA . GLY B 1 7 ? 2.879 -18.110 -33.444 1.00 15.63 22 GLY B CA 1
ATOM 1553 C C . GLY B 1 7 ? 1.387 -18.356 -33.292 1.00 15.30 22 GLY B C 1
ATOM 1554 O O . GLY B 1 7 ? 0.703 -17.665 -32.548 1.00 16.78 22 GLY B O 1
ATOM 1555 N N . PRO B 1 8 ? 0.850 -19.358 -33.999 1.00 16.83 23 PRO B N 1
ATOM 1556 C CA . PRO B 1 8 ? -0.596 -19.516 -33.971 1.00 16.64 23 PRO B CA 1
ATOM 1557 C C . PRO B 1 8 ? -1.193 -19.952 -32.627 1.00 15.31 23 PRO B C 1
ATOM 1558 O O . PRO B 1 8 ? -2.349 -19.665 -32.355 1.00 16.37 23 PRO B O 1
ATOM 1562 N N . SER B 1 9 ? -0.415 -20.676 -31.819 1.00 16.88 24 SER B N 1
ATOM 1563 C CA . SER B 1 9 ? -0.915 -21.220 -30.557 1.00 19.97 24 SER B CA 1
ATOM 1564 C C . SER B 1 9 ? -1.244 -20.098 -29.566 1.00 15.92 24 SER B C 1
ATOM 1565 O O . SER B 1 9 ? -2.299 -20.105 -28.933 1.00 17.76 24 SER B O 1
ATOM 1568 N N . VAL B 1 10 ? -0.346 -19.133 -29.436 1.00 15.37 25 VAL B N 1
ATOM 1569 C CA . VAL B 1 10 ? -0.589 -18.033 -28.511 1.00 14.83 25 VAL B CA 1
ATOM 1570 C C . VAL B 1 10 ? -1.737 -17.143 -28.988 1.00 14.30 25 VAL B C 1
ATOM 1571 O O . VAL B 1 10 ? -2.568 -16.723 -28.179 1.00 15.54 25 VAL B O 1
ATOM 1575 N N . LEU B 1 11 ? -1.807 -16.919 -30.300 1.00 14.02 26 LEU B N 1
ATOM 1576 C CA . LEU B 1 11 ? -2.922 -16.184 -30.888 1.00 14.79 26 LEU B CA 1
ATOM 1577 C C . LEU B 1 11 ? -4.257 -16.823 -30.568 1.00 15.74 26 LEU B C 1
ATOM 1578 O O . LEU B 1 11 ? -5.218 -16.171 -30.187 1.00 16.14 26 LEU B O 1
ATOM 1583 N N . SER B 1 12 ? -4.310 -18.141 -30.710 1.00 15.60 27 SER B N 1
ATOM 1584 C CA . SER B 1 12 ? -5.532 -18.874 -30.407 1.00 18.14 27 SER B CA 1
ATOM 1585 C C . SER B 1 12 ? -5.855 -18.842 -28.918 1.00 15.92 27 SER B C 1
ATOM 1586 O O . SER B 1 12 ? -6.993 -18.562 -28.534 1.00 18.16 27 SER B O 1
ATOM 1589 N N . ARG B 1 13 ? -4.852 -19.129 -28.087 1.00 15.56 28 ARG B N 1
ATOM 1590 C CA . ARG B 1 13 ? -5.071 -19.140 -26.634 1.00 16.34 28 ARG B CA 1
ATOM 1591 C C . ARG B 1 13 ? -5.537 -17.786 -26.085 1.00 14.34 28 ARG B C 1
ATOM 1592 O O . ARG B 1 13 ? -6.349 -17.751 -25.165 1.00 15.82 28 ARG B O 1
ATOM 1600 N N . LEU B 1 14 ? -5.035 -16.685 -26.647 1.00 13.92 29 LEU B N 1
ATOM 1601 C CA . LEU B 1 14 ? -5.353 -15.359 -26.132 1.00 14.14 29 LEU B CA 1
ATOM 1602 C C . LEU B 1 14 ? -6.400 -14.608 -26.958 1.00 13.94 29 LEU B C 1
ATOM 1603 O O . LEU B 1 14 ? -6.636 -13.413 -26.738 1.00 15.13 29 LEU B O 1
ATOM 1608 N N . GLN B 1 15 ? -7.079 -15.303 -27.870 1.00 15.49 30 GLN B N 1
ATOM 1609 C CA . GLN B 1 15 ? -8.004 -14.656 -28.812 1.00 17.83 30 GLN B CA 1
ATOM 1610 C C . GLN B 1 15 ? -9.076 -13.800 -28.139 1.00 17.58 30 GLN B C 1
ATOM 1611 O O . GLN B 1 15 ? -9.468 -12.760 -28.683 1.00 21.56 30 GLN B O 1
ATOM 1615 N N . ASP B 1 16 ? -9.578 -14.249 -26.992 1.00 15.05 31 ASP B N 1
ATOM 1616 C CA . ASP B 1 16 ? -10.588 -13.511 -26.229 1.00 17.97 31 ASP B CA 1
ATOM 1617 C C . ASP B 1 16 ? -10.019 -12.821 -24.981 1.00 17.51 31 ASP B C 1
ATOM 1618 O O . ASP B 1 16 ? -10.732 -12.101 -24.292 1.00 20.73 31 ASP B O 1
ATOM 1623 N N . ALA B 1 17 ? -8.743 -13.074 -24.691 1.00 14.27 32 ALA B N 1
ATOM 1624 C CA . ALA B 1 17 ? -8.101 -12.590 -23.476 1.00 13.76 32 ALA B CA 1
ATOM 1625 C C . ALA B 1 17 ? -7.367 -11.265 -23.717 1.00 14.10 32 ALA B C 1
ATOM 1626 O O . ALA B 1 17 ? -7.199 -10.487 -22.787 1.00 14.27 32 ALA B O 1
ATOM 1628 N N . ALA B 1 18 ? -6.867 -11.053 -24.925 1.00 13.11 33 ALA B N 1
ATOM 1629 C CA . ALA B 1 18 ? -6.172 -9.816 -25.276 1.00 13.82 33 ALA B CA 1
ATOM 1630 C C . ALA B 1 18 ? -6.833 -9.275 -26.518 1.00 13.98 33 ALA B C 1
ATOM 1631 O O . ALA B 1 18 ? -6.619 -9.807 -27.610 1.00 15.31 33 ALA B O 1
ATOM 1633 N N . VAL B 1 19 ? -7.646 -8.234 -26.349 1.00 12.33 34 VAL B N 1
ATOM 1634 C CA . VAL B 1 19 ? -8.508 -7.727 -27.415 1.00 13.21 34 VAL B CA 1
ATOM 1635 C C . VAL B 1 19 ? -8.295 -6.228 -27.611 1.00 11.80 34 VAL B C 1
ATOM 1636 O O . VAL B 1 19 ? -8.037 -5.493 -26.657 1.00 12.96 34 VAL B O 1
ATOM 1640 N N . VAL B 1 20 ? -8.341 -5.780 -28.851 1.00 13.41 35 VAL B N 1
ATOM 1641 C CA . VAL B 1 20 ? -8.298 -4.359 -29.152 1.00 12.73 35 VAL B CA 1
ATOM 1642 C C . VAL B 1 20 ? -9.500 -4.022 -29.997 1.00 13.49 35 VAL B C 1
ATOM 1643 O O . VAL B 1 20 ? -9.838 -4.787 -30.914 1.00 13.00 35 VAL B O 1
ATOM 1647 N N . ARG B 1 21 ? -10.152 -2.917 -29.658 1.00 12.55 36 ARG B N 1
ATOM 1648 C CA . ARG B 1 21 ? -11.302 -2.376 -30.387 1.00 12.41 36 ARG B CA 1
ATOM 1649 C C . ARG B 1 21 ? -10.862 -0.994 -30.886 1.00 11.31 36 ARG B C 1
ATOM 1650 O O . ARG B 1 21 ? -11.016 -0.010 -30.176 1.00 11.89 36 ARG B O 1
ATOM 1658 N N . PRO B 1 22 ? -10.276 -0.931 -32.090 1.00 11.34 37 PRO B N 1
ATOM 1659 C CA . PRO B 1 22 ? -9.867 0.353 -32.646 1.00 12.96 37 PRO B CA 1
ATOM 1660 C C . PRO B 1 22 ? -11.120 1.191 -32.859 1.00 14.28 37 PRO B C 1
ATOM 1661 O O . PRO B 1 22 ? -12.163 0.657 -33.167 1.00 17.57 37 PRO B O 1
ATOM 1665 N N . GLY B 1 23 ? -11.061 2.488 -32.662 1.00 14.92 38 GLY B N 1
ATOM 1666 C CA . GLY B 1 23 ? -12.294 3.241 -32.961 1.00 15.95 38 GLY B CA 1
ATOM 1667 C C . GLY B 1 23 ? -13.445 3.004 -31.988 1.00 14.65 38 GLY B C 1
ATOM 1668 O O . GLY B 1 23 ? -14.592 3.364 -32.254 1.00 15.41 38 GLY B O 1
ATOM 1669 N N . PHE B 1 24 ? -13.144 2.435 -30.823 1.00 13.18 39 PHE B N 1
ATOM 1670 C CA . PHE B 1 24 ? -14.115 2.394 -29.756 1.00 12.64 39 PHE B CA 1
ATOM 1671 C C . PHE B 1 24 ? -14.644 3.798 -29.407 1.00 11.38 39 PHE B C 1
ATOM 1672 O O . PHE B 1 24 ? -15.836 3.983 -29.158 1.00 11.99 39 PHE B O 1
ATOM 1680 N N . LEU B 1 25 ? -13.739 4.779 -29.403 1.00 12.36 40 LEU B N 1
ATOM 1681 C CA . LEU B 1 25 ? -14.106 6.191 -29.217 1.00 12.98 40 LEU B CA 1
ATOM 1682 C C . LEU B 1 25 ? -14.250 6.914 -30.537 1.00 12.70 40 LEU B C 1
ATOM 1683 O O . LEU B 1 25 ? -13.438 6.746 -31.440 1.00 14.00 40 LEU B O 1
ATOM 1688 N N . SER B 1 26 ? -15.278 7.759 -30.616 1.00 12.12 41 SER B N 1
ATOM 1689 C CA . SER B 1 26 ? -15.411 8.712 -31.688 1.00 13.96 41 SER B CA 1
ATOM 1690 C C . SER B 1 26 ? -14.446 9.854 -31.427 1.00 13.63 41 SER B C 1
ATOM 1691 O O . SER B 1 26 ? -13.892 9.998 -30.313 1.00 13.55 41 SER B O 1
ATOM 1694 N N . THR B 1 27 ? -14.258 10.671 -32.445 1.00 15.81 42 THR B N 1
ATOM 1695 C CA . THR B 1 27 ? -13.442 11.869 -32.341 1.00 16.01 42 THR B CA 1
ATOM 1696 C C . THR B 1 27 ? -13.936 12.760 -31.216 1.00 16.17 42 THR B C 1
ATOM 1697 O O . THR B 1 27 ? -13.136 13.291 -30.441 1.00 15.98 42 THR B O 1
ATOM 1701 N N . ALA B 1 28 ? -15.256 12.903 -31.109 1.00 15.14 43 ALA B N 1
ATOM 1702 C CA . ALA B 1 28 ? -15.855 13.723 -30.067 1.00 15.51 43 ALA B CA 1
ATOM 1703 C C . ALA B 1 28 ? -15.544 13.194 -28.670 1.00 14.88 43 ALA B C 1
ATOM 1704 O O . ALA B 1 28 ? -15.267 13.976 -27.766 1.00 15.74 43 ALA B O 1
ATOM 1706 N N . GLU B 1 29 ? -15.599 11.872 -28.497 1.00 14.56 44 GLU B N 1
ATOM 1707 C CA . GLU B 1 29 ? -15.267 11.246 -27.213 1.00 12.68 44 GLU B CA 1
ATOM 1708 C C . GLU B 1 29 ? -13.777 11.400 -26.849 1.00 11.98 44 GLU B C 1
ATOM 1709 O O . GLU B 1 29 ? -13.436 11.665 -25.701 1.00 13.45 44 GLU B O 1
ATOM 1715 N N . GLU B 1 30 ? -12.908 11.260 -27.830 1.00 11.22 45 GLU B N 1
ATOM 1716 C CA . GLU B 1 30 ? -11.485 11.520 -27.610 1.00 11.94 45 GLU B CA 1
ATOM 1717 C C . GLU B 1 30 ? -11.270 12.954 -27.127 1.00 14.06 45 GLU B C 1
ATOM 1718 O O . GLU B 1 30 ? -10.503 13.188 -26.182 1.00 14.77 45 GLU B O 1
ATOM 1724 N N . GLU B 1 31 ? -11.938 13.904 -27.766 1.00 14.99 46 GLU B N 1
ATOM 1725 C CA . GLU B 1 31 ? -11.786 15.288 -27.360 1.00 15.46 46 GLU B CA 1
ATOM 1726 C C . GLU B 1 31 ? -12.385 15.561 -25.980 1.00 15.11 46 GLU B C 1
ATOM 1727 O O . GLU B 1 31 ? -11.818 16.348 -25.204 1.00 14.98 46 GLU B O 1
ATOM 1730 N N . THR B 1 32 ? -13.501 14.927 -25.645 1.00 12.77 47 THR B N 1
ATOM 1731 C CA . THR B 1 32 ? -14.083 15.066 -24.314 1.00 13.45 47 THR B CA 1
ATOM 1732 C C . THR B 1 32 ? -13.076 14.665 -23.254 1.00 14.05 47 THR B C 1
ATOM 1733 O O . THR B 1 32 ? -12.857 15.380 -22.286 1.00 13.92 47 THR B O 1
ATOM 1737 N N . LEU B 1 33 ? -12.444 13.525 -23.454 1.00 11.97 48 LEU B N 1
ATOM 1738 C CA . LEU B 1 33 ? -11.488 13.040 -22.462 1.00 12.47 48 LEU B CA 1
ATOM 1739 C C . LEU B 1 33 ? -10.224 13.884 -22.388 1.00 12.80 48 LEU B C 1
ATOM 1740 O O . LEU B 1 33 ? -9.782 14.277 -21.295 1.00 14.41 48 LEU B O 1
ATOM 1745 N N . SER B 1 34 ? -9.630 14.176 -23.534 1.00 12.50 49 SER B N 1
ATOM 1746 C CA . SER B 1 34 ? -8.351 14.867 -23.520 1.00 15.04 49 SER B CA 1
ATOM 1747 C C . SER B 1 34 ? -8.494 16.293 -22.999 1.00 16.16 49 SER B C 1
ATOM 1748 O O . SER B 1 34 ? -7.656 16.757 -22.230 1.00 18.39 49 SER B O 1
ATOM 1751 N N . ARG B 1 35 ? -9.579 16.967 -23.357 1.00 15.36 50 ARG B N 1
ATOM 1752 C CA . ARG B 1 35 ? -9.798 18.331 -22.900 1.00 15.24 50 ARG B CA 1
ATOM 1753 C C . ARG B 1 35 ? -10.119 18.394 -21.407 1.00 15.21 50 ARG B C 1
ATOM 1754 O O . ARG B 1 35 ? -9.680 19.308 -20.708 1.00 18.00 50 ARG B O 1
ATOM 1762 N N . GLU B 1 36 ? -10.875 17.424 -20.904 1.00 15.55 51 GLU B N 1
ATOM 1763 C CA . GLU B 1 36 ? -11.242 17.402 -19.503 1.00 15.71 51 GLU B CA 1
ATOM 1764 C C . GLU B 1 36 ? -10.008 17.150 -18.658 1.00 15.38 51 GLU B C 1
ATOM 1765 O O . GLU B 1 36 ? -9.837 17.787 -17.620 1.00 18.04 51 GLU B O 1
ATOM 1771 N N . LEU B 1 37 ? -9.143 16.241 -19.111 1.00 11.54 52 LEU B N 1
ATOM 1772 C CA . LEU B 1 37 ? -7.979 15.794 -18.335 1.00 11.76 52 LEU B CA 1
ATOM 1773 C C . LEU B 1 37 ? -6.752 16.692 -18.382 1.00 12.76 52 LEU B C 1
ATOM 1774 O O . LEU B 1 37 ? -5.947 16.659 -17.459 1.00 13.25 52 LEU B O 1
ATOM 1779 N N . GLU B 1 38 ? -6.601 17.486 -19.436 1.00 13.36 53 GLU B N 1
ATOM 1780 C CA . GLU B 1 38 ? -5.374 18.256 -19.625 1.00 13.55 53 GLU B CA 1
ATOM 1781 C C . GLU B 1 38 ? -5.058 19.191 -18.450 1.00 14.35 53 GLU B C 1
ATOM 1782 O O . GLU B 1 38 ? -3.926 19.181 -17.981 1.00 14.00 53 GLU B O 1
ATOM 1788 N N . PRO B 1 39 ? -6.038 19.976 -17.956 1.00 14.05 54 PRO B N 1
ATOM 1789 C CA . PRO B 1 39 ? -5.687 20.874 -16.846 1.00 15.95 54 PRO B CA 1
ATOM 1790 C C . PRO B 1 39 ? -5.172 20.162 -15.584 1.00 16.10 54 PRO B C 1
ATOM 1791 O O . PRO B 1 39 ? -4.192 20.589 -15.002 1.00 15.21 54 PRO B O 1
ATOM 1795 N N . GLU B 1 40 ? -5.790 19.051 -15.203 1.00 16.20 55 GLU B N 1
ATOM 1796 C CA . GLU B 1 40 ? -5.341 18.287 -14.032 1.00 17.79 55 GLU B CA 1
ATOM 1797 C C . GLU B 1 40 ? -3.953 17.713 -14.222 1.00 14.91 55 GLU B C 1
ATOM 1798 O O . GLU B 1 40 ? -3.130 17.729 -13.313 1.00 15.30 55 GLU B O 1
ATOM 1804 N N . LEU B 1 41 ? -3.713 17.131 -15.391 1.00 13.17 56 LEU B N 1
ATOM 1805 C CA . LEU B 1 41 ? -2.408 16.537 -15.638 1.00 14.16 56 LEU B CA 1
ATOM 1806 C C . LEU B 1 41 ? -1.315 17.607 -15.620 1.00 12.84 56 LEU B C 1
ATOM 1807 O O . LEU B 1 41 ? -0.201 17.358 -15.156 1.00 12.53 56 LEU B O 1
ATOM 1812 N N . ARG B 1 42 ? -1.611 18.789 -16.171 1.00 13.51 57 ARG B N 1
ATOM 1813 C CA . ARG B 1 42 ? -0.623 19.893 -16.196 0.86 12.93 57 ARG B CA 1
ATOM 1814 C C . ARG B 1 42 ? -0.289 20.458 -14.808 1.00 15.06 57 ARG B C 1
ATOM 1815 O O . ARG B 1 42 ? 0.706 21.171 -14.659 1.00 19.06 57 ARG B O 1
ATOM 1823 N N . ARG B 1 43 ? -1.109 20.146 -13.811 1.00 15.03 58 ARG B N 1
ATOM 1824 C CA . ARG B 1 43 ? -0.865 20.563 -12.428 1.00 16.38 58 ARG B CA 1
ATOM 1825 C C . ARG B 1 43 ? 0.186 19.663 -11.781 1.00 16.15 58 ARG B C 1
ATOM 1826 O O . ARG B 1 43 ? 0.619 19.933 -10.667 1.00 17.35 58 ARG B O 1
ATOM 1834 N N . ARG B 1 44 ? 0.559 18.569 -12.440 1.00 16.03 59 ARG B N 1
ATOM 1835 C CA . ARG B 1 44 ? 1.564 17.661 -11.886 1.00 12.18 59 ARG B CA 1
ATOM 1836 C C . ARG B 1 44 ? 2.800 17.719 -12.733 1.00 12.14 59 ARG B C 1
ATOM 1837 O O . ARG B 1 44 ? 2.738 17.900 -13.935 1.00 15.64 59 ARG B O 1
ATOM 1845 N N . ARG B 1 45 ? 3.952 17.583 -12.100 1.00 14.59 60 ARG B N 1
ATOM 1846 C CA . ARG B 1 45 ? 5.182 17.419 -12.869 1.00 15.51 60 ARG B CA 1
ATOM 1847 C C . ARG B 1 45 ? 5.380 15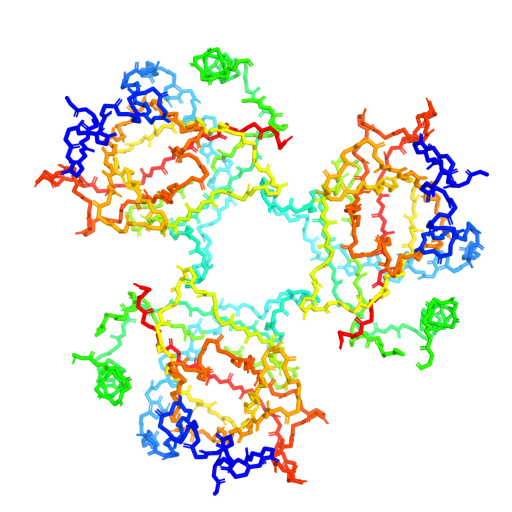.960 -13.317 1.00 14.17 60 ARG B C 1
ATOM 1848 O O . ARG B 1 45 ? 4.841 15.012 -12.715 1.00 14.29 60 ARG B O 1
ATOM 1856 N N . TYR B 1 46 ? 6.170 15.784 -14.365 1.00 13.85 61 TYR B N 1
ATOM 1857 C CA . TYR B 1 46 ? 6.618 14.446 -14.715 1.00 14.03 61 TYR B CA 1
ATOM 1858 C C . TYR B 1 46 ? 7.477 13.928 -13.561 1.00 15.97 61 TYR B C 1
ATOM 1859 O O . TYR B 1 46 ? 8.315 14.643 -13.008 1.00 17.87 61 TYR B O 1
ATOM 1868 N N . GLU B 1 47 ? 7.213 12.697 -13.159 1.00 14.62 62 GLU B N 1
ATOM 1869 C CA . GLU B 1 47 ? 7.813 12.137 -11.961 1.00 13.12 62 GLU B CA 1
ATOM 1870 C C . GLU B 1 47 ? 9.300 11.900 -12.148 1.00 12.91 62 GLU B C 1
ATOM 1871 O O . GLU B 1 47 ? 9.794 11.811 -13.265 1.00 13.91 62 GLU B O 1
ATOM 1877 N N . TYR B 1 48 ? 10.010 11.780 -11.028 1.00 13.79 63 TYR B N 1
ATOM 1878 C CA . TYR B 1 48 ? 11.384 11.284 -11.077 1.00 14.63 63 TYR B CA 1
ATOM 1879 C C . TYR B 1 48 ? 11.385 9.828 -11.518 1.00 14.70 63 TYR B C 1
ATOM 1880 O O . TYR B 1 48 ? 10.555 9.073 -11.058 1.00 15.75 63 TYR B O 1
ATOM 1889 N N . ASP B 1 49 ? 12.307 9.463 -12.402 1.00 15.40 64 ASP B N 1
ATOM 1890 C CA . ASP B 1 49 ? 12.368 8.098 -12.896 1.00 14.14 64 ASP B CA 1
ATOM 1891 C C . ASP B 1 49 ? 13.198 7.209 -11.985 1.00 16.12 64 ASP B C 1
ATOM 1892 O O . ASP B 1 49 ? 14.109 7.689 -11.310 1.00 16.80 64 ASP B O 1
ATOM 1897 N N . HIS B 1 50 ? 12.889 5.914 -11.994 1.00 14.95 65 HIS B N 1
ATOM 1898 C CA . HIS B 1 50 ? 13.598 4.921 -11.193 1.00 15.57 65 HIS B CA 1
ATOM 1899 C C . HIS B 1 50 ? 13.849 3.682 -12.038 1.00 14.46 65 HIS B C 1
ATOM 1900 O O . HIS B 1 50 ? 12.952 3.201 -12.749 1.00 15.58 65 HIS B O 1
ATOM 1907 N N . TRP B 1 51 ? 15.055 3.129 -11.946 1.00 14.83 66 TRP B N 1
ATOM 1908 C CA . TRP B 1 51 ? 15.397 1.943 -12.727 1.00 13.65 66 TRP B CA 1
ATOM 1909 C C . TRP B 1 51 ? 14.440 0.769 -12.467 1.00 13.50 66 TRP B C 1
ATOM 1910 O O . TRP B 1 51 ? 14.187 -0.045 -13.368 1.00 16.10 66 TRP B O 1
ATOM 1921 N N . ASP B 1 52 ? 13.942 0.655 -11.239 1.00 15.06 67 ASP B N 1
ATOM 1922 C CA . ASP B 1 52 ? 13.104 -0.492 -10.878 1.00 15.76 67 ASP B CA 1
ATOM 1923 C C . ASP B 1 52 ? 11.609 -0.128 -10.818 1.00 17.34 67 ASP B C 1
ATOM 1924 O O . ASP B 1 52 ? 10.829 -0.780 -10.138 1.00 21.21 67 ASP B O 1
ATOM 1929 N N . ALA B 1 53 ? 11.231 0.927 -11.537 1.00 14.10 68 ALA B N 1
ATOM 1930 C CA . ALA B 1 53 ? 9.828 1.291 -11.775 1.00 15.30 68 ALA B CA 1
ATOM 1931 C C . ALA B 1 53 ? 9.468 0.816 -13.164 1.00 14.63 68 ALA B C 1
ATOM 1932 O O . ALA B 1 53 ? 10.266 0.929 -14.091 1.00 15.09 68 ALA B O 1
ATOM 1934 N N . ALA B 1 54 ? 8.255 0.314 -13.313 1.00 13.49 69 ALA B N 1
ATOM 1935 C CA . ALA B 1 54 ? 7.789 -0.058 -14.644 1.00 13.66 69 ALA B CA 1
ATOM 1936 C C . ALA B 1 54 ? 7.591 1.154 -15.569 1.00 12.40 69 ALA B C 1
ATOM 1937 O O . ALA B 1 54 ? 7.999 1.132 -16.721 1.00 13.78 69 ALA B O 1
ATOM 1939 N N . ILE B 1 55 ? 6.987 2.218 -15.058 1.00 11.78 70 ILE B N 1
ATOM 1940 C CA . ILE B 1 55 ? 6.630 3.349 -15.890 1.00 12.67 70 ILE B CA 1
ATOM 1941 C C . ILE B 1 55 ? 7.741 4.374 -15.861 1.00 10.49 70 ILE B C 1
ATOM 1942 O O . ILE B 1 55 ? 8.253 4.672 -14.781 1.00 13.20 70 ILE B O 1
ATOM 1947 N N . HIS B 1 56 ? 8.076 4.916 -17.036 1.00 10.82 71 HIS B N 1
ATOM 1948 C CA . HIS B 1 56 ? 9.150 5.895 -17.219 1.00 10.88 71 HIS B CA 1
ATOM 1949 C C . HIS B 1 56 ? 8.647 7.067 -18.024 1.00 11.92 71 HIS B C 1
ATOM 1950 O O . HIS B 1 56 ? 7.926 6.891 -18.989 1.00 13.42 71 HIS B O 1
ATOM 1957 N N . GLY B 1 57 ? 9.031 8.276 -17.602 1.00 10.65 72 GLY B N 1
ATOM 1958 C CA . GLY B 1 57 ? 8.716 9.521 -18.319 1.00 10.69 72 GLY B CA 1
ATOM 1959 C C . GLY B 1 57 ? 7.225 9.811 -18.269 1.00 8.55 72 GLY B C 1
ATOM 1960 O O . GLY B 1 57 ? 6.544 9.823 -19.303 1.00 11.43 72 GLY B O 1
ATOM 1961 N N . PHE B 1 58 ? 6.691 9.956 -17.071 1.00 8.53 73 PHE B N 1
ATOM 1962 C CA . PHE B 1 58 ? 5.263 9.982 -16.880 1.00 8.65 73 PHE B CA 1
ATOM 1963 C C . PHE B 1 58 ? 4.792 10.882 -15.734 1.00 10.10 73 PHE B C 1
ATOM 1964 O O . PHE B 1 58 ? 5.548 11.176 -14.807 1.00 11.07 73 PHE B O 1
ATOM 1972 N N . ARG B 1 59 ? 3.519 11.243 -15.782 1.00 9.37 74 ARG B N 1
ATOM 1973 C CA . ARG B 1 59 ? 2.760 11.644 -14.637 1.00 10.46 74 ARG B CA 1
ATOM 1974 C C . ARG B 1 59 ? 1.380 11.024 -14.705 1.00 10.15 74 ARG B C 1
ATOM 1975 O O . ARG B 1 59 ? 1.014 10.431 -15.733 1.00 11.04 74 ARG B O 1
ATOM 1983 N N . GLU B 1 60 ? 0.618 11.114 -13.627 1.00 9.33 75 GLU B N 1
ATOM 1984 C CA . GLU B 1 60 ? -0.634 10.355 -13.539 1.00 9.47 75 GLU B CA 1
ATOM 1985 C C . GLU B 1 60 ? -1.527 10.870 -12.442 1.00 9.76 75 GLU B C 1
ATOM 1986 O O . GLU B 1 60 ? -1.057 11.629 -11.540 1.00 12.51 75 GLU B O 1
ATOM 1992 N N . THR B 1 61 ? -2.792 10.472 -12.500 1.00 9.39 76 THR B N 1
ATOM 1993 C CA . THR B 1 61 ? -3.700 10.741 -11.424 1.00 11.09 76 THR B CA 1
ATOM 1994 C C . THR B 1 61 ? -4.707 9.620 -11.307 1.00 12.06 76 THR B C 1
ATOM 1995 O O . THR B 1 61 ? -4.902 8.844 -12.240 1.00 14.56 76 THR B O 1
ATOM 1999 N N . GLU B 1 62 ? -5.326 9.535 -10.144 1.00 12.95 77 GLU B N 1
ATOM 2000 C CA . GLU B 1 62 ? -6.501 8.701 -9.916 1.00 13.48 77 GLU B CA 1
ATOM 2001 C C . GLU B 1 62 ? -7.687 9.648 -9.917 1.00 15.97 77 GLU B C 1
ATOM 2002 O O . GLU B 1 62 ? -7.707 10.597 -9.157 1.00 20.28 77 GLU B O 1
ATOM 2008 N N . LYS B 1 63 ? -8.692 9.390 -10.742 1.00 13.69 78 LYS B N 1
ATOM 2009 C CA . LYS B 1 63 ? -9.805 10.309 -10.900 1.00 14.57 78 LYS B CA 1
ATOM 2010 C C . LYS B 1 63 ? -11.114 9.577 -10.645 1.00 16.66 78 LYS B C 1
ATOM 2011 O O . LYS B 1 63 ? -11.386 8.552 -11.269 1.00 15.20 78 LYS B O 1
ATOM 2017 N N . SER B 1 64 ? -11.905 10.083 -9.702 1.00 17.20 79 SER B N 1
ATOM 2018 C CA A SER B 1 64 ? -13.235 9.541 -9.412 0.46 20.42 79 SER B CA 1
ATOM 2019 C CA B SER B 1 64 ? -13.236 9.546 -9.403 0.54 20.07 79 SER B CA 1
ATOM 2020 C C . SER B 1 64 ? -14.347 10.538 -9.751 1.00 19.51 79 SER B C 1
ATOM 2021 O O . SER B 1 64 ? -15.524 10.151 -9.882 1.00 22.47 79 SER B O 1
ATOM 2026 N N . ARG B 1 65 ? -13.979 11.812 -9.904 1.00 18.93 80 ARG B N 1
ATOM 2027 C CA . ARG B 1 65 ? -14.927 12.867 -10.215 1.00 22.01 80 ARG B CA 1
ATOM 2028 C C . ARG B 1 65 ? -14.812 13.199 -11.693 1.00 21.51 80 ARG B C 1
ATOM 2029 O O . ARG B 1 65 ? -13.796 13.725 -12.140 1.00 25.11 80 ARG B O 1
ATOM 2031 N N . TRP B 1 66 ? -15.870 12.905 -12.441 1.00 20.25 81 TRP B N 1
ATOM 2032 C CA . TRP B 1 66 ? -15.855 13.049 -13.889 1.00 19.18 81 TRP B CA 1
ATOM 2033 C C . TRP B 1 66 ? -17.110 13.753 -14.338 1.00 20.67 81 TRP B C 1
ATOM 2034 O O . TRP B 1 66 ? -18.158 13.641 -13.696 1.00 22.18 81 TRP B O 1
ATOM 2045 N N . SER B 1 67 ? -17.001 14.454 -15.457 1.00 18.53 82 SER B N 1
ATOM 2046 C CA . SER B 1 67 ? -18.176 15.005 -16.122 1.00 18.20 82 SER B CA 1
ATOM 2047 C C . SER B 1 67 ? -19.150 13.902 -16.516 1.00 19.70 82 SER B C 1
ATOM 2048 O O . SER B 1 67 ? -18.775 12.736 -16.614 1.00 20.09 82 SER B O 1
ATOM 2051 N N . GLU B 1 68 ? -20.410 14.260 -16.734 1.00 20.40 83 GLU B N 1
ATOM 2052 C CA . GLU B 1 68 ? -21.384 13.248 -17.159 1.00 19.84 83 GLU B CA 1
ATOM 2053 C C . GLU B 1 68 ? -21.020 12.625 -18.519 1.00 19.81 83 GLU B C 1
ATOM 2054 O O . GLU B 1 68 ? -21.212 11.422 -18.731 1.00 21.16 83 GLU B O 1
ATOM 2060 N N . ALA B 1 69 ? -20.491 13.439 -19.424 1.00 19.17 84 ALA B N 1
ATOM 2061 C CA . ALA B 1 69 ? -20.046 12.945 -20.728 1.00 18.60 84 ALA B CA 1
ATOM 2062 C C . ALA B 1 69 ? -18.895 11.956 -20.625 1.00 17.38 84 ALA B C 1
ATOM 2063 O O . ALA B 1 69 ? -18.841 10.997 -21.382 1.00 19.03 84 ALA B O 1
ATOM 2065 N N . SER B 1 70 ? -17.957 12.196 -19.713 1.00 16.84 85 SER B N 1
ATOM 2066 C CA . SER B 1 70 ? -16.880 11.237 -19.500 1.00 14.11 85 SER B CA 1
ATOM 2067 C C . SER B 1 70 ? -17.375 10.004 -18.774 1.00 14.52 85 SER B C 1
ATOM 2068 O O . SER B 1 70 ? -16.945 8.893 -19.088 1.00 15.54 85 SER B O 1
ATOM 2071 N N . ARG B 1 71 ? -18.272 10.184 -17.807 1.00 16.39 86 ARG B N 1
ATOM 2072 C CA . ARG B 1 71 ? -18.874 9.029 -17.147 1.00 16.78 86 ARG B CA 1
ATOM 2073 C C . ARG B 1 71 ? -19.607 8.132 -18.143 1.00 16.94 86 ARG B C 1
ATOM 2074 O O . ARG B 1 71 ? -19.554 6.914 -18.020 1.00 18.25 86 ARG B O 1
ATOM 2082 N N . ALA B 1 72 ? -20.258 8.728 -19.139 1.00 17.70 87 ALA B N 1
ATOM 2083 C CA . ALA B 1 72 ? -20.919 7.940 -20.179 1.00 17.82 87 ALA B CA 1
ATOM 2084 C C . ALA B 1 72 ? -19.886 7.079 -20.937 1.00 16.83 87 ALA B C 1
ATOM 2085 O O . ALA B 1 72 ? -20.121 5.893 -21.219 1.00 16.93 87 ALA B O 1
ATOM 2087 N N . ILE B 1 73 ? -18.743 7.680 -21.258 1.00 15.45 88 ILE B N 1
ATOM 2088 C CA . ILE B 1 73 ? -17.658 6.947 -21.917 1.00 14.54 88 ILE B CA 1
ATOM 2089 C C . ILE B 1 73 ? -17.184 5.805 -21.021 1.00 14.23 88 ILE B C 1
ATOM 2090 O O . ILE B 1 73 ? -17.059 4.662 -21.472 1.00 14.68 88 ILE B O 1
ATOM 2095 N N . LEU B 1 74 ? -16.973 6.094 -19.737 1.00 15.05 89 LEU B N 1
ATOM 2096 C CA . LEU B 1 74 ? -16.492 5.068 -18.809 1.00 16.60 89 LEU B CA 1
ATOM 2097 C C . LEU B 1 74 ? -17.515 3.933 -18.666 1.00 15.51 89 LEU B C 1
ATOM 2098 O O . LEU B 1 74 ? -17.152 2.761 -18.549 1.00 14.96 89 LEU B O 1
ATOM 2103 N N . ARG B 1 75 ? -18.801 4.266 -18.688 1.00 16.56 90 ARG B N 1
ATOM 2104 C CA . ARG B 1 75 ? -19.816 3.210 -18.652 1.00 17.26 90 ARG B CA 1
ATOM 2105 C C . ARG B 1 75 ? -19.829 2.363 -19.912 1.00 15.42 90 ARG B C 1
ATOM 2106 O O . ARG B 1 75 ? -20.092 1.152 -19.837 1.00 16.49 90 ARG B O 1
ATOM 2114 N N . ARG B 1 76 ? -19.524 2.966 -21.060 1.00 15.00 91 ARG B N 1
ATOM 2115 C CA . ARG B 1 76 ? -19.353 2.200 -22.302 1.00 14.49 91 ARG B CA 1
ATOM 2116 C C . ARG B 1 76 ? -18.192 1.208 -22.129 1.00 13.69 91 ARG B C 1
ATOM 2117 O O . ARG B 1 76 ? -18.298 0.044 -22.503 1.00 15.57 91 ARG B O 1
ATOM 2125 N N . VAL B 1 77 ? -17.092 1.647 -21.514 1.00 13.24 92 VAL B N 1
ATOM 2126 C CA . VAL B 1 77 ? -15.981 0.734 -21.264 1.00 14.28 92 VAL B CA 1
ATOM 2127 C C . VAL B 1 77 ? -16.414 -0.397 -20.317 1.00 13.77 92 VAL B C 1
ATOM 2128 O O . VAL B 1 77 ? -16.090 -1.573 -20.531 1.00 15.12 92 VAL B O 1
ATOM 2132 N N . GLN B 1 78 ? -17.158 -0.040 -19.271 1.00 15.69 93 GLN B N 1
ATOM 2133 C CA . GLN B 1 78 ? -17.619 -1.018 -18.272 1.00 18.83 93 GLN B CA 1
ATOM 2134 C C . GLN B 1 78 ? -18.466 -2.101 -18.927 1.00 17.70 93 GLN B C 1
ATOM 2135 O O . GLN B 1 78 ? -18.257 -3.298 -18.685 1.00 18.63 93 GLN B O 1
ATOM 2141 N N . ALA B 1 79 ? -19.394 -1.667 -19.778 1.00 17.64 94 ALA B N 1
ATOM 2142 C CA . ALA B 1 79 ? -20.290 -2.587 -20.481 1.00 17.68 94 ALA B CA 1
ATOM 2143 C C . ALA B 1 79 ? -19.554 -3.474 -21.479 1.00 18.17 94 ALA B C 1
ATOM 2144 O O . ALA B 1 79 ? -19.939 -4.626 -21.691 1.00 21.64 94 ALA B O 1
ATOM 2146 N N . ALA B 1 80 ? -18.498 -2.939 -22.085 1.00 16.62 95 ALA B N 1
ATOM 2147 C CA . ALA B 1 80 ? -17.753 -3.642 -23.121 1.00 17.92 95 ALA B CA 1
ATOM 2148 C C . ALA B 1 80 ? -16.800 -4.675 -22.534 1.00 18.48 95 ALA B C 1
ATOM 2149 O O . ALA B 1 80 ? -16.552 -5.714 -23.142 1.00 21.96 95 ALA B O 1
ATOM 2151 N N . ALA B 1 81 ? -16.253 -4.387 -21.356 1.00 17.62 96 ALA B N 1
ATOM 2152 C CA . ALA B 1 81 ? -15.069 -5.093 -20.891 1.00 16.59 96 ALA B CA 1
ATOM 2153 C C . ALA B 1 81 ? -15.250 -5.950 -19.654 1.00 17.36 96 ALA B C 1
ATOM 2154 O O . ALA B 1 81 ? -14.511 -6.914 -19.465 1.00 21.20 96 ALA B O 1
ATOM 2156 N N . PHE B 1 82 ? -16.209 -5.594 -18.809 1.00 18.00 97 PHE B N 1
ATOM 2157 C CA . PHE B 1 82 ? -16.343 -6.233 -17.504 1.00 20.80 97 PHE B CA 1
ATOM 2158 C C . PHE B 1 82 ? -17.643 -7.034 -17.433 1.00 24.06 97 PHE B C 1
ATOM 2159 O O . PHE B 1 82 ? -18.656 -6.639 -18.004 1.00 27.59 97 PHE B O 1
ATOM 2167 N N . GLY B 1 83 ? -17.597 -8.167 -16.741 1.00 28.55 98 GLY B N 1
ATOM 2168 C CA . GLY B 1 83 ? -18.781 -9.002 -16.552 1.00 26.52 98 GLY B CA 1
ATOM 2169 C C . GLY B 1 83 ? -19.568 -8.539 -15.340 1.00 31.11 98 GLY B C 1
ATOM 2170 O O . GLY B 1 83 ? -19.070 -7.743 -14.543 1.00 34.45 98 GLY B O 1
ATOM 2171 N N . PRO B 1 84 ? -20.806 -9.040 -15.182 1.00 31.76 99 PRO B N 1
ATOM 2172 C CA . PRO B 1 84 ? -21.650 -8.629 -14.055 1.00 32.26 99 PRO B CA 1
ATOM 2173 C C . PRO B 1 84 ? -21.218 -9.234 -12.718 1.00 33.16 99 PRO B C 1
ATOM 2174 O O . PRO B 1 84 ? -20.263 -10.017 -12.665 1.00 35.66 99 PRO B O 1
ATOM 2178 N N . GLN B 1 86 ? -18.025 -8.656 -11.936 1.00 33.33 101 GLN B N 1
ATOM 2179 C CA . GLN B 1 86 ? -16.886 -7.851 -11.521 1.00 29.63 101 GLN B CA 1
ATOM 2180 C C . GLN B 1 86 ? -17.317 -6.451 -11.131 1.00 29.03 101 GLN B C 1
ATOM 2181 O O . GLN B 1 86 ? -18.196 -5.862 -11.767 1.00 36.38 101 GLN B O 1
ATOM 2187 N N . THR B 1 87 ? -16.692 -5.923 -10.086 1.00 27.46 102 THR B N 1
ATOM 2188 C CA . THR B 1 87 ? -16.863 -4.533 -9.708 1.00 27.60 102 THR B CA 1
ATOM 2189 C C . THR B 1 87 ? -15.574 -3.816 -10.059 1.00 28.65 102 THR B C 1
ATOM 2190 O O . THR B 1 87 ? -14.497 -4.412 -10.000 1.00 30.47 102 THR B O 1
ATOM 2194 N N . LEU B 1 88 ? -15.684 -2.542 -10.420 1.00 24.97 103 LEU B N 1
ATOM 2195 C CA . LEU B 1 88 ? -14.505 -1.755 -10.761 1.00 21.69 103 LEU B CA 1
ATOM 2196 C C . LEU B 1 88 ? -13.922 -1.105 -9.520 1.00 18.77 103 LEU B C 1
ATOM 2197 O O . LEU B 1 88 ? -14.603 -0.941 -8.512 1.00 22.29 103 LEU B O 1
ATOM 2202 N N . LEU B 1 89 ? -12.655 -0.727 -9.602 1.00 18.86 104 LEU B N 1
ATOM 2203 C CA . LEU B 1 89 ? -12.055 0.085 -8.558 1.00 17.27 104 LEU B CA 1
ATOM 2204 C C . LEU B 1 89 ? -12.758 1.433 -8.455 1.00 18.34 104 LEU B C 1
ATOM 2205 O O . LEU B 1 89 ? -13.418 1.892 -9.400 1.00 21.36 104 LEU B O 1
ATOM 2210 N N . SER B 1 90 ? -12.589 2.069 -7.298 1.00 17.98 105 SER B N 1
ATOM 2211 C CA . SER B 1 90 ? -13.293 3.296 -6.974 1.00 19.87 105 SER B CA 1
ATOM 2212 C C . SER B 1 90 ? -12.721 4.540 -7.650 1.00 20.57 105 SER B C 1
ATOM 2213 O O . SER B 1 90 ? -13.278 5.626 -7.516 1.00 24.19 105 SER B O 1
ATOM 2216 N N . SER B 1 91 ? -11.611 4.407 -8.360 1.00 16.50 106 SER B N 1
ATOM 2217 C CA . SER B 1 91 ? -11.133 5.488 -9.211 1.00 15.80 106 SER B CA 1
ATOM 2218 C C . SER B 1 91 ? -10.664 4.910 -10.534 1.00 14.12 106 SER B C 1
ATOM 2219 O O . SER B 1 91 ? -10.498 3.700 -10.675 1.00 14.12 106 SER B O 1
ATOM 2222 N N . VAL B 1 92 ? -10.485 5.806 -11.493 1.00 12.67 107 VAL B N 1
ATOM 2223 C CA . VAL B 1 92 ? -9.933 5.506 -12.790 1.00 12.30 107 VAL B CA 1
ATOM 2224 C C . VAL B 1 92 ? -8.519 6.069 -12.857 1.00 11.32 107 VAL B C 1
ATOM 2225 O O . VAL B 1 92 ? -8.266 7.214 -12.453 1.00 14.08 107 VAL B O 1
ATOM 2229 N N . HIS B 1 93 ? -7.605 5.286 -13.399 1.00 11.89 108 HIS B N 1
ATOM 2230 C CA . HIS B 1 93 ? -6.207 5.669 -13.482 1.00 9.72 108 HIS B CA 1
ATOM 2231 C C . HIS B 1 93 ? -5.974 6.375 -14.787 1.00 11.02 108 HIS B C 1
ATOM 2232 O O . HIS B 1 93 ? -6.262 5.836 -15.849 1.00 13.09 108 HIS B O 1
ATOM 2239 N N . VAL B 1 94 ? -5.446 7.590 -14.721 1.00 9.90 109 VAL B N 1
ATOM 2240 C CA . VAL B 1 94 ? -5.123 8.360 -15.908 1.00 8.91 109 VAL B CA 1
ATOM 2241 C C . VAL B 1 94 ? -3.603 8.496 -15.966 1.00 8.64 109 VAL B C 1
ATOM 2242 O O . VAL B 1 94 ? -3.004 9.009 -15.020 1.00 10.30 109 VAL B O 1
ATOM 2255 N N . ASP B 1 96 ? -0.147 9.750 -18.166 1.00 9.28 111 ASP B N 1
ATOM 2256 C CA . ASP B 1 96 ? 0.376 10.674 -19.178 1.00 9.34 111 ASP B CA 1
ATOM 2257 C C . ASP B 1 96 ? 1.851 10.308 -19.407 1.00 8.88 111 ASP B C 1
ATOM 2258 O O . ASP B 1 96 ? 2.687 10.504 -18.520 1.00 9.74 111 ASP B O 1
ATOM 2263 N N . LEU B 1 97 ? 2.162 9.724 -20.567 1.00 9.41 112 LEU B N 1
ATOM 2264 C CA . LEU B 1 97 ? 3.534 9.380 -20.932 1.00 10.81 112 LEU B CA 1
ATOM 2265 C C . LEU B 1 97 ? 4.069 10.435 -21.858 1.00 12.08 112 LEU B C 1
ATOM 2266 O O . LEU B 1 97 ? 3.430 10.735 -22.872 1.00 11.67 112 LEU B O 1
ATOM 2271 N N . GLU B 1 98 ? 5.232 11.003 -21.545 1.00 12.04 113 GLU B N 1
ATOM 2272 C CA . GLU B 1 98 ? 5.876 11.909 -22.508 1.00 13.33 113 GLU B CA 1
ATOM 2273 C C . GLU B 1 98 ? 6.356 11.114 -23.723 1.00 13.68 113 GLU B C 1
ATOM 2274 O O . GLU B 1 98 ? 6.367 9.885 -23.709 1.00 12.82 113 GLU B O 1
ATOM 2280 N N . ALA B 1 99 ? 6.705 11.810 -24.796 1.00 13.26 114 ALA B N 1
ATOM 2281 C CA . ALA B 1 99 ? 7.179 11.158 -26.011 1.00 14.94 114 ALA B CA 1
ATOM 2282 C C . ALA B 1 99 ? 8.331 10.196 -25.740 1.00 14.67 114 ALA B C 1
ATOM 2283 O O . ALA B 1 99 ? 8.439 9.156 -26.397 1.00 15.33 114 ALA B O 1
ATOM 2285 N N . ARG B 1 100 ? 9.200 10.582 -24.804 1.00 14.60 115 ARG B N 1
ATOM 2286 C CA . ARG B 1 100 ? 10.348 9.770 -24.399 1.00 15.37 115 ARG B CA 1
ATOM 2287 C C . ARG B 1 100 ? 10.015 8.745 -23.303 1.00 13.49 115 ARG B C 1
ATOM 2288 O O . ARG B 1 100 ? 10.884 7.956 -22.909 1.00 14.05 115 ARG B O 1
ATOM 2291 N N . GLY B 1 101 ? 8.783 8.776 -22.803 1.00 12.14 116 GLY B N 1
ATOM 2292 C CA . GLY B 1 101 ? 8.342 7.849 -21.781 1.00 12.01 116 GLY B CA 1
ATOM 2293 C C . GLY B 1 101 ? 7.920 6.507 -22.377 1.00 12.45 116 GLY B C 1
ATOM 2294 O O . GLY B 1 101 ? 7.712 6.394 -23.594 1.00 13.21 116 GLY B O 1
ATOM 2295 N N . TYR B 1 102 ? 7.846 5.490 -21.517 1.00 10.63 117 TYR B N 1
ATOM 2296 C CA . TYR B 1 102 ? 7.537 4.131 -21.933 1.00 12.07 117 TYR B CA 1
ATOM 2297 C C . TYR B 1 102 ? 7.207 3.341 -20.693 1.00 10.64 117 TYR B C 1
ATOM 2298 O O . TYR B 1 102 ? 7.306 3.848 -19.568 1.00 11.64 117 TYR B O 1
ATOM 2307 N N . ILE B 1 103 ? 6.795 2.085 -20.868 1.00 9.91 118 ILE B N 1
ATOM 2308 C CA . ILE B 1 103 ? 6.494 1.201 -19.738 1.00 9.59 118 ILE B CA 1
ATOM 2309 C C . ILE B 1 103 ? 7.211 -0.107 -19.956 1.00 11.82 118 ILE B C 1
ATOM 2310 O O . ILE B 1 103 ? 7.105 -0.691 -21.036 1.00 11.36 118 ILE B O 1
ATOM 2315 N N . LYS B 1 104 ? 7.994 -0.502 -18.948 1.00 12.88 119 LYS B N 1
ATOM 2316 C CA . LYS B 1 104 ? 8.749 -1.747 -18.958 1.00 12.90 119 LYS B CA 1
ATOM 2317 C C . LYS B 1 104 ? 7.793 -2.911 -18.694 1.00 10.38 119 LYS B C 1
ATOM 2318 O O . LYS B 1 104 ? 6.744 -2.732 -18.090 1.00 10.32 119 LYS B O 1
ATOM 2324 N N . PRO B 1 105 ? 8.204 -4.150 -19.056 1.00 11.71 120 PRO B N 1
ATOM 2325 C CA . PRO B 1 105 ? 7.365 -5.319 -18.806 1.00 12.52 120 PRO B CA 1
ATOM 2326 C C . PRO B 1 105 ? 7.005 -5.481 -17.329 1.00 10.60 120 PRO B C 1
ATOM 2327 O O . PRO B 1 105 ? 7.874 -5.403 -16.457 1.00 12.66 120 PRO B O 1
ATOM 2331 N N . HIS B 1 106 ? 5.740 -5.697 -17.046 1.00 10.11 121 HIS B N 1
ATOM 2332 C CA . HIS B 1 106 ? 5.293 -5.918 -15.707 1.00 11.05 121 HIS B CA 1
ATOM 2333 C C . HIS B 1 106 ? 3.930 -6.621 -15.772 1.00 10.53 121 HIS B C 1
ATOM 2334 O O . HIS B 1 106 ? 3.254 -6.614 -16.821 1.00 12.55 121 HIS B O 1
ATOM 2341 N N . VAL B 1 107 ? 3.543 -7.235 -14.658 1.00 12.77 122 VAL B N 1
ATOM 2342 C CA . VAL B 1 107 ? 2.217 -7.797 -14.448 1.00 12.36 122 VAL B CA 1
ATOM 2343 C C . VAL B 1 107 ? 1.527 -6.927 -13.398 1.00 13.19 122 VAL B C 1
ATOM 2344 O O . VAL B 1 107 ? 2.091 -6.711 -12.332 1.00 14.19 122 VAL B O 1
ATOM 2348 N N . ASP B 1 108 ? 0.330 -6.430 -13.679 1.00 11.56 123 ASP B N 1
ATOM 2349 C CA . ASP B 1 108 ? -0.351 -5.559 -12.716 1.00 12.39 123 ASP B CA 1
ATOM 2350 C C . ASP B 1 108 ? -0.563 -6.305 -11.417 1.00 14.81 123 ASP B C 1
ATOM 2351 O O . ASP B 1 108 ? -0.901 -7.494 -11.422 1.00 14.53 123 ASP B O 1
ATOM 2356 N N . SER B 1 109 ? -0.366 -5.595 -10.309 1.00 15.65 124 SER B N 1
ATOM 2357 C CA . SER B 1 109 ? -0.441 -6.182 -8.978 1.00 16.25 124 SER B CA 1
ATOM 2358 C C . SER B 1 109 ? -1.666 -7.053 -8.834 1.00 15.05 124 SER B C 1
ATOM 2359 O O . SER B 1 109 ? -2.779 -6.606 -9.022 1.00 15.37 124 SER B O 1
ATOM 2362 N N . ILE B 1 110 ? -1.457 -8.312 -8.459 1.00 15.69 125 ILE B N 1
ATOM 2363 C CA . ILE B 1 110 ? -2.578 -9.219 -8.213 1.00 17.84 125 ILE B CA 1
ATOM 2364 C C . ILE B 1 110 ? -3.245 -8.939 -6.859 1.00 16.83 125 ILE B C 1
ATOM 2365 O O . ILE B 1 110 ? -4.364 -9.388 -6.610 1.00 20.21 125 ILE B O 1
ATOM 2370 N N . LYS B 1 111 ? -2.568 -8.141 -6.034 1.00 17.58 126 LYS B N 1
ATOM 2371 C CA . LYS B 1 111 ? -3.086 -7.756 -4.725 1.00 19.70 126 LYS B CA 1
ATOM 2372 C C . LYS B 1 111 ? -4.086 -6.600 -4.814 1.00 17.68 126 LYS B C 1
ATOM 2373 O O . LYS B 1 111 ? -4.904 -6.422 -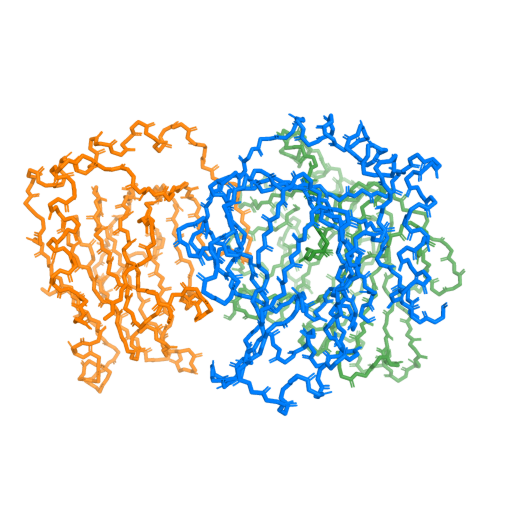3.909 1.00 20.34 126 LYS B O 1
ATOM 2379 N N . PHE B 1 112 ? -4.045 -5.820 -5.894 1.00 17.30 127 PHE B N 1
ATOM 2380 C CA . PHE B 1 112 ? -4.908 -4.638 -6.006 1.00 17.11 127 PHE B CA 1
ATOM 2381 C C . PHE B 1 112 ? -5.758 -4.551 -7.277 1.00 16.53 127 PHE B C 1
ATOM 2382 O O . PHE B 1 112 ? -6.650 -3.705 -7.341 1.00 17.37 127 PHE B O 1
ATOM 2390 N N . CYS B 1 113 ? -5.501 -5.425 -8.256 1.00 17.43 128 CYS B N 1
ATOM 2391 C CA . CYS B 1 113 ? -6.263 -5.455 -9.526 1.00 17.48 128 CYS B CA 1
ATOM 2392 C C . CYS B 1 113 ? -6.831 -6.847 -9.718 1.00 17.96 128 CYS B C 1
ATOM 2393 O O . CYS B 1 113 ? -6.109 -7.821 -9.540 1.00 18.65 128 CYS B O 1
ATOM 2396 N N . GLY B 1 114 ? -8.113 -6.926 -10.059 1.00 16.83 129 GLY B N 1
ATOM 2397 C CA . GLY B 1 114 ? -8.741 -8.195 -10.407 1.00 17.78 129 GLY B CA 1
ATOM 2398 C C . GLY B 1 114 ? -8.384 -8.679 -11.803 1.00 18.22 129 GLY B C 1
ATOM 2399 O O . GLY B 1 114 ? -7.336 -8.318 -12.349 1.00 16.21 129 GLY B O 1
ATOM 2400 N N . ALA B 1 115 ? -9.266 -9.495 -12.372 1.00 17.21 130 ALA B N 1
ATOM 2401 C CA . ALA B 1 115 ? -8.948 -10.240 -13.569 1.00 16.46 130 ALA B CA 1
ATOM 2402 C C . ALA B 1 115 ? -8.949 -9.447 -14.869 1.00 16.44 130 ALA B C 1
ATOM 2403 O O . ALA B 1 115 ? -8.463 -9.968 -15.854 1.00 15.81 130 ALA B O 1
ATOM 2405 N N . THR B 1 116 ? -9.447 -8.202 -14.878 1.00 14.52 131 THR B N 1
ATOM 2406 C CA . THR B 1 116 ? -9.661 -7.464 -16.137 1.00 13.22 131 THR B CA 1
ATOM 2407 C C . THR B 1 116 ? -9.048 -6.071 -16.042 1.00 12.31 131 THR B C 1
ATOM 2408 O O . THR B 1 116 ? -9.228 -5.372 -15.043 1.00 15.09 131 THR B O 1
ATOM 2412 N N . ILE B 1 117 ? -8.319 -5.708 -17.095 1.00 11.93 132 ILE B N 1
ATOM 2413 C CA . ILE B 1 117 ? -7.763 -4.350 -17.271 1.00 10.82 132 ILE B CA 1
ATOM 2414 C C . ILE B 1 117 ? -8.284 -3.871 -18.620 1.00 11.71 132 ILE B C 1
ATOM 2415 O O . ILE B 1 117 ? -8.193 -4.603 -19.609 1.00 12.09 132 ILE B O 1
ATOM 2420 N N . ALA B 1 118 ? -8.867 -2.673 -18.661 1.00 11.27 133 ALA B N 1
ATOM 2421 C CA . ALA B 1 118 ? -9.381 -2.102 -19.905 1.00 11.07 133 ALA B CA 1
ATOM 2422 C C . ALA B 1 118 ? -8.827 -0.681 -20.057 1.00 10.41 133 ALA B C 1
ATOM 2423 O O . ALA B 1 118 ? -9.032 0.157 -19.186 1.00 12.18 133 ALA B O 1
ATOM 2425 N N . GLY B 1 119 ? -8.119 -0.428 -21.148 1.00 9.63 134 GLY B N 1
ATOM 2426 C CA . GLY B 1 119 ? -7.477 0.855 -21.353 1.00 10.14 134 GLY B CA 1
ATOM 2427 C C . GLY B 1 119 ? -7.856 1.570 -22.625 1.00 9.93 134 GLY B C 1
ATOM 2428 O O . GLY B 1 119 ? -7.796 1.003 -23.702 1.00 10.72 134 GLY B O 1
ATOM 2429 N N . LEU B 1 120 ? -8.176 2.851 -22.491 1.00 9.25 135 LEU B N 1
ATOM 2430 C CA . LEU B 1 120 ? -8.358 3.744 -23.615 1.00 9.57 135 LEU B CA 1
ATOM 2431 C C . LEU B 1 120 ? -7.053 4.483 -23.894 1.00 9.20 135 LEU B C 1
ATOM 2432 O O . LEU B 1 120 ? -6.407 4.976 -22.968 1.00 11.30 135 LEU B O 1
ATOM 2437 N N . SER B 1 121 ? -6.667 4.594 -25.160 1.00 8.43 136 SER B N 1
ATOM 2438 C CA . SER B 1 121 ? -5.474 5.329 -25.558 1.00 9.25 136 SER B CA 1
ATOM 2439 C C . SER B 1 121 ? -5.879 6.598 -26.285 1.00 9.55 136 SER B C 1
ATOM 2440 O O . SER B 1 121 ? -6.772 6.571 -27.137 1.00 11.64 136 SER B O 1
ATOM 2443 N N . LEU B 1 122 ? -5.185 7.687 -25.956 1.00 8.93 137 LEU B N 1
ATOM 2444 C CA . LEU B 1 122 ? -5.452 9.023 -26.491 1.00 10.03 137 LEU B CA 1
ATOM 2445 C C . LEU B 1 122 ? -4.161 9.677 -27.000 1.00 10.53 137 LEU B C 1
ATOM 2446 O O . LEU B 1 122 ? -3.066 9.367 -26.545 1.00 10.16 137 LEU B O 1
ATOM 2451 N N . LEU B 1 123 ? -4.335 10.573 -27.976 1.00 11.31 138 LEU B N 1
ATOM 2452 C CA . LEU B 1 123 ? -3.315 11.505 -28.509 1.00 11.35 138 LEU B CA 1
ATOM 2453 C C . LEU B 1 123 ? -2.412 10.922 -29.558 1.00 10.99 138 LEU B C 1
ATOM 2454 O O . LEU B 1 123 ? -2.191 11.518 -30.600 1.00 13.92 138 LEU B O 1
ATOM 2459 N N . SER B 1 124 ? -1.854 9.743 -29.294 1.00 10.97 139 SER B N 1
ATOM 2460 C CA . SER B 1 124 ? -0.864 9.188 -30.206 1.00 11.08 139 SER B CA 1
ATOM 2461 C C . SER B 1 124 ? -0.849 7.655 -30.127 1.00 10.61 139 SER B C 1
ATOM 2462 O O . SER B 1 124 ? -1.278 7.105 -29.132 1.00 10.39 139 SER B O 1
ATOM 2465 N N . PRO B 1 125 ? -0.352 7.001 -31.177 1.00 11.32 140 PRO B N 1
ATOM 2466 C CA . PRO B 1 125 ? -0.310 5.557 -31.222 1.00 9.88 140 PRO B CA 1
ATOM 2467 C C . PRO B 1 125 ? 0.892 4.974 -30.487 1.00 10.32 140 PRO B C 1
ATOM 2468 O O . PRO B 1 125 ? 1.937 5.588 -30.315 1.00 10.81 140 PRO B O 1
ATOM 2472 N N . SER B 1 126 ? 0.752 3.716 -30.114 1.00 10.14 141 SER B N 1
ATOM 2473 C CA . SER B 1 126 ? 1.813 2.989 -29.455 1.00 9.51 141 SER B CA 1
ATOM 2474 C C . SER B 1 126 ? 1.596 1.508 -29.632 1.00 10.05 141 SER B C 1
ATOM 2475 O O . SER B 1 126 ? 0.546 1.073 -30.141 1.00 10.60 141 SER B O 1
ATOM 2478 N N . VAL B 1 127 ? 2.594 0.745 -29.176 1.00 9.80 142 VAL B N 1
ATOM 2479 C CA . VAL B 1 127 ? 2.549 -0.704 -29.246 1.00 10.20 142 VAL B CA 1
ATOM 2480 C C . VAL B 1 127 ? 2.645 -1.286 -27.838 1.00 9.07 142 VAL B C 1
ATOM 2481 O O . VAL B 1 127 ? 3.596 -0.991 -27.098 1.00 9.34 142 VAL B O 1
ATOM 2485 N N . MET B 1 128 ? 1.683 -2.141 -27.497 1.00 10.16 143 MET B N 1
ATOM 2486 C CA . MET B 1 128 ? 1.712 -2.888 -26.265 1.00 9.91 143 MET B CA 1
ATOM 2487 C C . MET B 1 128 ? 2.203 -4.298 -26.583 1.00 9.96 143 MET B C 1
ATOM 2488 O O . MET B 1 128 ? 1.625 -5.014 -27.428 1.00 12.72 143 MET B O 1
ATOM 2493 N N . ARG B 1 129 ? 3.309 -4.701 -25.966 1.00 9.16 144 ARG B N 1
ATOM 2494 C CA . ARG B 1 129 ? 3.822 -6.068 -26.132 1.00 10.27 144 ARG B CA 1
ATOM 2495 C C . ARG B 1 129 ? 3.523 -6.892 -24.894 1.00 11.49 144 ARG B C 1
ATOM 2496 O O . ARG B 1 129 ? 3.762 -6.474 -23.771 1.00 11.98 144 ARG B O 1
ATOM 2504 N N . LEU B 1 130 ? 2.913 -8.040 -25.131 1.00 11.91 145 LEU B N 1
ATOM 2505 C CA . LEU B 1 130 ? 2.658 -9.035 -24.087 1.00 11.24 145 LEU B CA 1
ATOM 2506 C C . LEU B 1 130 ? 3.683 -10.152 -24.235 1.00 11.48 145 LEU B C 1
ATOM 2507 O O . LEU B 1 130 ? 3.895 -10.651 -25.340 1.00 12.48 145 LEU B O 1
ATOM 2512 N N . VAL B 1 131 ? 4.389 -10.471 -23.164 1.00 11.69 146 VAL B N 1
ATOM 2513 C CA . VAL B 1 131 ? 5.365 -11.558 -23.216 1.00 13.27 146 VAL B CA 1
ATOM 2514 C C . VAL B 1 131 ? 5.084 -12.529 -22.084 1.00 12.38 146 VAL B C 1
ATOM 2515 O O . VAL B 1 131 ? 4.841 -12.135 -20.949 1.00 11.87 146 VAL B O 1
ATOM 2519 N N . HIS B 1 132 ? 5.149 -13.828 -22.368 1.00 13.22 147 HIS B N 1
ATOM 2520 C CA . HIS B 1 132 ? 4.849 -14.817 -21.344 1.00 13.50 147 HIS B CA 1
ATOM 2521 C C . HIS B 1 132 ? 5.926 -14.746 -20.254 1.00 12.23 147 HIS B C 1
ATOM 2522 O O . HIS B 1 132 ? 7.107 -14.664 -20.558 1.00 15.81 147 HIS B O 1
ATOM 2529 N N . THR B 1 133 ? 5.511 -14.770 -18.989 1.00 13.30 148 THR B N 1
ATOM 2530 C CA . THR B 1 133 ? 6.459 -14.496 -17.894 1.00 16.34 148 THR B CA 1
ATOM 2531 C C . THR B 1 133 ? 7.540 -15.567 -17.672 1.00 17.97 148 THR B C 1
ATOM 2532 O O . THR B 1 133 ? 8.536 -15.322 -16.986 1.00 19.60 148 THR B O 1
ATOM 2536 N N . GLN B 1 134 ? 7.319 -16.747 -18.234 1.00 18.14 149 GLN B N 1
ATOM 2537 C CA . GLN B 1 134 ? 8.274 -17.872 -18.168 1.00 19.80 149 GLN B CA 1
ATOM 2538 C C . GLN B 1 134 ? 8.973 -18.147 -19.515 1.00 19.97 149 GLN B C 1
ATOM 2539 O O . GLN B 1 134 ? 10.107 -18.599 -19.532 1.00 27.16 149 GLN B O 1
ATOM 2545 N N . GLU B 1 135 ? 8.319 -17.810 -20.629 1.00 18.36 150 GLU B N 1
ATOM 2546 C CA . GLU B 1 135 ? 8.780 -18.138 -21.983 1.00 18.46 150 GLU B CA 1
ATOM 2547 C C . GLU B 1 135 ? 8.945 -16.870 -22.829 1.00 17.95 150 GLU B C 1
ATOM 2548 O O . GLU B 1 135 ? 7.969 -16.385 -23.410 1.00 17.79 150 GLU B O 1
ATOM 2554 N N . PRO B 1 136 ? 10.188 -16.365 -22.950 1.00 20.30 151 PRO B N 1
ATOM 2555 C CA . PRO B 1 136 ? 10.384 -15.112 -23.689 1.00 19.70 151 PRO B CA 1
ATOM 2556 C C . PRO B 1 136 ? 10.000 -15.175 -25.168 1.00 20.48 151 PRO B C 1
ATOM 2557 O O . PRO B 1 136 ? 9.745 -14.136 -25.784 1.00 22.19 151 PRO B O 1
ATOM 2561 N N . GLY B 1 137 ? 9.951 -16.380 -25.731 1.00 18.99 152 GLY B N 1
ATOM 2562 C CA . GLY B 1 137 ? 9.610 -16.544 -27.139 1.00 17.95 152 GLY B CA 1
ATOM 2563 C C . GLY B 1 137 ? 8.126 -16.576 -27.454 1.00 15.79 152 GLY B C 1
ATOM 2564 O O . GLY B 1 137 ? 7.739 -16.790 -28.604 1.00 19.23 152 GLY B O 1
ATOM 2565 N N . GLU B 1 138 ? 7.294 -16.401 -26.436 1.00 14.20 153 GLU B N 1
ATOM 2566 C CA . GLU B 1 138 ? 5.848 -16.397 -26.624 1.00 12.78 153 GLU B CA 1
ATOM 2567 C C . GLU B 1 138 ? 5.335 -15.002 -26.325 1.00 13.46 153 GLU B C 1
ATOM 2568 O O . GLU B 1 138 ? 5.452 -14.526 -25.210 1.00 12.56 153 GLU B O 1
ATOM 2574 N N . TRP B 1 139 ? 4.770 -14.367 -27.334 1.00 13.17 154 TRP B N 1
ATOM 2575 C CA . TRP B 1 139 ? 4.399 -12.967 -27.223 1.00 12.93 154 TRP B CA 1
ATOM 2576 C C . TRP B 1 139 ? 3.291 -12.589 -28.176 1.00 14.10 154 TRP B C 1
ATOM 2577 O O . TRP B 1 139 ? 3.023 -13.286 -29.180 1.00 13.68 154 TRP B O 1
ATOM 2588 N N . LEU B 1 140 ? 2.652 -11.472 -27.834 1.00 13.07 155 LEU B N 1
ATOM 2589 C CA . LEU B 1 140 ? 1.741 -10.747 -28.700 1.00 13.34 155 LEU B CA 1
ATOM 2590 C C . LEU B 1 140 ? 2.187 -9.296 -28.792 1.00 13.16 155 LEU B C 1
ATOM 2591 O O . LEU B 1 140 ? 2.796 -8.745 -27.861 1.00 12.85 155 LEU B O 1
ATOM 2596 N N . GLU B 1 141 ? 1.851 -8.675 -29.913 1.00 12.72 156 GLU B N 1
ATOM 2597 C CA . GLU B 1 141 ? 1.955 -7.234 -30.041 1.00 11.08 156 GLU B CA 1
ATOM 2598 C C . GLU B 1 141 ? 0.572 -6.713 -30.354 1.00 11.64 156 GLU B C 1
ATOM 2599 O O . GLU B 1 141 ? -0.117 -7.241 -31.236 1.00 11.33 156 GLU B O 1
ATOM 2605 N N . LEU B 1 142 ? 0.160 -5.668 -29.634 1.00 11.37 157 LEU B N 1
ATOM 2606 C CA . LEU B 1 142 ? -1.118 -4.991 -29.873 1.00 10.35 157 LEU B CA 1
ATOM 2607 C C . LEU B 1 142 ? -0.875 -3.549 -30.320 1.00 10.29 157 LEU B C 1
ATOM 2608 O O . LEU B 1 142 ? -0.162 -2.787 -29.650 1.00 11.62 157 LEU B O 1
ATOM 2613 N N . LEU B 1 143 ? -1.458 -3.182 -31.458 1.00 10.08 158 LEU B N 1
ATOM 2614 C CA . LEU B 1 143 ? -1.380 -1.822 -31.964 1.00 9.54 158 LEU B CA 1
ATOM 2615 C C . LEU B 1 143 ? -2.485 -1.006 -31.317 1.00 9.71 158 LEU B C 1
ATOM 2616 O O . LEU B 1 143 ? -3.667 -1.308 -31.467 1.00 11.64 158 LEU B O 1
ATOM 2621 N N . LEU B 1 144 ? -2.061 0.014 -30.558 1.00 9.95 159 LEU B N 1
ATOM 2622 C CA . LEU B 1 144 ? -2.989 0.874 -29.803 1.00 10.40 159 LEU B CA 1
ATOM 2623 C C . LEU B 1 144 ? -3.044 2.264 -30.414 1.00 10.70 159 LEU B C 1
ATOM 2624 O O . LEU B 1 144 ? -2.270 3.160 -30.069 1.00 10.90 159 LEU B O 1
ATOM 2629 N N . GLU B 1 145 ? -3.969 2.440 -31.347 1.00 11.15 160 GLU B N 1
ATOM 2630 C CA . GLU B 1 145 ? -4.144 3.743 -31.959 1.00 11.01 160 GLU B CA 1
ATOM 2631 C C . GLU B 1 145 ? -5.003 4.653 -31.084 1.00 11.02 160 GLU B C 1
ATOM 2632 O O . GLU B 1 145 ? -5.710 4.190 -30.212 1.00 9.89 160 GLU B O 1
ATOM 2635 N N . PRO B 1 146 ? -4.907 5.987 -31.283 1.00 10.83 161 PRO B N 1
ATOM 2636 C CA . PRO B 1 146 ? -5.791 6.847 -30.508 1.00 11.00 161 PRO B CA 1
ATOM 2637 C C . PRO B 1 146 ? -7.249 6.483 -30.724 1.00 9.38 161 PRO B C 1
ATOM 2638 O O . PRO B 1 146 ? -7.651 6.196 -31.854 1.00 12.20 161 PRO B O 1
ATOM 2642 N N . GLY B 1 147 ? -8.030 6.528 -29.663 1.00 10.09 162 GLY B N 1
ATOM 2643 C CA . GLY B 1 147 ? -9.416 6.171 -29.713 1.00 10.25 162 GLY B CA 1
ATOM 2644 C C . GLY B 1 147 ? -9.683 4.692 -29.488 1.00 10.31 162 GLY B C 1
ATOM 2645 O O . GLY B 1 147 ? -10.852 4.307 -29.418 1.00 10.98 162 GLY B O 1
ATOM 2646 N N . SER B 1 148 ? -8.630 3.871 -29.349 1.00 10.01 163 SER B N 1
ATOM 2647 C CA . SER B 1 148 ? -8.833 2.422 -29.186 1.00 10.18 163 SER B CA 1
ATOM 2648 C C . SER B 1 148 ? -9.064 2.067 -27.719 1.00 9.70 163 SER B C 1
ATOM 2649 O O . SER B 1 148 ? -8.603 2.775 -26.812 1.00 11.33 163 SER B O 1
ATOM 2652 N N . LEU B 1 149 ? -9.781 0.964 -27.503 1.00 10.23 164 LEU B N 1
ATOM 2653 C CA . LEU B 1 149 ? -9.918 0.324 -26.210 1.00 10.91 164 LEU B CA 1
ATOM 2654 C C . LEU B 1 149 ? -9.200 -1.014 -26.310 1.00 11.59 164 LEU B C 1
ATOM 2655 O O . LEU B 1 149 ? -9.435 -1.775 -27.259 1.00 12.84 164 LEU B O 1
ATOM 2660 N N . TYR B 1 150 ? -8.336 -1.319 -25.360 1.00 9.90 165 TYR B N 1
ATOM 2661 C CA . TYR B 1 150 ? -7.832 -2.678 -25.223 1.00 9.92 165 TYR B CA 1
ATOM 2662 C C . TYR B 1 150 ? -8.365 -3.281 -23.947 1.00 9.64 165 TYR B C 1
ATOM 2663 O O . TYR B 1 150 ? -8.656 -2.571 -22.971 1.00 10.34 165 TYR B O 1
ATOM 2672 N N . ILE B 1 151 ? -8.482 -4.613 -23.959 1.00 11.01 166 ILE B N 1
ATOM 2673 C CA . ILE B 1 151 ? -8.893 -5.363 -22.794 1.00 11.59 166 ILE B CA 1
ATOM 2674 C C . ILE B 1 151 ? -7.929 -6.522 -22.570 1.00 12.07 166 ILE B C 1
ATOM 2675 O O . ILE B 1 151 ? -7.687 -7.295 -23.499 1.00 15.32 166 ILE B O 1
ATOM 2680 N N . LEU B 1 152 ? -7.337 -6.592 -21.380 1.00 11.51 167 LEU B N 1
ATOM 2681 C CA . LEU B 1 152 ? -6.560 -7.746 -20.985 1.00 11.69 167 LEU B CA 1
ATOM 2682 C C . LEU B 1 152 ? -7.284 -8.448 -19.850 1.00 12.85 167 LEU B C 1
ATOM 2683 O O . LEU B 1 152 ? -7.578 -7.842 -18.808 1.00 14.53 167 LEU B O 1
ATOM 2688 N N . ARG B 1 153 ? -7.509 -9.746 -20.021 1.00 13.48 168 ARG B N 1
ATOM 2689 C CA . ARG B 1 153 ? -8.110 -10.516 -18.962 1.00 15.97 168 ARG B CA 1
ATOM 2690 C C . ARG B 1 153 ? -7.538 -11.914 -18.973 1.00 14.34 168 ARG B C 1
ATOM 2691 O O . ARG B 1 153 ? -6.736 -12.256 -19.823 1.00 13.64 168 ARG B O 1
ATOM 2699 N N . GLY B 1 154 ? -7.865 -12.667 -17.939 1.00 15.22 169 GLY B N 1
ATOM 2700 C CA . GLY B 1 154 ? -7.430 -14.056 -17.837 1.00 16.22 169 GLY B CA 1
ATOM 2701 C C . GLY B 1 154 ? -5.934 -14.223 -18.050 1.00 13.19 169 GLY B C 1
ATOM 2702 O O . GLY B 1 154 ? -5.126 -13.496 -17.450 1.00 14.26 169 GLY B O 1
ATOM 2703 N N . SER B 1 155 ? -5.540 -15.160 -18.920 1.00 13.87 170 SER B N 1
ATOM 2704 C CA . SER B 1 155 ? -4.135 -15.456 -19.124 1.00 14.27 170 SER B CA 1
ATOM 2705 C C . SER B 1 155 ? -3.334 -14.210 -19.571 1.00 11.63 170 SER B C 1
ATOM 2706 O O . SER B 1 155 ? -2.169 -14.033 -19.198 1.00 12.44 170 SER B O 1
ATOM 2709 N N . ALA B 1 156 ? -3.956 -13.368 -20.404 1.00 13.08 171 ALA B N 1
ATOM 2710 C CA . ALA B 1 156 ? -3.271 -12.129 -20.869 1.00 11.84 171 ALA B CA 1
ATOM 2711 C C . ALA B 1 156 ? -2.969 -11.125 -19.764 1.00 11.10 171 ALA B C 1
ATOM 2712 O O . ALA B 1 156 ? -2.052 -10.290 -19.910 1.00 13.08 171 ALA B O 1
ATOM 2714 N N . ARG B 1 157 ? -3.715 -11.239 -18.666 1.00 11.85 172 ARG B N 1
ATOM 2715 C CA . ARG B 1 157 ? -3.555 -10.360 -17.510 1.00 11.56 172 ARG B CA 1
ATOM 2716 C C . ARG B 1 157 ? -2.691 -11.001 -16.421 1.00 12.19 172 ARG B C 1
ATOM 2717 O O . ARG B 1 157 ? -1.996 -10.298 -15.718 1.00 13.78 172 ARG B O 1
ATOM 2725 N N . TYR B 1 158 ? -2.736 -12.333 -16.281 1.00 12.19 173 TYR B N 1
ATOM 2726 C CA . TYR B 1 158 ? -2.011 -13.003 -15.207 1.00 13.75 173 TYR B CA 1
ATOM 2727 C C . TYR B 1 158 ? -0.695 -13.661 -15.604 1.00 13.29 173 TYR B C 1
ATOM 2728 O O . TYR B 1 158 ? 0.239 -13.711 -14.809 1.00 14.92 173 TYR B O 1
ATOM 2737 N N . ASP B 1 159 ? -0.639 -14.208 -16.814 1.00 13.13 174 ASP B N 1
ATOM 2738 C CA . ASP B 1 159 ? 0.472 -15.053 -17.239 1.00 13.09 174 ASP B CA 1
ATOM 2739 C C . ASP B 1 159 ? 1.452 -14.387 -18.187 1.00 13.13 174 ASP B C 1
ATOM 2740 O O . ASP B 1 159 ? 2.497 -14.945 -18.494 1.00 13.49 174 ASP B O 1
ATOM 2745 N N . PHE B 1 160 ? 1.103 -13.171 -18.619 1.00 12.90 175 PHE B N 1
ATOM 2746 C CA . PHE B 1 160 ? 1.922 -12.372 -19.539 1.00 12.01 175 PHE B CA 1
ATOM 2747 C C . PHE B 1 160 ? 2.221 -11.021 -18.895 1.00 11.65 175 PHE B C 1
ATOM 2748 O O . PHE B 1 160 ? 1.374 -10.485 -18.185 1.00 12.92 175 PHE B O 1
ATOM 2756 N N . SER B 1 161 ? 3.433 -10.538 -19.110 1.00 10.41 176 SER B N 1
ATOM 2757 C CA . SER B 1 161 ? 3.720 -9.127 -18.828 1.00 9.75 176 SER B CA 1
ATOM 2758 C C . SER B 1 161 ? 3.172 -8.286 -19.955 1.00 11.76 176 SER B C 1
ATOM 2759 O O . SER B 1 161 ? 3.008 -8.801 -21.072 1.00 11.78 176 SER B O 1
ATOM 2762 N N . HIS B 1 162 ? 2.884 -7.005 -19.673 1.00 12.63 177 HIS B N 1
ATOM 2763 C CA . HIS B 1 162 ? 2.634 -6.038 -20.735 1.00 11.47 177 HIS B CA 1
ATOM 2764 C C . HIS B 1 162 ? 3.577 -4.878 -20.542 1.00 10.63 177 HIS B C 1
ATOM 2765 O O . HIS B 1 162 ? 4.115 -4.661 -19.462 1.00 10.61 177 HIS B O 1
ATOM 2772 N N . GLU B 1 163 ? 3.778 -4.175 -21.633 1.00 10.50 178 GLU B N 1
ATOM 2773 C CA . GLU B 1 163 ? 4.704 -3.077 -21.721 1.00 11.08 178 GLU B CA 1
ATOM 2774 C C . GLU B 1 163 ? 4.270 -2.188 -22.859 1.00 10.84 178 GLU B C 1
ATOM 2775 O O . GLU B 1 163 ? 3.527 -2.639 -23.732 1.00 11.90 178 GLU B O 1
ATOM 2781 N N . ILE B 1 164 ? 4.711 -0.926 -22.829 1.00 10.62 179 ILE B N 1
ATOM 2782 C CA . ILE B 1 164 ? 4.446 0.029 -23.915 1.00 11.26 179 ILE B CA 1
ATOM 2783 C C . ILE B 1 164 ? 5.803 0.443 -24.425 1.00 9.07 179 ILE B C 1
ATOM 2784 O O . ILE B 1 164 ? 6.632 0.989 -23.672 1.00 10.51 179 ILE B O 1
ATOM 2789 N N . LEU B 1 165 ? 6.071 0.161 -25.688 1.00 9.91 180 LEU B N 1
ATOM 2790 C CA . LEU B 1 165 ? 7.431 0.326 -26.199 1.00 9.80 180 LEU B CA 1
ATOM 2791 C C . LEU B 1 165 ? 7.862 1.785 -26.358 1.00 9.82 180 LEU B C 1
ATOM 2792 O O . LEU B 1 165 ? 7.100 2.645 -26.822 1.00 11.32 180 LEU B O 1
ATOM 2797 N N . ARG B 1 166 ? 9.126 2.015 -26.028 1.00 9.78 181 ARG B N 1
ATOM 2798 C CA . ARG B 1 166 ? 9.734 3.328 -26.158 1.00 10.59 181 ARG B CA 1
ATOM 2799 C C . ARG B 1 166 ? 10.005 3.602 -27.625 1.00 11.91 181 ARG B C 1
ATOM 2800 O O . ARG B 1 166 ? 10.110 2.694 -28.434 1.00 12.19 181 ARG B O 1
ATOM 2808 N N . ASP B 1 167 ? 10.170 4.862 -27.970 1.00 11.90 182 ASP B N 1
ATOM 2809 C CA . ASP B 1 167 ? 10.263 5.265 -29.364 1.00 12.93 182 ASP B CA 1
ATOM 2810 C C . ASP B 1 167 ? 11.268 4.456 -30.196 1.00 14.59 182 ASP B C 1
ATOM 2811 O O . ASP B 1 167 ? 10.942 4.005 -31.293 1.00 15.75 182 ASP B O 1
ATOM 2816 N N . GLU B 1 168 ? 12.491 4.324 -29.688 1.00 15.53 183 GLU B N 1
ATOM 2817 C CA . GLU B 1 168 ? 13.554 3.605 -30.411 1.00 17.74 183 GLU B CA 1
ATOM 2818 C C . GLU B 1 168 ? 13.199 2.146 -30.716 1.00 17.14 183 GLU B C 1
ATOM 2819 O O . GLU B 1 168 ? 13.721 1.560 -31.658 1.00 20.33 183 GLU B O 1
ATOM 2825 N N . GLU B 1 169 ? 12.305 1.577 -29.910 1.00 15.07 184 GLU B N 1
ATOM 2826 C CA . GLU B 1 169 ? 11.898 0.177 -30.028 1.00 15.67 184 GLU B CA 1
ATOM 2827 C C . GLU B 1 169 ? 10.442 0.015 -30.500 1.00 13.64 184 GLU B C 1
ATOM 2828 O O . GLU B 1 169 ? 9.920 -1.093 -30.508 1.00 14.95 184 GLU B O 1
ATOM 2834 N N . SER B 1 170 ? 9.794 1.101 -30.920 1.00 12.93 185 SER B N 1
ATOM 2835 C CA . SER B 1 170 ? 8.348 1.076 -31.157 1.00 12.81 185 SER B CA 1
ATOM 2836 C C . SER B 1 170 ? 8.045 0.559 -32.557 1.00 13.32 185 SER B C 1
ATOM 2837 O O . SER B 1 170 ? 8.024 1.337 -33.523 1.00 14.10 185 SER B O 1
ATOM 2840 N N . PHE B 1 171 ? 7.838 -0.754 -32.631 1.00 12.67 186 PHE B N 1
ATOM 2841 C CA . PHE B 1 171 ? 7.562 -1.479 -33.861 1.00 13.86 186 PHE B CA 1
ATOM 2842 C C . PHE B 1 171 ? 6.355 -2.365 -33.632 1.00 12.59 186 PHE B C 1
ATOM 2843 O O . PHE B 1 171 ? 6.251 -3.009 -32.588 1.00 14.08 186 PHE B O 1
ATOM 2851 N N . PHE B 1 172 ? 5.445 -2.369 -34.608 1.00 12.97 187 PHE B N 1
ATOM 2852 C CA . PHE B 1 172 ? 4.349 -3.337 -34.679 1.00 12.60 187 PHE B CA 1
ATOM 2853 C C . PHE B 1 172 ? 4.726 -4.234 -35.838 1.00 13.79 187 PHE B C 1
ATOM 2854 O O . PHE B 1 172 ? 4.666 -3.821 -36.990 1.00 13.91 187 PHE B O 1
ATOM 2862 N N . GLY B 1 173 ? 5.194 -5.436 -35.537 1.00 14.99 188 GLY B N 1
ATOM 2863 C CA . GLY B 1 173 ? 5.846 -6.259 -36.551 1.00 14.97 188 GLY B CA 1
ATOM 2864 C C . GLY B 1 173 ? 7.043 -5.501 -37.081 1.00 15.51 188 GLY B C 1
ATOM 2865 O O . GLY B 1 173 ? 7.845 -4.968 -36.308 1.00 15.25 188 GLY B O 1
ATOM 2866 N N . GLU B 1 174 ? 7.144 -5.403 -38.403 1.00 15.23 189 GLU B N 1
ATOM 2867 C CA . GLU B 1 174 ? 8.222 -4.630 -39.026 1.00 14.84 189 GLU B CA 1
ATOM 2868 C C . GLU B 1 174 ? 7.964 -3.131 -39.097 1.00 13.84 189 GLU B C 1
ATOM 2869 O O . GLU B 1 174 ? 8.899 -2.387 -39.369 1.00 15.19 189 GLU B O 1
ATOM 2875 N N . ARG B 1 175 ? 6.729 -2.690 -38.839 1.00 12.59 190 ARG B N 1
ATOM 2876 C CA . ARG B 1 175 ? 6.346 -1.287 -39.049 1.00 12.29 190 ARG B CA 1
ATOM 2877 C C . ARG B 1 175 ? 6.697 -0.391 -37.855 1.00 12.41 190 ARG B C 1
ATOM 2878 O O . ARG B 1 175 ? 6.294 -0.672 -36.726 1.00 13.61 190 ARG B O 1
ATOM 2886 N N . ARG B 1 176 ? 7.373 0.724 -38.125 1.00 13.04 191 ARG B N 1
ATOM 2887 C CA . ARG B 1 176 ? 7.680 1.674 -37.071 1.00 14.58 191 ARG B CA 1
ATOM 2888 C C . ARG B 1 176 ? 6.407 2.415 -36.671 1.00 13.24 191 ARG B C 1
ATOM 2889 O O . ARG B 1 176 ? 5.652 2.875 -37.518 1.00 14.90 191 ARG B O 1
ATOM 2897 N N . ILE B 1 177 ? 6.165 2.517 -35.366 1.00 11.90 192 ILE B N 1
ATOM 2898 C CA . ILE B 1 177 ? 5.047 3.285 -34.828 1.00 13.77 192 ILE B CA 1
ATOM 2899 C C . ILE B 1 177 ? 5.639 4.450 -34.021 1.00 13.22 192 ILE B C 1
ATOM 2900 O O . ILE B 1 177 ? 5.993 4.276 -32.855 1.00 12.91 192 ILE B O 1
ATOM 2905 N N . PRO B 1 178 ? 5.797 5.633 -34.651 1.00 15.48 193 PRO B N 1
ATOM 2906 C CA . PRO B 1 178 ? 6.481 6.713 -33.949 1.00 14.87 193 PRO B CA 1
ATOM 2907 C C . PRO B 1 178 ? 5.753 7.114 -32.676 1.00 12.34 193 PRO B C 1
ATOM 2908 O O . PRO B 1 178 ? 4.532 7.252 -32.678 1.00 14.73 193 PRO B O 1
ATOM 2912 N N . ARG B 1 179 ? 6.510 7.281 -31.602 1.00 12.29 194 ARG B N 1
ATOM 2913 C CA . ARG B 1 179 ? 5.937 7.616 -30.327 1.00 12.33 194 ARG B CA 1
ATOM 2914 C C . ARG B 1 179 ? 5.814 9.124 -30.123 1.00 12.64 194 ARG B C 1
ATOM 2915 O O . ARG B 1 179 ? 6.705 9.884 -30.482 1.00 15.85 194 ARG B O 1
ATOM 2923 N N . GLY B 1 180 ? 4.729 9.504 -29.469 1.00 11.56 195 GLY B N 1
ATOM 2924 C CA . GLY B 1 180 ? 4.535 10.878 -28.975 1.00 11.04 195 GLY B CA 1
ATOM 2925 C C . GLY B 1 180 ? 4.003 10.837 -27.556 1.00 11.20 195 GLY B C 1
ATOM 2926 O O . GLY B 1 180 ? 3.899 9.754 -26.937 1.00 11.36 195 GLY B O 1
ATOM 2927 N N . ARG B 1 181 ? 3.662 11.991 -27.012 1.00 10.52 196 ARG B N 1
ATOM 2928 C CA . ARG B 1 181 ? 2.967 12.017 -25.749 1.00 9.84 196 ARG B CA 1
ATOM 2929 C C . ARG B 1 181 ? 1.644 11.231 -25.879 1.00 11.12 196 ARG B C 1
ATOM 2930 O O . ARG B 1 181 ? 0.896 11.388 -26.854 1.00 11.75 196 ARG B O 1
ATOM 2938 N N . ARG B 1 182 ? 1.367 10.396 -24.884 1.00 10.31 197 ARG B N 1
ATOM 2939 C CA . ARG B 1 182 ? 0.182 9.563 -24.895 1.00 9.35 197 ARG B CA 1
ATOM 2940 C C . ARG B 1 182 ? -0.533 9.662 -23.578 1.00 7.86 197 ARG B C 1
ATOM 2941 O O . ARG B 1 182 ? 0.100 9.576 -22.527 1.00 10.58 197 ARG B O 1
ATOM 2949 N N . ILE B 1 183 ? -1.849 9.785 -23.602 1.00 8.29 198 ILE B N 1
ATOM 2950 C CA . ILE B 1 183 ? -2.640 9.721 -22.392 1.00 8.68 198 ILE B CA 1
ATOM 2951 C C . ILE B 1 183 ? -3.438 8.447 -22.453 1.00 8.99 198 ILE B C 1
ATOM 2952 O O . ILE B 1 183 ? -4.057 8.160 -23.477 1.00 10.32 198 ILE B O 1
ATOM 2957 N N . SER B 1 184 ? -3.448 7.704 -21.365 1.00 9.27 199 SER B N 1
ATOM 2958 C CA . SER B 1 184 ? -4.302 6.539 -21.279 1.00 9.83 199 SER B CA 1
ATOM 2959 C C . SER B 1 184 ? -5.202 6.608 -20.054 1.00 8.21 199 SER B C 1
ATOM 2960 O O . SER B 1 184 ? -4.858 7.229 -19.036 1.00 10.64 199 SER B O 1
ATOM 2963 N N . VAL B 1 185 ? -6.373 5.977 -20.178 1.00 9.70 200 VAL B N 1
ATOM 2964 C CA . VAL B 1 185 ? -7.413 6.007 -19.172 1.00 10.05 200 VAL B CA 1
ATOM 2965 C C . VAL B 1 185 ? -7.736 4.546 -18.907 1.00 9.89 200 VAL B C 1
ATOM 2966 O O . VAL B 1 185 ? -8.256 3.834 -19.787 1.00 10.37 200 VAL B O 1
ATOM 2970 N N . ILE B 1 186 ? -7.427 4.074 -17.702 1.00 9.55 201 ILE B N 1
ATOM 2971 C CA . ILE B 1 186 ? -7.380 2.644 -17.455 1.00 10.17 201 ILE B CA 1
ATOM 2972 C C . ILE B 1 186 ? -8.338 2.288 -16.330 1.00 9.63 201 ILE B C 1
ATOM 2973 O O . ILE B 1 186 ? -8.266 2.834 -15.202 1.00 10.84 201 ILE B O 1
ATOM 2978 N N . CYS B 1 187 ? -9.282 1.405 -16.655 1.00 11.34 202 CYS B N 1
ATOM 2979 C CA . CYS B 1 187 ? -10.213 0.846 -15.672 1.00 12.31 202 CYS B CA 1
ATOM 2980 C C . CYS B 1 187 ? -9.758 -0.546 -15.258 1.00 12.67 202 CYS B C 1
ATOM 2981 O O . CYS B 1 187 ? -9.328 -1.328 -16.085 1.00 12.23 202 CYS B O 1
ATOM 2984 N N . ARG B 1 188 ? -9.878 -0.840 -13.968 1.00 12.35 203 ARG B N 1
ATOM 2985 C CA . ARG B 1 188 ? -9.448 -2.112 -13.403 1.00 12.57 203 ARG B CA 1
ATOM 2986 C C . ARG B 1 188 ? -10.553 -2.667 -12.540 1.00 13.66 203 ARG B C 1
ATOM 2987 O O . ARG B 1 188 ? -11.339 -1.905 -11.973 1.00 15.22 203 ARG B O 1
ATOM 2995 N N . SER B 1 189 ? -10.620 -3.999 -12.455 1.00 16.90 204 SER B N 1
ATOM 2996 C CA . SER B 1 189 ? -11.589 -4.635 -11.564 1.00 18.43 204 SER B CA 1
ATOM 2997 C C . SER B 1 189 ? -11.043 -4.781 -10.151 1.00 18.66 204 SER B C 1
ATOM 2998 O O . SER B 1 189 ? -9.834 -4.802 -9.948 1.00 17.46 204 SER B O 1
ATOM 3001 N N . LEU B 1 190 ? -11.960 -4.907 -9.192 1.00 19.20 205 LEU B N 1
ATOM 3002 C CA . LEU B 1 190 ? -11.602 -5.210 -7.814 1.00 20.91 205 LEU B CA 1
ATOM 3003 C C . LEU B 1 190 ? -11.115 -6.661 -7.743 1.00 23.69 205 LEU B C 1
ATOM 3004 O O . LEU B 1 190 ? -11.660 -7.516 -8.432 1.00 24.60 205 LEU B O 1
ATOM 3006 N N . PRO B 1 191 ? -10.079 -6.947 -6.933 1.00 24.33 206 PRO B N 1
ATOM 3007 C CA . PRO B 1 191 ? -9.633 -8.340 -6.769 1.00 26.64 206 PRO B CA 1
ATOM 3008 C C . PRO B 1 191 ? -10.714 -9.280 -6.232 1.00 28.13 206 PRO B C 1
ATOM 3009 O O . PRO B 1 191 ? -11.469 -8.901 -5.343 1.00 31.01 206 PRO B O 1
ATOM 3013 N N . MET C 1 1 ? 43.247 -4.973 2.600 1.00 32.98 16 MET C N 1
ATOM 3014 C CA . MET C 1 1 ? 42.100 -5.922 2.704 1.00 32.08 16 MET C CA 1
ATOM 3015 C C . MET C 1 1 ? 40.777 -5.173 2.562 1.00 28.92 16 MET C C 1
ATOM 3016 O O . MET C 1 1 ? 40.416 -4.355 3.400 1.00 30.54 16 MET C O 1
ATOM 3021 N N . TRP C 1 2 ? 40.070 -5.449 1.476 1.00 24.28 17 TRP C N 1
ATOM 3022 C CA . TRP C 1 2 ? 38.833 -4.755 1.164 1.00 22.39 17 TRP C CA 1
ATOM 3023 C C . TRP C 1 2 ? 37.631 -5.663 1.329 1.00 19.14 17 TRP C C 1
ATOM 3024 O O . TRP C 1 2 ? 36.497 -5.190 1.266 1.00 21.18 17 TRP C O 1
ATOM 3035 N N . VAL C 1 3 ? 37.864 -6.957 1.550 1.00 22.04 18 VAL C N 1
ATOM 3036 C CA . VAL C 1 3 ? 36.794 -7.918 1.695 1.00 25.40 18 VAL C CA 1
ATOM 3037 C C . VAL C 1 3 ? 37.048 -8.791 2.923 1.00 26.37 18 VAL C C 1
ATOM 3038 O O . VAL C 1 3 ? 38.125 -9.371 3.070 1.00 30.86 18 VAL C O 1
ATOM 3042 N N . ARG C 1 4 ? 36.060 -8.864 3.810 1.00 26.07 19 ARG C N 1
ATOM 3043 C CA . ARG C 1 4 ? 36.087 -9.788 4.943 1.00 26.82 19 ARG C CA 1
ATOM 3044 C C . ARG C 1 4 ? 34.852 -10.673 4.886 1.00 26.60 19 ARG C C 1
ATOM 3045 O O . ARG C 1 4 ? 33.858 -10.318 4.247 1.00 27.86 19 ARG C O 1
ATOM 3053 N N . GLY C 1 5 ? 34.908 -11.826 5.542 1.00 28.64 20 GLY C N 1
ATOM 3054 C CA . GLY C 1 5 ? 33.807 -12.781 5.522 1.00 28.48 20 GLY C CA 1
ATOM 3055 C C . GLY C 1 5 ? 33.598 -13.499 6.835 1.00 27.39 20 GLY C C 1
ATOM 3056 O O . GLY C 1 5 ? 34.450 -13.448 7.727 1.00 30.61 20 GLY C O 1
ATOM 3057 N N . SER C 1 6 ? 32.463 -14.186 6.933 1.00 24.37 21 SER C N 1
ATOM 3058 C CA . SER C 1 6 ? 32.111 -14.974 8.116 1.00 25.49 21 SER C CA 1
ATOM 3059 C C . SER C 1 6 ? 33.131 -16.093 8.334 1.00 28.05 21 SER C C 1
ATOM 3060 O O . SER C 1 6 ? 33.561 -16.329 9.459 1.00 32.41 21 SER C O 1
ATOM 3063 N N . GLY C 1 7 ? 33.504 -16.772 7.251 1.00 28.69 22 GLY C N 1
ATOM 3064 C CA . GLY C 1 7 ? 34.654 -17.684 7.237 1.00 26.74 22 GLY C CA 1
ATOM 3065 C C . GLY C 1 7 ? 35.455 -17.499 5.956 1.00 29.00 22 GLY C C 1
ATOM 3066 O O . GLY C 1 7 ? 34.984 -16.837 5.024 1.00 28.44 22 GLY C O 1
ATOM 3067 N N . PRO C 1 8 ? 36.674 -18.078 5.889 1.00 29.18 23 PRO C N 1
ATOM 3068 C CA . PRO C 1 8 ? 37.446 -18.007 4.637 1.00 26.90 23 PRO C CA 1
ATOM 3069 C C . PRO C 1 8 ? 36.798 -18.775 3.475 1.00 26.21 23 PRO C C 1
ATOM 3070 O O . PRO C 1 8 ? 37.101 -18.504 2.300 1.00 30.11 23 PRO C O 1
ATOM 3074 N N . SER C 1 9 ? 35.919 -19.721 3.802 1.00 27.29 24 SER C N 1
ATOM 3075 C CA . SER C 1 9 ? 35.173 -20.484 2.807 1.00 30.02 24 SER C CA 1
ATOM 3076 C C . SER C 1 9 ? 34.285 -19.591 1.942 1.00 30.90 24 SER C C 1
ATOM 3077 O O . SER C 1 9 ? 34.334 -19.659 0.705 1.00 32.36 24 SER C O 1
ATOM 3080 N N . VAL C 1 10 ? 33.465 -18.763 2.586 1.00 29.65 25 VAL C N 1
ATOM 3081 C CA . VAL C 1 10 ? 32.577 -17.848 1.854 1.00 30.05 25 VAL C CA 1
ATOM 3082 C C . VAL C 1 10 ? 33.373 -16.833 1.048 1.00 31.17 25 VAL C C 1
ATOM 3083 O O . VAL C 1 10 ? 32.973 -16.466 -0.063 1.00 32.25 25 VAL C O 1
ATOM 3087 N N . LEU C 1 11 ? 34.496 -16.382 1.598 1.00 27.73 26 LEU C N 1
ATOM 3088 C CA . LEU C 1 11 ? 35.368 -15.451 0.886 1.00 28.66 26 LEU C CA 1
ATOM 3089 C C . LEU C 1 11 ? 35.891 -16.091 -0.384 1.00 29.30 26 LEU C C 1
ATOM 3090 O O . LEU C 1 11 ? 35.919 -15.458 -1.445 1.00 33.40 26 LEU C O 1
ATOM 3095 N N . SER C 1 12 ? 36.288 -17.355 -0.268 1.00 26.89 27 SER C N 1
ATOM 3096 C CA . SER C 1 12 ? 36.802 -18.118 -1.404 1.00 27.72 27 SER C CA 1
ATOM 3097 C C . SER C 1 12 ? 35.783 -18.317 -2.534 1.00 27.94 27 SER C C 1
ATOM 3098 O O . SER C 1 12 ? 36.107 -18.067 -3.694 1.00 33.24 27 SER C O 1
ATOM 3100 N N . ARG C 1 13 ? 34.567 -18.764 -2.220 1.00 28.18 28 ARG C N 1
ATOM 3101 C CA . ARG C 1 13 ? 33.636 -19.154 -3.291 1.00 27.36 28 ARG C CA 1
ATOM 3102 C C . ARG C 1 13 ? 32.917 -17.939 -3.909 1.00 30.01 28 ARG C C 1
ATOM 3103 O O . ARG C 1 13 ? 32.464 -18.002 -5.056 1.00 35.40 28 ARG C O 1
ATOM 3111 N N . LEU C 1 14 ? 32.847 -16.834 -3.169 1.00 28.21 29 LEU C N 1
ATOM 3112 C CA . LEU C 1 14 ? 32.355 -15.561 -3.725 1.00 25.00 29 LEU C CA 1
ATOM 3113 C C . LEU C 1 14 ? 33.511 -14.656 -4.200 1.00 25.69 29 LEU C C 1
ATOM 3114 O O . LEU C 1 14 ? 33.298 -13.471 -4.455 1.00 30.00 29 LEU C O 1
ATOM 3119 N N . GLN C 1 15 ? 34.716 -15.216 -4.364 1.00 28.41 30 GLN C N 1
ATOM 3120 C CA . GLN C 1 15 ? 35.927 -14.429 -4.648 1.00 29.37 30 GLN C CA 1
ATOM 3121 C C . GLN C 1 15 ? 35.835 -13.602 -5.939 1.00 28.79 30 GLN C C 1
ATOM 3122 O O . GLN C 1 15 ? 36.359 -12.486 -5.998 1.00 33.22 30 GLN C O 1
ATOM 3128 N N . ASP C 1 16 ? 35.188 -14.158 -6.962 1.00 27.48 31 ASP C N 1
ATOM 3129 C CA . ASP C 1 16 ? 34.991 -13.465 -8.237 1.00 27.35 31 ASP C CA 1
ATOM 3130 C C . ASP C 1 16 ? 33.581 -12.866 -8.394 1.00 26.92 31 ASP C C 1
ATOM 3131 O O . ASP C 1 16 ? 33.313 -12.176 -9.379 1.00 30.74 31 ASP C O 1
ATOM 3136 N N . ALA C 1 17 ? 32.691 -13.128 -7.435 1.00 21.16 32 ALA C N 1
ATOM 3137 C CA . ALA C 1 17 ? 31.299 -12.661 -7.491 1.00 23.01 32 ALA C CA 1
ATOM 3138 C C . ALA C 1 17 ? 31.041 -11.379 -6.701 1.00 22.02 32 ALA C C 1
ATOM 3139 O O . ALA C 1 17 ? 30.082 -10.669 -6.996 1.00 23.68 32 ALA C O 1
ATOM 3141 N N . ALA C 1 18 ? 31.867 -11.102 -5.693 1.00 21.51 33 ALA C N 1
ATOM 3142 C CA . ALA C 1 18 ? 31.788 -9.876 -4.909 1.00 21.76 33 ALA C CA 1
ATOM 3143 C C . ALA C 1 18 ? 33.186 -9.292 -4.882 1.00 23.55 33 ALA C C 1
ATOM 3144 O O . ALA C 1 18 ? 34.037 -9.751 -4.125 1.00 25.51 33 ALA C O 1
ATOM 3146 N N . VAL C 1 19 ? 33.421 -8.289 -5.719 1.00 23.95 34 VAL C N 1
ATOM 3147 C CA . VAL C 1 19 ? 34.751 -7.771 -5.999 1.00 20.77 34 VAL C CA 1
ATOM 3148 C C . VAL C 1 19 ? 34.818 -6.299 -5.637 1.00 19.03 34 VAL C C 1
ATOM 3149 O O . VAL C 1 19 ? 33.864 -5.570 -5.911 1.00 20.23 34 VAL C O 1
ATOM 3153 N N . VAL C 1 20 ? 35.934 -5.863 -5.065 1.00 18.62 35 VAL C N 1
ATOM 3154 C CA . VAL C 1 20 ? 36.213 -4.448 -4.866 1.00 19.42 35 VAL C CA 1
ATOM 3155 C C . VAL C 1 20 ? 37.512 -4.098 -5.564 1.00 20.29 35 VAL C C 1
ATOM 3156 O O . VAL C 1 20 ? 38.525 -4.793 -5.405 1.00 21.21 35 VAL C O 1
ATOM 3160 N N . ARG C 1 21 ? 37.473 -2.988 -6.298 1.00 21.73 36 ARG C N 1
ATOM 3161 C CA . ARG C 1 21 ? 38.629 -2.429 -6.982 1.00 18.49 36 ARG C CA 1
ATOM 3162 C C . ARG C 1 21 ? 38.885 -1.038 -6.446 1.00 18.42 36 ARG C C 1
ATOM 3163 O O . ARG C 1 21 ? 38.376 -0.052 -6.967 1.00 20.69 36 ARG C O 1
ATOM 3171 N N . PRO C 1 22 ? 39.662 -0.949 -5.350 1.00 20.25 37 PRO C N 1
ATOM 3172 C CA . PRO C 1 22 ? 39.956 0.352 -4.764 1.00 21.46 37 PRO C CA 1
ATOM 3173 C C . PRO C 1 22 ? 40.774 1.184 -5.741 1.00 22.75 37 PRO C C 1
ATOM 3174 O O . PRO C 1 22 ? 41.537 0.625 -6.520 1.00 25.87 37 PRO C O 1
ATOM 3178 N N . GLY C 1 23 ? 40.603 2.503 -5.726 1.00 25.33 38 GLY C N 1
ATOM 3179 C CA . GLY C 1 23 ? 41.336 3.367 -6.652 1.00 25.89 38 GLY C CA 1
ATOM 3180 C C . GLY C 1 23 ? 41.088 3.087 -8.133 1.00 25.40 38 GLY C C 1
ATOM 3181 O O . GLY C 1 23 ? 41.963 3.318 -8.968 1.00 25.54 38 GLY C O 1
ATOM 3182 N N . PHE C 1 24 ? 39.896 2.595 -8.459 1.00 21.16 39 PHE C N 1
ATOM 3183 C CA . PHE C 1 24 ? 39.482 2.421 -9.862 1.00 18.61 39 PHE C CA 1
ATOM 3184 C C . PHE C 1 24 ? 39.482 3.774 -10.549 1.00 16.98 39 PHE C C 1
ATOM 3185 O O . PHE C 1 24 ? 39.959 3.899 -11.664 1.00 20.28 39 PHE C O 1
ATOM 3193 N N . LEU C 1 25 ? 39.001 4.786 -9.843 1.00 18.56 40 LEU C N 1
ATOM 3194 C CA . LEU C 1 25 ? 39.000 6.162 -10.305 1.00 19.51 40 LEU C CA 1
ATOM 3195 C C . LEU C 1 25 ? 40.214 6.939 -9.804 1.00 22.38 40 LEU C C 1
ATOM 3196 O O . LEU C 1 25 ? 40.649 6.785 -8.651 1.00 23.34 40 LEU C O 1
ATOM 3201 N N . SER C 1 26 ? 40.757 7.775 -10.684 1.00 19.24 41 SER C N 1
ATOM 3202 C CA . SER C 1 26 ? 41.733 8.775 -10.283 1.00 20.57 41 SER C CA 1
ATOM 3203 C C . SER C 1 26 ? 40.978 9.916 -9.597 1.00 23.05 41 SER C C 1
ATOM 3204 O O . SER C 1 26 ? 39.751 9.996 -9.674 1.00 24.85 41 SER C O 1
ATOM 3207 N N . THR C 1 27 ? 41.717 10.799 -8.933 1.00 24.54 42 THR C N 1
ATOM 3208 C CA . THR C 1 27 ? 41.126 11.968 -8.290 1.00 26.09 42 THR C CA 1
ATOM 3209 C C . THR C 1 27 ? 40.404 12.865 -9.304 1.00 23.89 42 THR C C 1
ATOM 3210 O O . THR C 1 27 ? 39.309 13.366 -9.029 1.00 22.37 42 THR C O 1
ATOM 3214 N N . ALA C 1 28 ? 40.997 13.048 -10.483 1.00 24.64 43 ALA C N 1
ATOM 3215 C CA . ALA C 1 28 ? 40.335 13.839 -11.530 1.00 21.13 43 ALA C CA 1
ATOM 3216 C C . ALA C 1 28 ? 39.017 13.208 -11.967 1.00 20.33 43 ALA C C 1
ATOM 3217 O O . ALA C 1 28 ? 38.064 13.912 -12.237 1.00 20.92 43 ALA C O 1
ATOM 3219 N N . GLU C 1 29 ? 38.970 11.885 -12.016 1.00 17.09 44 GLU C N 1
ATOM 3220 C CA . GLU C 1 29 ? 37.741 11.173 -12.395 1.00 17.99 44 GLU C CA 1
ATOM 3221 C C . GLU C 1 29 ? 36.645 11.306 -11.321 1.00 18.29 44 GLU C C 1
ATOM 3222 O O . GLU C 1 29 ? 35.468 11.511 -11.644 1.00 18.93 44 GLU C O 1
ATOM 3228 N N . GLU C 1 30 ? 37.031 11.174 -10.047 1.00 21.35 45 GLU C N 1
ATOM 3229 C CA . GLU C 1 30 ? 36.122 11.448 -8.917 1.00 19.47 45 GLU C CA 1
ATOM 3230 C C . GLU C 1 30 ? 35.543 12.849 -9.012 1.00 19.67 45 GLU C C 1
ATOM 3231 O O . GLU C 1 30 ? 34.345 13.054 -8.817 1.00 21.16 45 GLU C O 1
ATOM 3237 N N . GLU C 1 31 ? 36.408 13.812 -9.310 1.00 22.17 46 GLU C N 1
ATOM 3238 C CA . GLU C 1 31 ? 35.992 15.208 -9.429 1.00 22.35 46 GLU C CA 1
ATOM 3239 C C . GLU C 1 31 ? 35.096 15.424 -10.647 1.00 21.36 46 GLU C C 1
ATOM 3240 O O . GLU C 1 31 ? 34.126 16.176 -10.576 1.00 20.56 46 GLU C O 1
ATOM 3246 N N . THR C 1 32 ? 35.423 14.789 -11.772 1.00 22.15 47 THR C N 1
ATOM 3247 C CA . THR C 1 32 ? 34.566 14.871 -12.953 1.00 21.87 47 THR C CA 1
ATOM 3248 C C . THR C 1 32 ? 33.139 14.435 -12.620 1.00 16.94 47 THR C C 1
ATOM 3249 O O . THR C 1 32 ? 32.177 15.135 -12.931 1.00 19.22 47 THR C O 1
ATOM 3253 N N . LEU C 1 33 ? 33.012 13.280 -11.984 1.00 21.78 48 LEU C N 1
ATOM 3254 C CA . LEU C 1 33 ? 31.699 12.745 -11.605 1.00 20.17 48 LEU C CA 1
ATOM 3255 C C . LEU C 1 33 ? 30.978 13.607 -10.558 1.00 19.44 48 LEU C C 1
ATOM 3256 O O . LEU C 1 33 ? 29.823 13.996 -10.751 1.00 19.58 48 LEU C O 1
ATOM 3261 N N . SER C 1 34 ? 31.687 13.965 -9.486 1.00 21.70 49 SER C N 1
ATOM 3262 C CA . SER C 1 34 ? 31.127 14.851 -8.452 1.00 19.70 49 SER C CA 1
ATOM 3263 C C . SER C 1 34 ? 30.644 16.185 -9.002 1.00 19.31 49 SER C C 1
ATOM 3264 O O . SER C 1 34 ? 29.519 16.600 -8.744 1.00 20.76 49 SER C O 1
ATOM 3267 N N . ARG C 1 35 ? 31.494 16.861 -9.774 1.00 18.66 50 ARG C N 1
ATOM 3268 C CA . ARG C 1 35 ? 31.135 18.194 -10.281 1.00 21.03 50 ARG C CA 1
ATOM 3269 C C . ARG C 1 35 ? 29.988 18.126 -11.288 1.00 19.50 50 ARG C C 1
ATOM 3270 O O . ARG C 1 35 ? 29.117 18.997 -11.316 1.00 23.66 50 ARG C O 1
ATOM 3273 N N . GLU C 1 36 ? 29.979 17.091 -12.122 1.00 22.82 51 GLU C N 1
ATOM 3274 C CA . GLU C 1 36 ? 28.903 16.915 -13.093 1.00 21.09 51 GLU C CA 1
ATOM 3275 C C . GLU C 1 36 ? 27.569 16.579 -12.411 1.00 18.58 51 GLU C C 1
ATOM 3276 O O . GLU C 1 36 ? 26.512 17.062 -12.814 1.00 22.30 51 GLU C O 1
ATOM 3282 N N . LEU C 1 37 ? 27.623 15.788 -11.347 1.00 20.90 52 LEU C N 1
ATOM 3283 C CA . LEU C 1 37 ? 26.404 15.291 -10.710 1.00 19.62 52 LEU C CA 1
ATOM 3284 C C . LEU C 1 37 ? 25.779 16.221 -9.643 1.00 19.58 52 LEU C C 1
ATOM 3285 O O . LEU C 1 37 ? 24.565 16.177 -9.417 1.00 21.99 52 LEU C O 1
ATOM 3290 N N . GLU C 1 38 ? 26.580 17.092 -9.029 1.00 22.25 53 GLU C N 1
ATOM 3291 C CA . GLU C 1 38 ? 26.066 17.937 -7.939 1.00 24.00 53 GLU C CA 1
ATOM 3292 C C . GLU C 1 38 ? 24.873 18.846 -8.318 1.00 25.26 53 GLU C C 1
ATOM 3293 O O . GLU C 1 38 ? 23.869 18.885 -7.597 1.00 22.55 53 GLU C O 1
ATOM 3299 N N . PRO C 1 39 ? 24.964 19.580 -9.442 1.00 24.07 54 PRO C N 1
ATOM 3300 C CA . PRO C 1 39 ? 23.802 20.419 -9.810 1.00 26.44 54 PRO C CA 1
ATOM 3301 C C . PRO C 1 39 ? 22.479 19.649 -9.924 1.00 26.65 54 PRO C C 1
ATOM 3302 O O . PRO C 1 39 ? 21.410 20.165 -9.582 1.00 29.25 54 PRO C O 1
ATOM 3306 N N . GLU C 1 40 ? 22.574 18.405 -10.373 1.00 24.76 55 GLU C N 1
ATOM 3307 C CA . GLU C 1 40 ? 21.411 17.565 -10.656 1.00 24.63 55 GLU C CA 1
ATOM 3308 C C . GLU C 1 40 ? 20.855 17.026 -9.327 1.00 17.04 55 GLU C C 1
ATOM 3309 O O . GLU C 1 40 ? 19.646 16.970 -9.098 1.00 20.08 55 GLU C O 1
ATOM 3314 N N . LEU C 1 41 ? 21.769 16.600 -8.469 1.00 19.40 56 LEU C N 1
ATOM 3315 C CA . LEU C 1 41 ? 21.394 16.117 -7.153 1.00 19.43 56 LEU C CA 1
ATOM 3316 C C . LEU C 1 41 ? 20.833 17.219 -6.262 1.00 20.78 56 LEU C C 1
ATOM 3317 O O . LEU C 1 41 ? 19.810 17.026 -5.607 1.00 19.56 56 LEU C O 1
ATOM 3322 N N . ARG C 1 42 ? 21.481 18.389 -6.276 1.00 21.52 57 ARG C N 1
ATOM 3323 C CA . ARG C 1 42 ? 21.109 19.490 -5.384 1.00 21.38 57 ARG C CA 1
ATOM 3324 C C . ARG C 1 42 ? 19.795 20.198 -5.733 1.00 22.68 57 ARG C C 1
ATOM 3325 O O . ARG C 1 42 ? 19.255 20.907 -4.889 1.00 28.95 57 ARG C O 1
ATOM 3333 N N . ARG C 1 43 ? 19.236 19.974 -6.931 1.00 22.35 58 ARG C N 1
ATOM 3334 C CA . ARG C 1 43 ? 17.902 20.512 -7.228 1.00 25.36 58 ARG C CA 1
ATOM 3335 C C . ARG C 1 43 ? 16.810 19.576 -6.695 1.00 19.73 58 ARG C C 1
ATOM 3336 O O . ARG C 1 43 ? 15.623 19.897 -6.755 1.00 24.80 58 ARG C O 1
ATOM 3344 N N . ARG C 1 44 ? 17.227 18.419 -6.165 1.00 19.87 59 ARG C N 1
ATOM 3345 C CA . ARG C 1 44 ? 16.321 17.488 -5.506 1.00 19.02 59 ARG C CA 1
ATOM 3346 C C . ARG C 1 44 ? 16.577 17.545 -4.013 1.00 18.83 59 ARG C C 1
ATOM 3347 O O . ARG C 1 44 ? 17.718 17.681 -3.574 1.00 21.50 59 ARG C O 1
ATOM 3355 N N . ARG C 1 45 ? 15.508 17.483 -3.245 1.00 19.35 60 ARG C N 1
ATOM 3356 C CA . ARG C 1 45 ? 15.658 17.407 -1.802 1.00 19.56 60 ARG C CA 1
ATOM 3357 C C . ARG C 1 45 ? 15.791 15.951 -1.370 1.00 17.42 60 ARG C C 1
ATOM 3358 O O . ARG C 1 45 ? 15.384 15.012 -2.074 1.00 17.57 60 ARG C O 1
ATOM 3366 N N . TYR C 1 46 ? 16.370 15.744 -0.195 1.00 17.12 61 TYR C N 1
ATOM 3367 C CA . TYR C 1 46 ? 16.402 14.402 0.356 1.00 16.84 61 TYR C CA 1
ATOM 3368 C C . TYR C 1 46 ? 14.966 13.938 0.520 1.00 17.38 61 TYR C C 1
ATOM 3369 O O . TYR C 1 46 ? 14.074 14.702 0.896 1.00 18.65 61 TYR C O 1
ATOM 3378 N N . GLU C 1 47 ? 14.734 12.676 0.182 1.00 16.21 62 GLU C N 1
ATOM 3379 C CA . GLU C 1 47 ? 13.381 12.134 0.137 1.00 15.84 62 GLU C CA 1
ATOM 3380 C C . GLU C 1 47 ? 12.829 11.920 1.536 1.00 15.42 62 GLU C C 1
ATOM 3381 O O . GLU C 1 47 ? 13.580 11.859 2.504 1.00 18.26 62 GLU C O 1
ATOM 3387 N N . TYR C 1 48 ? 11.510 11.834 1.631 1.00 16.49 63 TYR C N 1
ATOM 3388 C CA . TYR C 1 48 ? 10.878 11.374 2.849 1.00 16.33 63 TYR C CA 1
ATOM 3389 C C . TYR C 1 48 ? 11.241 9.913 3.043 1.00 17.39 63 TYR C C 1
ATOM 3390 O O . TYR C 1 48 ? 11.194 9.124 2.117 1.00 20.19 63 TYR C O 1
ATOM 3399 N N . ASP C 1 49 ? 11.581 9.557 4.269 1.00 17.15 64 ASP C N 1
ATOM 3400 C CA . ASP C 1 49 ? 11.941 8.182 4.576 1.00 16.26 64 ASP C CA 1
ATOM 3401 C C . ASP C 1 49 ? 10.707 7.366 4.855 1.00 15.19 64 ASP C C 1
ATOM 3402 O O . ASP C 1 49 ? 9.699 7.894 5.298 1.00 15.28 64 ASP C O 1
ATOM 3407 N N . HIS C 1 50 ? 10.816 6.061 4.608 1.00 16.23 65 HIS C N 1
ATOM 3408 C CA . HIS C 1 50 ? 9.729 5.108 4.833 1.00 15.26 65 HIS C CA 1
ATOM 3409 C C . HIS C 1 50 ? 10.282 3.840 5.455 1.00 14.07 65 HIS C C 1
ATOM 3410 O O . HIS C 1 50 ? 11.322 3.350 5.019 1.00 14.91 65 HIS C O 1
ATOM 3417 N N . TRP C 1 51 ? 9.576 3.282 6.434 1.00 13.64 66 TRP C N 1
ATOM 3418 C CA . TRP C 1 51 ? 10.070 2.053 7.095 1.00 12.84 66 TRP C CA 1
ATOM 3419 C C . TRP C 1 51 ? 10.286 0.881 6.117 1.00 14.54 66 TRP C C 1
ATOM 3420 O O . TRP C 1 51 ? 11.232 0.133 6.286 1.00 16.41 66 TRP C O 1
ATOM 3431 N N . ASP C 1 52 ? 9.448 0.787 5.086 1.00 13.51 67 ASP C N 1
ATOM 3432 C CA . ASP C 1 52 ? 9.473 -0.363 4.151 1.00 15.49 67 ASP C CA 1
ATOM 3433 C C . ASP C 1 52 ? 10.200 -0.046 2.850 1.00 15.83 67 ASP C C 1
ATOM 3434 O O . ASP C 1 52 ? 9.987 -0.675 1.820 1.00 20.98 67 ASP C O 1
ATOM 3439 N N . ALA C 1 53 ? 11.049 0.965 2.917 1.00 13.45 68 ALA C N 1
ATOM 3440 C CA . ALA C 1 53 ? 11.965 1.256 1.837 1.00 15.14 68 ALA C CA 1
ATOM 3441 C C . ALA C 1 53 ? 13.349 0.786 2.230 1.00 16.00 68 ALA C C 1
ATOM 3442 O O . ALA C 1 53 ? 13.733 0.919 3.399 1.00 16.59 68 ALA C O 1
ATOM 3444 N N . ALA C 1 54 ? 14.105 0.274 1.260 1.00 14.03 69 ALA C N 1
ATOM 3445 C CA . ALA C 1 54 ? 15.464 -0.188 1.517 1.00 16.07 69 ALA C CA 1
ATOM 3446 C C . ALA C 1 54 ? 16.403 0.982 1.778 1.00 14.82 69 ALA C C 1
ATOM 3447 O O . ALA C 1 54 ? 17.251 0.904 2.665 1.00 17.50 69 ALA C O 1
ATOM 3449 N N . ILE C 1 55 ? 16.256 2.071 1.012 1.00 13.66 70 ILE C N 1
ATOM 3450 C CA . ILE C 1 55 ? 17.176 3.202 1.126 1.00 15.00 70 ILE C CA 1
ATOM 3451 C C . ILE C 1 55 ? 16.605 4.261 2.064 1.00 14.58 70 ILE C C 1
ATOM 3452 O O . ILE C 1 55 ? 15.436 4.562 1.992 1.00 13.55 70 ILE C O 1
ATOM 3457 N N . HIS C 1 56 ? 17.456 4.822 2.918 1.00 15.57 71 HIS C N 1
ATOM 3458 C CA . HIS C 1 56 ? 17.076 5.826 3.905 1.00 15.28 71 HIS C CA 1
ATOM 3459 C C . HIS C 1 56 ? 18.041 6.990 3.879 1.00 14.42 71 HIS C C 1
ATOM 3460 O O . HIS C 1 56 ? 19.222 6.775 3.729 1.00 16.22 71 HIS C O 1
ATOM 3467 N N . GLY C 1 57 ? 17.520 8.210 3.991 1.00 14.84 72 GLY C N 1
ATOM 3468 C CA . GLY C 1 57 ? 18.334 9.425 4.049 1.00 16.75 72 GLY C CA 1
ATOM 3469 C C . GLY C 1 57 ? 19.036 9.634 2.720 1.00 15.77 72 GLY C C 1
ATOM 3470 O O . GLY C 1 57 ? 20.262 9.601 2.659 1.00 15.45 72 GLY C O 1
ATOM 3471 N N . PHE C 1 58 ? 18.250 9.848 1.663 1.00 13.81 73 PHE C N 1
ATOM 3472 C CA . PHE C 1 58 ? 18.778 9.798 0.310 1.00 14.80 73 PHE C CA 1
ATOM 3473 C C . PHE C 1 58 ? 17.998 10.655 -0.677 1.00 13.36 73 PHE C C 1
ATOM 3474 O O . PHE C 1 58 ? 16.854 11.026 -0.441 1.00 14.40 73 PHE C O 1
ATOM 3482 N N . ARG C 1 59 ? 18.683 10.940 -1.781 1.00 14.07 74 ARG C N 1
ATOM 3483 C CA . ARG C 1 59 ? 18.070 11.406 -3.011 1.00 15.74 74 ARG C CA 1
ATOM 3484 C C . ARG C 1 59 ? 18.818 10.724 -4.144 1.00 15.30 74 ARG C C 1
ATOM 3485 O O . ARG C 1 59 ? 19.863 10.086 -3.931 1.00 15.21 74 ARG C O 1
ATOM 3493 N N . GLU C 1 60 ? 18.267 10.817 -5.343 1.00 13.51 75 GLU C N 1
ATOM 3494 C CA . GLU C 1 60 ? 18.776 10.006 -6.431 1.00 15.09 75 GLU C CA 1
ATOM 3495 C C . GLU C 1 60 ? 18.270 10.512 -7.758 1.00 13.44 75 GLU C C 1
ATOM 3496 O O . GLU C 1 60 ? 17.325 11.320 -7.825 1.00 15.30 75 GLU C O 1
ATOM 3502 N N . THR C 1 61 ? 18.966 10.076 -8.806 1.00 13.31 76 THR C N 1
ATOM 3503 C CA . THR C 1 61 ? 18.501 10.297 -10.160 1.00 14.17 76 THR C CA 1
ATOM 3504 C C . THR C 1 61 ? 18.875 9.150 -11.079 1.00 15.99 76 THR C C 1
ATOM 3505 O O . THR C 1 61 ? 19.768 8.370 -10.793 1.00 15.99 76 THR C O 1
ATOM 3509 N N . GLU C 1 62 ? 18.160 9.066 -12.194 1.00 16.82 77 GLU C N 1
ATOM 3510 C CA . GLU C 1 62 ? 18.535 8.207 -13.313 1.00 16.17 77 GLU C CA 1
ATOM 3511 C C . GLU C 1 62 ? 19.130 9.093 -14.390 1.00 16.81 77 GLU C C 1
ATOM 3512 O O . GLU C 1 62 ? 18.518 10.093 -14.768 1.00 23.58 77 GLU C O 1
ATOM 3518 N N . LYS C 1 63 ? 20.302 8.738 -14.899 1.00 15.80 78 LYS C N 1
ATOM 3519 C CA . LYS C 1 63 ? 21.013 9.603 -15.840 1.00 17.04 78 LYS C CA 1
ATOM 3520 C C . LYS C 1 63 ? 21.493 8.807 -17.050 1.00 16.86 78 LYS C C 1
ATOM 3521 O O . LYS C 1 63 ? 22.202 7.807 -16.907 1.00 15.83 78 LYS C O 1
ATOM 3527 N N . SER C 1 64 ? 21.087 9.243 -18.238 1.00 18.57 79 SER C N 1
ATOM 3528 C CA . SER C 1 64 ? 21.509 8.604 -19.478 1.00 18.79 79 SER C CA 1
ATOM 3529 C C . SER C 1 64 ? 22.395 9.509 -20.341 1.00 19.86 79 SER C C 1
ATOM 3530 O O . SER C 1 64 ? 23.158 9.016 -21.182 1.00 23.43 79 SER C O 1
ATOM 3533 N N . ARG C 1 65 ? 22.299 10.822 -20.117 1.00 19.66 80 ARG C N 1
ATOM 3534 C CA . ARG C 1 65 ? 23.089 11.811 -20.843 1.00 20.84 80 ARG C CA 1
ATOM 3535 C C . ARG C 1 65 ? 24.251 12.254 -19.965 1.00 21.19 80 ARG C C 1
ATOM 3536 O O . ARG C 1 65 ? 24.048 12.846 -18.907 1.00 22.85 80 ARG C O 1
ATOM 3538 N N . TRP C 1 66 ? 25.460 11.925 -20.398 1.00 19.47 81 TRP C N 1
ATOM 3539 C CA . TRP C 1 66 ? 26.678 12.213 -19.665 1.00 19.85 81 TRP C CA 1
ATOM 3540 C C . TRP C 1 66 ? 27.668 12.980 -20.544 1.00 20.24 81 TRP C C 1
ATOM 3541 O O . TRP C 1 66 ? 27.657 12.860 -21.776 1.00 20.79 81 TRP C O 1
ATOM 3552 N N . SER C 1 67 ? 28.552 13.744 -19.915 1.00 20.25 82 SER C N 1
ATOM 3553 C CA . SER C 1 67 ? 29.658 14.368 -20.631 1.00 19.78 82 SER C CA 1
ATOM 3554 C C . SER C 1 67 ? 30.586 13.304 -21.201 1.00 19.97 82 SER C C 1
ATOM 3555 O O . SER C 1 67 ? 30.540 12.125 -20.809 1.00 18.25 82 SER C O 1
ATOM 3558 N N . GLU C 1 68 ? 31.449 13.696 -22.132 1.00 19.27 83 GLU C N 1
ATOM 3559 C CA . GLU C 1 68 ? 32.349 12.704 -22.712 1.00 22.05 83 GLU C CA 1
ATOM 3560 C C . GLU C 1 68 ? 33.294 12.137 -21.657 1.00 20.97 83 GLU C C 1
ATOM 3561 O O . GLU C 1 68 ? 33.591 10.941 -21.663 1.00 19.01 83 GLU C O 1
ATOM 3564 N N . ALA C 1 69 ? 33.758 12.985 -20.740 1.00 20.85 84 ALA C N 1
ATOM 3565 C CA . ALA C 1 69 ? 34.657 12.524 -19.687 1.00 21.82 84 ALA C CA 1
ATOM 3566 C C . ALA C 1 69 ? 33.974 11.506 -18.757 1.00 19.27 84 ALA C C 1
ATOM 3567 O O . ALA C 1 69 ? 34.544 10.461 -18.446 1.00 19.03 84 ALA C O 1
ATOM 3569 N N . SER C 1 70 ? 32.735 11.774 -18.374 1.00 19.32 85 SER C N 1
ATOM 3570 C CA . SER C 1 70 ? 31.991 10.804 -17.554 1.00 20.37 85 SER C CA 1
ATOM 3571 C C . SER C 1 70 ? 31.662 9.509 -18.330 1.00 19.75 85 SER C C 1
ATOM 3572 O O . SER C 1 70 ? 31.786 8.410 -17.798 1.00 18.41 85 SER C O 1
ATOM 3575 N N . ARG C 1 71 ? 31.300 9.616 -19.603 1.00 17.89 86 ARG C N 1
ATOM 3576 C CA . ARG C 1 71 ? 31.031 8.416 -20.388 1.00 18.32 86 ARG C CA 1
ATOM 3577 C C . ARG C 1 71 ? 32.288 7.551 -20.520 1.00 16.79 86 ARG C C 1
ATOM 3578 O O . ARG C 1 71 ? 32.197 6.330 -20.522 1.00 17.52 86 ARG C O 1
ATOM 3586 N N . ALA C 1 72 ? 33.462 8.170 -20.628 1.00 17.27 87 ALA C N 1
ATOM 3587 C CA . ALA C 1 72 ? 34.695 7.392 -20.679 1.00 20.25 87 ALA C CA 1
ATOM 3588 C C . ALA C 1 72 ? 34.818 6.578 -19.399 1.00 19.28 87 ALA C C 1
ATOM 3589 O O . ALA C 1 72 ? 35.165 5.407 -19.453 1.00 18.82 87 ALA C O 1
ATOM 3591 N N . ILE C 1 73 ? 34.461 7.190 -18.267 1.00 18.73 88 ILE C N 1
ATOM 3592 C CA . ILE C 1 73 ? 34.473 6.504 -16.972 1.00 20.22 88 ILE C CA 1
ATOM 3593 C C . ILE C 1 73 ? 33.501 5.309 -16.995 1.00 17.70 88 ILE C C 1
ATOM 3594 O O . ILE C 1 73 ? 33.872 4.210 -16.611 1.00 18.49 88 ILE C O 1
ATOM 3599 N N . LEU C 1 74 ? 32.278 5.507 -17.483 1.00 16.59 89 LEU C N 1
ATOM 3600 C CA . LEU C 1 74 ? 31.274 4.426 -17.500 1.00 18.42 89 LEU C CA 1
ATOM 3601 C C . LEU C 1 74 ? 31.694 3.272 -18.402 1.00 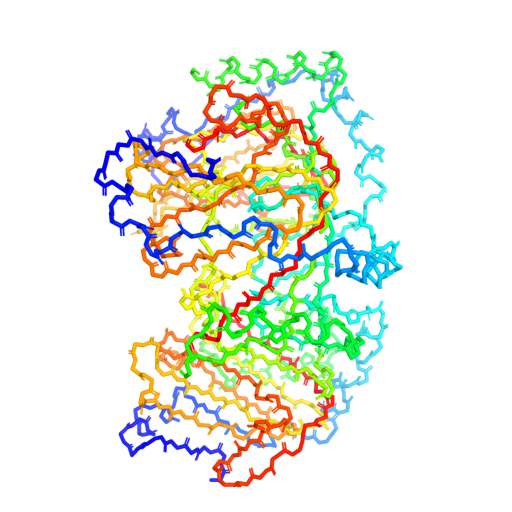16.33 89 LEU C C 1
ATOM 3602 O O . LEU C 1 74 ? 31.409 2.115 -18.126 1.00 16.22 89 LEU C O 1
ATOM 3607 N N . ARG C 1 75 ? 32.333 3.586 -19.521 1.00 16.99 90 ARG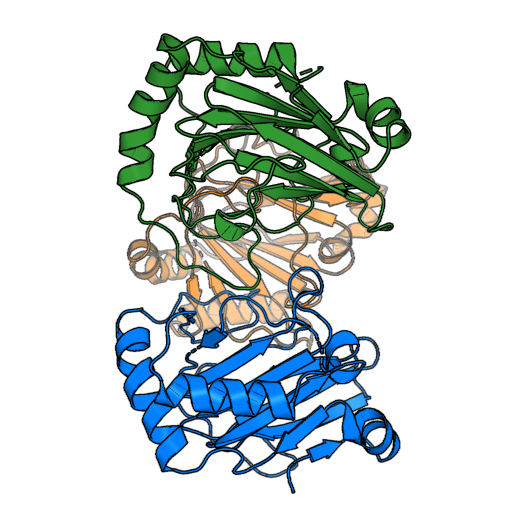 C N 1
ATOM 3608 C CA . ARG C 1 75 ? 32.836 2.521 -20.373 1.00 19.33 90 ARG C CA 1
ATOM 3609 C C . ARG C 1 75 ? 33.933 1.717 -19.716 1.00 20.01 90 ARG C C 1
ATOM 3610 O O . ARG C 1 75 ? 34.000 0.519 -19.936 1.00 19.14 90 ARG C O 1
ATOM 3618 N N . ARG C 1 76 ? 34.777 2.374 -18.915 1.00 19.89 91 ARG C N 1
ATOM 3619 C CA . ARG C 1 76 ? 35.765 1.662 -18.097 1.00 20.99 91 ARG C CA 1
ATOM 3620 C C . ARG C 1 76 ? 35.056 0.671 -17.173 1.00 20.91 91 ARG C C 1
ATOM 3621 O O . ARG C 1 76 ? 35.445 -0.485 -17.088 1.00 20.69 91 ARG C O 1
ATOM 3629 N N . VAL C 1 77 ? 34.003 1.122 -16.496 1.00 18.96 92 VAL C N 1
ATOM 3630 C CA . VAL C 1 77 ? 33.213 0.228 -15.640 1.00 19.85 92 VAL C CA 1
ATOM 3631 C C . VAL C 1 77 ? 32.632 -0.932 -16.463 1.00 20.15 92 VAL C C 1
ATOM 3632 O O . VAL C 1 77 ? 32.725 -2.092 -16.076 1.00 21.70 92 VAL C O 1
ATOM 3636 N N . GLN C 1 78 ? 32.031 -0.621 -17.611 1.00 19.72 93 GLN C N 1
ATOM 3637 C CA . GLN C 1 78 ? 31.446 -1.659 -18.453 1.00 20.77 93 GLN C CA 1
ATOM 3638 C C . GLN C 1 78 ? 32.485 -2.703 -18.878 1.00 20.59 93 GLN C C 1
ATOM 3639 O O . GLN C 1 78 ? 32.203 -3.911 -18.853 1.00 22.13 93 GLN C O 1
ATOM 3645 N N . ALA C 1 79 ? 33.683 -2.242 -19.234 1.00 21.87 94 ALA C N 1
ATOM 3646 C CA . ALA C 1 79 ? 34.781 -3.144 -19.609 1.00 24.96 94 ALA C CA 1
ATOM 3647 C C . ALA C 1 79 ? 35.194 -4.015 -18.428 1.00 26.26 94 ALA C C 1
ATOM 3648 O O . ALA C 1 79 ? 35.393 -5.223 -18.573 1.00 27.42 94 ALA C O 1
ATOM 3650 N N . ALA C 1 80 ? 35.303 -3.390 -17.259 1.00 26.44 95 ALA C N 1
ATOM 3651 C CA . ALA C 1 80 ? 35.798 -4.071 -16.070 1.00 24.05 95 ALA C CA 1
ATOM 3652 C C . ALA C 1 80 ? 34.795 -5.046 -15.479 1.00 23.77 95 ALA C C 1
ATOM 3653 O O . ALA C 1 80 ? 35.198 -6.041 -14.879 1.00 28.43 95 ALA C O 1
ATOM 3655 N N . ALA C 1 81 ? 33.498 -4.775 -15.646 1.00 23.91 96 ALA C N 1
ATOM 3656 C CA . ALA C 1 81 ? 32.465 -5.487 -14.895 1.00 27.37 96 ALA C CA 1
ATOM 3657 C C . ALA C 1 81 ? 31.499 -6.341 -15.715 1.00 26.37 96 ALA C C 1
ATOM 3658 O O . ALA C 1 81 ? 30.939 -7.301 -15.194 1.00 30.95 96 ALA C O 1
ATOM 3660 N N . PHE C 1 82 ? 31.273 -6.000 -16.980 1.00 24.21 97 PHE C N 1
ATOM 3661 C CA . PHE C 1 82 ? 30.256 -6.713 -17.756 1.00 26.81 97 PHE C CA 1
ATOM 3662 C C . PHE C 1 82 ? 30.872 -7.499 -18.911 1.00 27.97 97 PHE C C 1
ATOM 3663 O O . PHE C 1 82 ? 31.899 -7.106 -19.459 1.00 29.33 97 PHE C O 1
ATOM 3671 N N . GLY C 1 83 ? 30.241 -8.619 -19.252 1.00 29.80 98 GLY C N 1
ATOM 3672 C CA . GLY C 1 83 ? 30.676 -9.460 -20.366 1.00 31.41 98 GLY C CA 1
ATOM 3673 C C . GLY C 1 83 ? 29.960 -9.125 -21.661 1.00 34.33 98 GLY C C 1
ATOM 3674 O O . GLY C 1 83 ? 29.081 -8.257 -21.699 1.00 33.17 98 GLY C O 1
ATOM 3675 N N . THR C 1 87 ? 26.357 -1.962 -17.734 1.00 37.70 102 THR C N 1
ATOM 3676 C CA . THR C 1 87 ? 2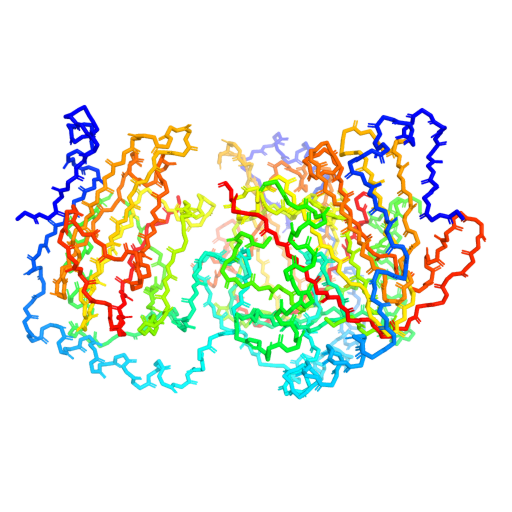5.973 -0.825 -18.566 1.00 37.10 102 THR C CA 1
ATOM 3677 C C . THR C 1 87 ? 24.902 -1.228 -19.575 1.00 37.87 102 THR C C 1
ATOM 3678 O O . THR C 1 87 ? 24.897 -0.743 -20.710 1.00 44.96 102 THR C O 1
ATOM 3680 N N . LEU C 1 88 ? 23.994 -2.108 -19.159 1.00 32.38 103 LEU C N 1
ATOM 3681 C CA . LEU C 1 88 ? 22.996 -2.661 -20.056 1.00 28.10 103 LEU C CA 1
ATOM 3682 C C . LEU C 1 88 ? 21.683 -1.894 -19.969 1.00 25.74 103 LEU C C 1
ATOM 3683 O O . LEU C 1 88 ? 21.060 -1.685 -20.989 1.00 26.96 103 LEU C O 1
ATOM 3686 N N . LEU C 1 89 ? 21.250 -1.485 -18.773 1.00 17.68 104 LEU C N 1
ATOM 3687 C CA . LEU C 1 89 ? 20.093 -0.585 -18.684 1.00 16.37 104 LEU C CA 1
ATOM 3688 C C . LEU C 1 89 ? 20.421 0.725 -19.381 1.00 17.65 104 LEU C C 1
ATOM 3689 O O . LEU C 1 89 ? 21.583 1.115 -19.461 1.00 21.28 104 LEU C O 1
ATOM 3694 N N . SER C 1 90 ? 19.384 1.396 -19.880 1.00 17.48 105 SER C N 1
ATOM 3695 C CA . SER C 1 90 ? 19.557 2.623 -20.673 1.00 18.73 105 SER C CA 1
ATOM 3696 C C . SER C 1 90 ? 19.876 3.856 -19.841 1.00 17.91 105 SER C C 1
ATOM 3697 O O . SER C 1 90 ? 20.167 4.901 -20.403 1.00 22.57 105 SER C O 1
ATOM 3700 N N . SER C 1 91 ? 19.781 3.750 -18.514 1.00 16.62 106 SER C N 1
ATOM 3701 C CA . SER C 1 91 ? 20.225 4.795 -17.609 1.00 16.49 106 SER C CA 1
ATOM 3702 C C . SER C 1 91 ? 21.098 4.207 -16.523 1.00 14.02 106 SER C C 1
ATOM 3703 O O . SER C 1 91 ? 21.080 3.001 -16.265 1.00 14.21 106 SER C O 1
ATOM 3706 N N . VAL C 1 92 ? 21.856 5.100 -15.904 1.00 13.40 107 VAL C N 1
ATOM 3707 C CA . VAL C 1 92 ? 22.732 4.812 -14.774 1.00 13.14 107 VAL C CA 1
ATOM 3708 C C . VAL C 1 92 ? 22.094 5.424 -13.534 1.00 12.77 107 VAL C C 1
ATOM 3709 O O . VAL C 1 92 ? 21.585 6.533 -13.575 1.00 15.57 107 VAL C O 1
ATOM 3713 N N . HIS C 1 93 ? 22.067 4.681 -12.444 1.00 12.72 108 HIS C N 1
ATOM 3714 C CA . HIS C 1 93 ? 21.448 5.110 -11.205 1.00 12.45 108 HIS C CA 1
ATOM 3715 C C . HIS C 1 93 ? 22.480 5.872 -10.382 1.00 11.98 108 HIS C C 1
ATOM 3716 O O . HIS C 1 93 ? 23.584 5.357 -10.151 1.00 13.71 108 HIS C O 1
ATOM 3723 N N . VAL C 1 94 ? 22.150 7.123 -10.018 1.00 11.99 109 VAL C N 1
ATOM 3724 C CA . VAL C 1 94 ? 23.020 7.921 -9.165 1.00 12.87 109 VAL C CA 1
ATOM 3725 C C . VAL C 1 94 ? 22.319 8.094 -7.816 1.00 12.88 109 VAL C C 1
ATOM 3726 O O . VAL C 1 94 ? 21.214 8.631 -7.756 1.00 12.97 109 VAL C O 1
ATOM 3739 N N . ASP C 1 96 ? 22.526 9.423 -3.703 1.00 13.06 111 ASP C N 1
ATOM 3740 C CA . ASP C 1 96 ? 23.128 10.394 -2.775 1.00 13.50 111 ASP C CA 1
ATOM 3741 C C . ASP C 1 96 ? 22.605 10.012 -1.387 1.00 14.02 111 ASP C C 1
ATOM 3742 O O . ASP C 1 96 ? 21.431 10.176 -1.104 1.00 14.96 111 ASP C O 1
ATOM 3747 N N . LEU C 1 97 ? 23.486 9.467 -0.558 1.00 14.96 112 LEU C N 1
ATOM 3748 C CA . LEU C 1 97 ? 23.153 9.182 0.817 1.00 15.16 112 LEU C CA 1
ATOM 3749 C C . LEU C 1 97 ? 23.733 10.261 1.708 1.00 16.09 112 LEU C C 1
ATOM 3750 O O . LEU C 1 97 ? 24.936 10.521 1.670 1.00 16.85 112 LEU C O 1
ATOM 3755 N N . GLU C 1 98 ? 22.892 10.871 2.531 1.00 16.10 113 GLU C N 1
ATOM 3756 C CA . GLU C 1 98 ? 23.415 11.783 3.541 1.00 19.30 113 GLU C CA 1
ATOM 3757 C C . GLU C 1 98 ? 24.206 11.006 4.582 1.00 18.39 113 GLU C C 1
ATOM 3758 O O . GLU C 1 98 ? 24.199 9.763 4.599 1.00 18.24 113 GLU C O 1
ATOM 3764 N N . ALA C 1 99 ? 24.926 11.735 5.432 1.00 18.66 114 ALA C N 1
ATOM 3765 C CA . ALA C 1 99 ? 25.747 11.101 6.473 1.00 18.94 114 ALA C CA 1
ATOM 3766 C C . ALA C 1 99 ? 24.932 10.155 7.358 1.00 18.60 114 ALA C C 1
ATOM 3767 O O . ALA C 1 99 ? 25.413 9.076 7.726 1.00 18.75 114 ALA C O 1
ATOM 3769 N N . ARG C 1 100 ? 23.689 10.545 7.632 1.00 19.18 115 ARG C N 1
ATOM 3770 C CA . ARG C 1 100 ? 22.754 9.763 8.458 1.00 19.63 115 ARG C CA 1
ATOM 3771 C C . ARG C 1 100 ? 21.995 8.702 7.646 1.00 19.13 115 ARG C C 1
ATOM 3772 O O . ARG C 1 100 ? 21.216 7.928 8.195 1.00 21.34 115 ARG C O 1
ATOM 3779 N N . GLY C 1 101 ? 22.214 8.681 6.334 1.00 17.94 116 GLY C N 1
ATOM 3780 C CA . GLY C 1 101 ? 21.512 7.773 5.440 1.00 18.23 116 GLY C CA 1
ATOM 3781 C C . GLY C 1 101 ? 22.174 6.416 5.384 1.00 16.85 116 GLY C C 1
ATOM 3782 O O . GLY C 1 101 ? 23.327 6.244 5.794 1.00 19.87 116 GLY C O 1
ATOM 3783 N N . TYR C 1 102 ? 21.445 5.447 4.846 1.00 16.34 117 TYR C N 1
ATOM 3784 C CA . TYR C 1 102 ? 21.915 4.070 4.827 1.00 15.74 117 TYR C CA 1
ATOM 3785 C C . TYR C 1 102 ? 21.006 3.213 3.959 1.00 14.28 117 TYR C C 1
ATOM 3786 O O . TYR C 1 102 ? 19.980 3.671 3.479 1.00 15.40 117 TYR C O 1
ATOM 3795 N N . ILE C 1 103 ? 21.383 1.963 3.758 1.00 13.49 118 ILE C N 1
ATOM 3796 C CA . ILE C 1 103 ? 20.552 1.087 2.931 1.00 12.41 118 ILE C CA 1
ATOM 3797 C C . ILE C 1 103 ? 20.327 -0.219 3.665 1.00 13.75 118 ILE C C 1
ATOM 3798 O O . ILE C 1 103 ? 21.278 -0.848 4.088 1.00 15.63 118 ILE C O 1
ATOM 3803 N N . LYS C 1 104 ? 19.065 -0.593 3.847 1.00 14.39 119 LYS C N 1
ATOM 3804 C CA . LYS C 1 104 ? 18.697 -1.830 4.519 1.00 15.69 119 LYS C CA 1
ATOM 3805 C C . LYS C 1 104 ? 18.903 -3.046 3.613 1.00 15.79 119 LYS C C 1
ATOM 3806 O O . LYS C 1 104 ? 18.967 -2.915 2.384 1.00 15.96 119 LYS C O 1
ATOM 3812 N N . PRO C 1 105 ? 19.013 -4.245 4.211 1.00 15.19 120 PRO C N 1
ATOM 3813 C CA . PRO C 1 105 ? 19.170 -5.433 3.376 1.00 16.54 120 PRO C CA 1
ATOM 3814 C C . PRO C 1 105 ? 18.090 -5.603 2.320 1.00 14.25 120 PRO C C 1
ATOM 3815 O O . PRO C 1 105 ? 16.910 -5.524 2.650 1.00 15.50 120 PRO C O 1
ATOM 3819 N N . HIS C 1 106 ? 18.508 -5.880 1.089 1.00 13.73 121 HIS C N 1
ATOM 3820 C CA . HIS C 1 106 ? 17.585 -6.203 0.007 1.00 14.81 121 HIS C CA 1
ATOM 3821 C C . HIS C 1 106 ? 18.313 -6.930 -1.113 1.00 14.08 121 HIS C C 1
ATOM 3822 O O . HIS C 1 106 ? 19.541 -6.918 -1.195 1.00 15.49 121 HIS C O 1
ATOM 3829 N N . VAL C 1 107 ? 17.528 -7.525 -2.000 1.00 16.05 122 VAL C N 1
ATOM 3830 C CA . VAL C 1 107 ? 18.029 -8.113 -3.231 1.00 16.03 122 VAL C CA 1
ATOM 3831 C C . VAL C 1 107 ? 17.435 -7.289 -4.370 1.00 15.28 122 VAL C C 1
ATOM 3832 O O . VAL C 1 107 ? 16.226 -7.097 -4.412 1.00 17.68 122 VAL C O 1
ATOM 3836 N N . ASP C 1 108 ? 18.280 -6.816 -5.277 1.00 16.34 123 ASP C N 1
ATOM 3837 C CA . ASP C 1 108 ? 17.807 -5.943 -6.367 1.00 14.99 123 ASP C CA 1
ATOM 3838 C C . ASP C 1 108 ? 16.747 -6.694 -7.171 1.00 16.27 123 ASP C C 1
ATOM 3839 O O . ASP C 1 108 ? 16.876 -7.902 -7.407 1.00 19.33 123 ASP C O 1
ATOM 3844 N N . SER C 1 109 ? 15.710 -5.970 -7.589 1.00 16.35 124 SER C N 1
ATOM 3845 C CA . SER C 1 109 ? 14.579 -6.575 -8.268 1.00 17.30 124 SER C CA 1
ATOM 3846 C C . SER C 1 109 ? 15.002 -7.438 -9.447 1.00 17.11 124 SER C C 1
ATOM 3847 O O . SER C 1 109 ? 15.804 -7.044 -10.292 1.00 19.51 124 SER C O 1
ATOM 3850 N N . ILE C 1 110 ? 14.445 -8.645 -9.470 1.00 20.88 125 ILE C N 1
ATOM 3851 C CA . ILE C 1 110 ? 14.696 -9.623 -10.510 1.00 22.60 125 ILE C CA 1
ATOM 3852 C C . ILE C 1 110 ? 13.924 -9.259 -11.768 1.00 19.43 125 ILE C C 1
ATOM 3853 O O . ILE C 1 110 ? 14.276 -9.680 -12.873 1.00 23.24 125 ILE C O 1
ATOM 3858 N N . LYS C 1 111 ? 12.877 -8.463 -11.588 1.00 18.69 126 LYS C N 1
ATOM 3859 C CA . LYS C 1 111 ? 12.019 -8.065 -12.700 1.00 20.28 126 LYS C CA 1
ATOM 3860 C C . LYS C 1 111 ? 12.655 -6.952 -13.538 1.00 19.65 126 LYS C C 1
ATOM 3861 O O . LYS C 1 111 ? 12.303 -6.793 -14.707 1.00 19.16 126 LYS C O 1
ATOM 3867 N N . PHE C 1 112 ? 13.593 -6.202 -12.943 1.00 17.80 127 PHE C N 1
ATOM 3868 C CA . PHE C 1 112 ? 14.210 -5.033 -13.593 1.00 16.68 127 PHE C CA 1
ATOM 3869 C C . PHE C 1 112 ? 15.738 -5.037 -13.729 1.00 17.66 127 PHE C C 1
ATOM 3870 O O . PHE C 1 112 ? 16.272 -4.251 -14.503 1.00 19.77 127 PHE C O 1
ATOM 3878 N N . CYS C 1 113 ? 16.442 -5.899 -12.981 1.00 18.28 128 CYS C N 1
ATOM 3879 C CA . CYS C 1 113 ? 17.919 -5.966 -13.022 1.00 19.87 128 CYS C CA 1
ATOM 3880 C C . CYS C 1 113 ? 18.346 -7.376 -13.371 1.00 20.56 128 CYS C C 1
ATOM 3881 O O . CYS C 1 113 ? 17.792 -8.325 -12.823 1.00 22.62 128 CYS C O 1
ATOM 3884 N N . GLY C 1 114 ? 19.324 -7.495 -14.269 1.00 19.07 129 GLY C N 1
ATOM 3885 C CA . GLY C 1 114 ? 19.921 -8.786 -14.635 1.00 19.89 129 GLY C CA 1
ATOM 3886 C C . GLY C 1 114 ? 20.979 -9.258 -13.644 1.00 22.60 129 GLY C C 1
ATOM 3887 O O . GLY C 1 114 ? 20.955 -8.896 -12.463 1.00 23.55 129 GLY C O 1
ATOM 3888 N N . ALA C 1 115 ? 21.930 -10.048 -14.134 1.00 23.02 130 ALA C N 1
ATOM 3889 C CA . ALA C 1 115 ? 22.842 -10.795 -13.262 1.00 22.09 130 ALA C CA 1
ATOM 3890 C C . ALA C 1 115 ? 23.983 -9.993 -12.627 1.00 21.53 130 ALA C C 1
ATOM 3891 O O . ALA C 1 115 ? 24.625 -10.482 -11.700 1.00 25.58 130 ALA C O 1
ATOM 3893 N N . THR C 1 116 ? 24.245 -8.775 -13.096 1.00 21.09 131 THR C N 1
ATOM 3894 C CA . THR C 1 116 ? 25.391 -8.006 -12.616 1.00 19.78 131 THR C CA 1
ATOM 3895 C C . THR C 1 116 ? 25.027 -6.584 -12.200 1.00 17.03 131 THR C C 1
ATOM 3896 O O . THR C 1 116 ? 24.275 -5.895 -12.890 1.00 20.26 131 THR C O 1
ATOM 3900 N N . ILE C 1 117 ? 25.577 -6.181 -11.052 1.00 15.80 132 ILE C N 1
ATOM 3901 C CA . ILE C 1 117 ? 25.517 -4.831 -10.512 1.00 14.38 132 ILE C CA 1
ATOM 3902 C C . ILE C 1 117 ? 26.951 -4.321 -10.342 1.00 14.76 132 ILE C C 1
ATOM 3903 O O . ILE C 1 117 ? 27.808 -5.022 -9.777 1.00 17.14 132 ILE C O 1
ATOM 3908 N N . ALA C 1 118 ? 27.220 -3.093 -10.759 1.00 14.68 133 ALA C N 1
ATOM 3909 C CA . ALA C 1 118 ? 28.553 -2.512 -10.616 1.00 15.12 133 ALA C CA 1
ATOM 3910 C C . ALA C 1 118 ? 28.450 -1.095 -10.118 1.00 16.75 133 ALA C C 1
ATOM 3911 O O . ALA C 1 118 ? 27.851 -0.244 -10.784 1.00 17.46 133 ALA C O 1
ATOM 3913 N N . GLY C 1 119 ? 29.021 -0.832 -8.942 1.00 16.60 134 GLY C N 1
ATOM 3914 C CA . GLY C 1 119 ? 28.902 0.474 -8.329 1.00 15.87 134 GLY C CA 1
ATOM 3915 C C . GLY C 1 119 ? 30.208 1.201 -8.052 1.00 13.95 134 GLY C C 1
ATOM 3916 O O . GLY C 1 119 ? 31.159 0.623 -7.452 1.00 18.14 134 GLY C O 1
ATOM 3917 N N . LEU C 1 120 ? 30.245 2.482 -8.438 1.00 15.32 135 LEU C N 1
ATOM 3918 C CA . LEU C 1 120 ? 31.299 3.437 -8.045 1.00 16.18 135 LEU C CA 1
ATOM 3919 C C . LEU C 1 120 ? 30.903 4.208 -6.783 1.00 18.25 135 LEU C C 1
ATOM 3920 O O . LEU C 1 120 ? 29.791 4.704 -6.700 1.00 16.48 135 LEU C O 1
ATOM 3925 N N . SER C 1 121 ? 31.836 4.350 -5.841 1.00 18.44 136 SER C N 1
ATOM 3926 C CA . SER C 1 121 ? 31.597 5.093 -4.596 1.00 18.08 136 SER C CA 1
ATOM 3927 C C . SER C 1 121 ? 32.384 6.402 -4.576 1.00 14.56 136 SER C C 1
ATOM 3928 O O . SER C 1 121 ? 33.568 6.422 -4.951 1.00 17.68 136 SER C O 1
ATOM 3931 N N . LEU C 1 122 ? 31.728 7.493 -4.180 1.00 16.35 137 LEU C N 1
ATOM 3932 C CA . LEU C 1 122 ? 32.334 8.828 -4.177 1.00 19.42 137 LEU C CA 1
ATOM 3933 C C . LEU C 1 122 ? 32.121 9.534 -2.838 1.00 18.21 137 LEU C C 1
ATOM 3934 O O . LEU C 1 122 ? 31.200 9.202 -2.090 1.00 18.03 137 LEU C O 1
ATOM 3939 N N . LEU C 1 123 ? 33.012 10.487 -2.552 1.00 20.12 138 LEU C N 1
ATOM 3940 C CA . LEU C 1 123 ? 32.948 11.411 -1.392 1.00 19.62 138 LEU C CA 1
ATOM 3941 C C . LEU C 1 123 ? 33.409 10.869 -0.048 1.00 20.10 138 LEU C C 1
ATOM 3942 O O . LEU C 1 123 ? 34.186 11.513 0.641 1.00 23.27 138 LEU C O 1
ATOM 3947 N N . SER C 1 124 ? 32.919 9.699 0.334 1.00 20.54 139 SER C N 1
ATOM 3948 C CA . SER C 1 124 ? 33.207 9.137 1.652 1.00 18.55 139 SER C CA 1
ATOM 3949 C C . SER C 1 124 ? 33.145 7.616 1.646 1.00 19.55 139 SER C C 1
ATOM 3950 O O . SER C 1 124 ? 32.447 6.997 0.811 1.00 19.76 139 SER C O 1
ATOM 3953 N N . PRO C 1 125 ? 33.833 6.996 2.605 1.00 18.95 140 PRO C N 1
ATOM 3954 C CA . PRO C 1 125 ? 33.912 5.559 2.699 1.00 16.91 140 PRO C CA 1
ATOM 3955 C C . PRO C 1 125 ? 32.663 4.970 3.366 1.00 17.35 140 PRO C C 1
ATOM 3956 O O . PRO C 1 125 ? 31.973 5.662 4.113 1.00 16.31 140 PRO C O 1
ATOM 3960 N N . SER C 1 126 ? 32.403 3.691 3.109 1.00 15.21 141 SER C N 1
ATOM 3961 C CA . SER C 1 126 ? 31.225 2.992 3.667 1.00 16.49 141 SER C CA 1
ATOM 3962 C C . SER C 1 126 ? 31.458 1.497 3.601 1.00 14.60 141 SER C C 1
ATOM 3963 O O . SER C 1 126 ? 32.427 1.039 2.974 1.00 19.52 141 SER C O 1
ATOM 3966 N N . VAL C 1 127 ? 30.598 0.737 4.269 1.00 16.46 142 VAL C N 1
ATOM 3967 C CA . VAL C 1 127 ? 30.704 -0.709 4.292 1.00 14.69 142 VAL C CA 1
ATOM 3968 C C . VAL C 1 127 ? 29.449 -1.341 3.700 1.00 17.27 142 VAL C C 1
ATOM 3969 O O . VAL C 1 127 ? 28.335 -1.056 4.142 1.00 17.57 142 VAL C O 1
ATOM 3973 N N . MET C 1 128 ? 29.635 -2.201 2.700 1.00 16.98 143 MET C N 1
ATOM 3974 C CA . MET C 1 128 ? 28.532 -2.984 2.156 1.00 17.22 143 MET C CA 1
ATOM 3975 C C . MET C 1 128 ? 28.579 -4.390 2.733 1.00 18.85 143 MET C C 1
ATOM 3976 O O . MET C 1 128 ? 29.601 -5.075 2.635 1.00 22.44 143 MET C O 1
ATOM 3981 N N . ARG C 1 129 ? 27.480 -4.807 3.354 1.00 17.44 144 ARG C N 1
ATOM 3982 C CA . ARG C 1 129 ? 27.372 -6.147 3.909 1.00 17.06 144 ARG C CA 1
ATOM 3983 C C . ARG C 1 129 ? 26.439 -7.053 3.098 1.00 17.18 144 ARG C C 1
ATOM 3984 O O . ARG C 1 129 ? 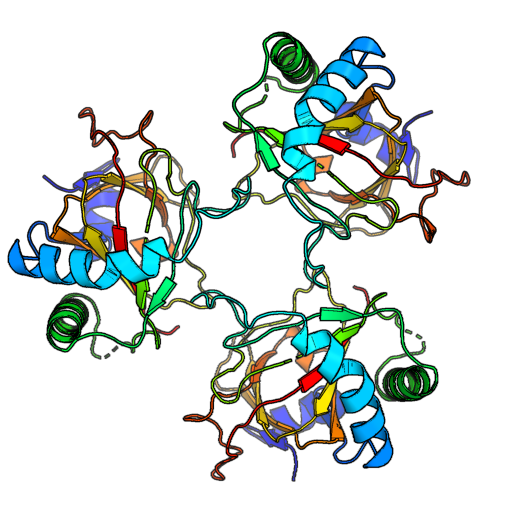25.321 -6.654 2.762 1.00 17.63 144 ARG C O 1
ATOM 3992 N N . LEU C 1 130 ? 26.892 -8.268 2.801 1.00 17.28 145 LEU C N 1
ATOM 3993 C CA . LEU C 1 130 ? 26.098 -9.252 2.093 1.00 20.15 145 LEU C CA 1
ATOM 3994 C C . LEU C 1 130 ? 25.702 -10.367 3.052 1.00 20.86 145 LEU C C 1
ATOM 3995 O O . LEU C 1 130 ? 26.557 -10.867 3.796 1.00 22.84 145 LEU C O 1
ATOM 4000 N N . VAL C 1 131 ? 24.436 -10.773 3.043 1.00 22.10 146 VAL C N 1
ATOM 4001 C CA . VAL C 1 131 ? 23.948 -11.850 3.931 1.00 21.05 146 VAL C CA 1
ATOM 4002 C C . VAL C 1 131 ? 23.116 -12.843 3.119 1.00 22.54 146 VAL C C 1
ATOM 4003 O O . VAL C 1 131 ? 22.181 -12.439 2.433 1.00 26.65 146 VAL C O 1
ATOM 4007 N N . HIS C 1 132 ? 23.448 -14.137 3.197 1.00 22.94 147 HIS C N 1
ATOM 4008 C CA . HIS C 1 132 ? 22.720 -15.177 2.457 1.00 23.38 147 HIS C CA 1
ATOM 4009 C C . HIS C 1 132 ? 21.251 -15.219 2.917 1.00 24.97 147 HIS C C 1
ATOM 4010 O O . HIS C 1 132 ? 20.987 -15.320 4.119 1.00 33.41 147 HIS C O 1
ATOM 4017 N N . THR C 1 133 ? 20.300 -15.125 1.981 1.00 25.54 148 THR C N 1
ATOM 4018 C CA . THR C 1 133 ? 18.873 -14.974 2.341 1.00 28.26 148 THR C CA 1
ATOM 4019 C C . THR C 1 133 ? 18.278 -16.197 3.055 1.00 32.32 148 THR C C 1
ATOM 4020 O O . THR C 1 133 ? 17.372 -16.057 3.876 1.00 37.09 148 THR C O 1
ATOM 4024 N N . GLN C 1 134 ? 18.794 -17.382 2.738 1.00 34.00 149 GLN C N 1
ATOM 4025 C CA . GLN C 1 134 ? 18.402 -18.629 3.408 1.00 33.88 149 GLN C CA 1
ATOM 4026 C C . GLN C 1 134 ? 19.400 -19.120 4.474 1.00 34.57 149 GLN C C 1
ATOM 4027 O O . GLN C 1 134 ? 19.298 -20.261 4.931 1.00 42.22 149 GLN C O 1
ATOM 4033 N N . GLU C 1 135 ? 20.353 -18.279 4.881 1.00 31.95 150 GLU C N 1
ATOM 4034 C CA . GLU C 1 135 ? 21.288 -18.651 5.957 1.00 30.81 150 GLU C CA 1
ATOM 4035 C C . GLU C 1 135 ? 21.958 -17.417 6.570 1.00 27.62 150 GLU C C 1
ATOM 4036 O O . GLU C 1 135 ? 22.996 -16.966 6.083 1.00 35.93 150 GLU C O 1
ATOM 4042 N N . PRO C 1 136 ? 21.376 -16.871 7.651 1.00 30.42 151 PRO C N 1
ATOM 4043 C CA . PRO C 1 136 ? 21.941 -15.690 8.322 1.00 33.90 151 PRO C CA 1
ATOM 4044 C C . PRO C 1 136 ? 23.451 -15.749 8.580 1.00 33.26 151 PRO C C 1
ATOM 4045 O O . PRO C 1 136 ? 24.134 -14.731 8.466 1.00 40.04 151 PRO C O 1
ATOM 4049 N N . GLY C 1 137 ? 23.958 -16.933 8.924 1.00 34.90 152 GLY C N 1
ATOM 4050 C CA . GLY C 1 137 ? 25.360 -17.109 9.309 1.00 31.68 152 GLY C CA 1
ATOM 4051 C C . GLY C 1 137 ? 26.420 -16.893 8.239 1.00 32.53 152 GLY C C 1
ATOM 4052 O O . GLY C 1 137 ? 27.595 -16.704 8.569 1.00 35.11 152 GLY C O 1
ATOM 4053 N N . GLU C 1 138 ? 26.022 -16.936 6.966 1.00 29.50 153 GLU C N 1
ATOM 4054 C CA . GLU C 1 138 ? 26.939 -16.680 5.853 1.00 27.42 153 GLU C CA 1
ATOM 4055 C C . GLU C 1 138 ? 26.863 -15.203 5.469 1.00 23.24 153 GLU C C 1
ATOM 4056 O O . GLU C 1 138 ? 25.798 -14.707 5.080 1.00 23.72 153 GLU C O 1
ATOM 4062 N N . TRP C 1 139 ? 27.981 -14.499 5.598 1.00 25.21 154 TRP C N 1
ATOM 4063 C CA . TRP C 1 139 ? 28.041 -13.086 5.230 1.00 24.04 154 TRP C CA 1
ATOM 4064 C C . TRP C 1 139 ? 29.404 -12.625 4.736 1.00 23.09 154 TRP C C 1
ATOM 4065 O O . TRP C 1 139 ? 30.419 -13.295 4.945 1.00 26.78 154 TRP C O 1
ATOM 4076 N N . LEU C 1 140 ? 29.407 -11.482 4.052 1.00 24.11 155 LEU C N 1
ATOM 4077 C CA . LEU C 1 140 ? 30.631 -10.792 3.648 1.00 22.46 155 LEU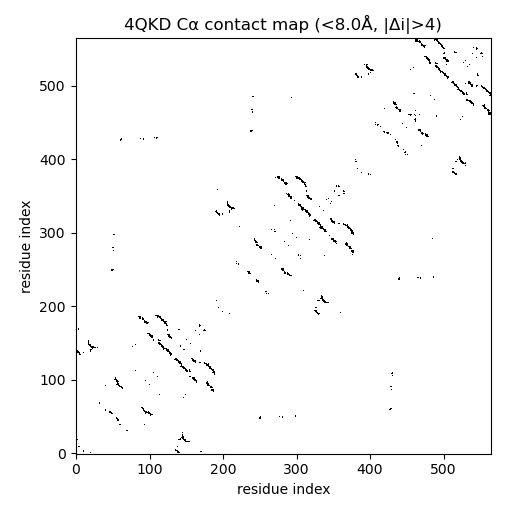 C CA 1
ATOM 4078 C C . LEU C 1 140 ? 30.498 -9.295 3.934 1.00 19.56 155 LEU C C 1
ATOM 4079 O O . LEU C 1 140 ? 29.384 -8.785 3.979 1.00 21.58 155 LEU C O 1
ATOM 4081 N N . GLU C 1 141 ? 31.625 -8.612 4.124 1.00 18.11 156 GLU C N 1
ATOM 4082 C CA . GLU C 1 141 ? 31.695 -7.147 4.230 1.00 17.87 156 GLU C CA 1
ATOM 4083 C C . GLU C 1 141 ? 32.707 -6.595 3.230 1.00 19.38 156 GLU C C 1
ATOM 4084 O O . GLU C 1 141 ? 33.834 -7.111 3.111 1.00 22.51 156 GLU C O 1
ATOM 4090 N N . LEU C 1 142 ? 32.293 -5.546 2.518 1.00 21.39 157 LEU C N 1
ATOM 4091 C CA . LEU C 1 142 ? 33.117 -4.878 1.517 1.00 16.30 157 LEU C CA 1
ATOM 4092 C C . LEU C 1 142 ? 33.402 -3.452 1.963 1.00 18.29 157 LEU C C 1
ATOM 4093 O O . LEU C 1 142 ? 32.460 -2.728 2.230 1.00 18.86 157 LEU C O 1
ATOM 4098 N N . LEU C 1 143 ? 34.682 -3.061 2.049 1.00 15.29 158 LEU C N 1
ATOM 4099 C CA . LEU C 1 143 ? 35.083 -1.679 2.347 1.00 16.04 158 LEU C CA 1
ATOM 4100 C C . LEU C 1 143 ? 35.062 -0.880 1.048 1.00 17.37 158 LEU C C 1
ATOM 4101 O O . LEU C 1 143 ? 35.835 -1.170 0.126 1.00 18.25 158 LEU C O 1
ATOM 4106 N N . LEU C 1 144 ? 34.211 0.135 0.997 1.00 17.91 159 LEU C N 1
ATOM 4107 C CA . LEU C 1 144 ? 34.035 0.905 -0.211 1.00 16.85 159 LEU C CA 1
ATOM 4108 C C . LEU C 1 144 ? 34.531 2.324 -0.011 1.00 18.94 159 LEU C C 1
ATOM 4109 O O . LEU C 1 144 ? 33.792 3.194 0.455 1.00 17.39 159 LEU C O 1
ATOM 4114 N N . GLU C 1 145 ? 35.807 2.552 -0.354 1.00 18.03 160 GLU C N 1
ATOM 4115 C CA . GLU C 1 145 ? 36.385 3.867 -0.233 1.00 20.31 160 GLU C CA 1
ATOM 4116 C C . GLU C 1 145 ? 36.067 4.699 -1.462 1.00 17.46 160 GLU C C 1
ATOM 4117 O O . GLU C 1 145 ? 35.704 4.160 -2.530 1.00 21.46 160 GLU C O 1
ATOM 4123 N N . PRO C 1 146 ? 36.133 6.032 -1.311 1.00 19.08 161 PRO C N 1
ATOM 4124 C CA . PRO C 1 146 ? 35.886 6.885 -2.463 1.00 20.61 161 PRO C CA 1
ATOM 4125 C C . PRO C 1 146 ? 36.809 6.537 -3.626 1.00 19.33 161 PRO C C 1
ATOM 4126 O O . PRO C 1 146 ? 38.007 6.261 -3.445 1.00 21.83 161 PRO C O 1
ATOM 4130 N N . GLY C 1 147 ? 36.231 6.528 -4.818 1.00 19.83 162 GLY C N 1
ATOM 4131 C CA . GLY C 1 147 ? 36.961 6.187 -6.020 1.00 18.55 162 GLY C CA 1
ATOM 4132 C C . GLY C 1 147 ? 37.058 4.694 -6.289 1.00 18.86 162 GLY C C 1
ATOM 4133 O O . GLY C 1 147 ? 37.662 4.309 -7.287 1.00 22.16 162 GLY C O 1
ATOM 4134 N N . SER C 1 148 ? 36.470 3.854 -5.426 1.00 18.42 163 SER C N 1
ATOM 4135 C CA . SER C 1 148 ? 36.432 2.403 -5.626 1.00 17.27 163 SER C CA 1
ATOM 4136 C C . SER C 1 148 ? 35.268 1.974 -6.531 1.00 17.92 163 SER C C 1
ATOM 4137 O O . SER C 1 148 ? 34.233 2.660 -6.636 1.00 17.04 163 SER C O 1
ATOM 4140 N N . LEU C 1 149 ? 35.433 0.801 -7.144 1.00 18.17 164 LEU C N 1
ATOM 4141 C CA . LEU C 1 149 ? 34.394 0.150 -7.943 1.00 16.53 164 LEU C CA 1
ATOM 4142 C C . LEU C 1 149 ? 34.110 -1.206 -7.304 1.00 16.80 164 LEU C C 1
ATOM 4143 O O . LEU C 1 149 ? 35.060 -1.951 -7.026 1.00 20.56 164 LEU C O 1
ATOM 4148 N N . TYR C 1 150 ? 32.841 -1.514 -7.019 1.00 16.93 165 TYR C N 1
ATOM 4149 C CA . TYR C 1 150 ? 32.464 -2.870 -6.632 1.00 16.07 165 TYR C CA 1
ATOM 4150 C C . TYR C 1 150 ? 31.622 -3.569 -7.691 1.00 16.90 165 TYR C C 1
ATOM 4151 O O . TYR C 1 150 ? 30.938 -2.920 -8.477 1.00 18.60 165 TYR C O 1
ATOM 4160 N N . ILE C 1 151 ? 31.671 -4.895 -7.691 1.00 18.18 166 ILE C N 1
ATOM 4161 C CA . ILE C 1 151 ? 30.917 -5.725 -8.624 1.00 20.09 166 ILE C CA 1
ATOM 4162 C C . ILE C 1 151 ? 30.202 -6.852 -7.870 1.00 20.21 166 ILE C C 1
ATOM 4163 O O . ILE C 1 151 ? 30.848 -7.602 -7.136 1.00 23.61 166 ILE C O 1
ATOM 4168 N N . LEU C 1 152 ? 28.876 -6.942 -8.010 1.00 19.67 167 LEU C N 1
ATOM 4169 C CA . LEU C 1 152 ? 28.103 -8.078 -7.495 1.00 20.68 167 LEU C CA 1
ATOM 4170 C C . LEU C 1 152 ? 27.464 -8.849 -8.635 1.00 21.36 167 LEU C C 1
ATOM 4171 O O . LEU C 1 152 ? 26.694 -8.288 -9.425 1.00 24.16 167 LEU C O 1
ATOM 4176 N N . ARG C 1 153 ? 27.764 -10.140 -8.716 1.00 23.15 168 ARG C N 1
ATOM 4177 C CA . ARG C 1 153 ? 27.191 -10.985 -9.756 1.00 22.93 168 ARG C CA 1
ATOM 4178 C C . ARG C 1 153 ? 26.823 -12.372 -9.254 1.00 25.72 168 ARG C C 1
ATOM 4179 O O . ARG C 1 153 ? 27.165 -12.751 -8.128 1.00 29.37 168 ARG C O 1
ATOM 4187 N N . GLY C 1 154 ? 26.084 -13.105 -10.082 1.00 24.01 169 GLY C N 1
ATOM 4188 C CA . GLY C 1 154 ? 25.708 -14.485 -9.786 1.00 26.98 169 GLY C CA 1
ATOM 4189 C C . GLY C 1 154 ? 25.102 -14.661 -8.404 1.00 26.87 169 GLY C C 1
ATOM 4190 O O . GLY C 1 154 ? 24.177 -13.950 -8.032 1.00 25.86 169 GLY C O 1
ATOM 4191 N N . SER C 1 155 ? 25.640 -15.611 -7.640 1.00 26.46 170 SER C N 1
ATOM 4192 C CA . SER C 1 155 ? 25.175 -15.894 -6.280 1.00 23.53 170 SER C CA 1
ATOM 4193 C C . SER C 1 155 ? 25.133 -14.646 -5.397 1.00 22.74 170 SER C C 1
ATOM 4194 O O . SER C 1 155 ? 24.195 -14.455 -4.622 1.00 25.34 170 SER C O 1
ATOM 4197 N N . ALA C 1 156 ? 26.151 -13.810 -5.523 1.00 23.25 171 ALA C N 1
ATOM 4198 C CA . ALA C 1 156 ? 26.257 -12.609 -4.707 1.00 21.52 171 ALA C CA 1
ATOM 4199 C C . ALA C 1 156 ? 25.130 -11.620 -5.015 1.00 23.31 171 ALA C C 1
ATOM 4200 O O . ALA C 1 156 ? 24.812 -10.779 -4.173 1.00 21.13 171 ALA C O 1
ATOM 4202 N N . ARG C 1 157 ? 24.525 -11.756 -6.198 1.00 24.42 172 ARG C N 1
ATOM 4203 C CA . ARG C 1 157 ? 23.415 -10.904 -6.651 1.00 20.76 172 ARG C CA 1
ATOM 4204 C C . ARG C 1 157 ? 22.011 -11.503 -6.452 1.00 20.25 172 ARG C C 1
ATOM 4205 O O . ARG C 1 157 ? 21.083 -10.772 -6.139 1.00 22.49 172 ARG C O 1
ATOM 4213 N N . TYR C 1 158 ? 21.844 -12.816 -6.638 1.00 21.54 173 TYR C N 1
ATOM 4214 C CA . TYR C 1 158 ? 20.532 -13.463 -6.483 1.00 22.36 173 TYR C CA 1
ATOM 4215 C C . TYR C 1 158 ? 20.301 -14.111 -5.118 1.00 20.61 173 TYR C C 1
ATOM 4216 O O . TYR C 1 158 ? 19.156 -14.232 -4.681 1.00 22.87 173 TYR C O 1
ATOM 4225 N N . ASP C 1 159 ? 21.378 -14.522 -4.453 1.00 22.88 174 ASP C N 1
ATOM 4226 C CA . ASP C 1 159 ? 21.276 -15.369 -3.252 1.00 23.35 174 ASP C CA 1
ATOM 4227 C C . ASP C 1 159 ? 21.571 -14.641 -1.945 1.00 23.96 174 ASP C C 1
ATOM 4228 O O . ASP C 1 159 ? 21.265 -15.173 -0.867 1.00 25.83 174 ASP C O 1
ATOM 4233 N N . PHE C 1 160 ? 22.168 -13.450 -2.037 1.00 22.60 175 PHE C N 1
ATOM 4234 C CA . PHE C 1 160 ? 22.548 -12.643 -0.877 1.00 20.85 175 PHE C CA 1
ATOM 4235 C C . PHE C 1 160 ? 21.827 -11.308 -0.958 1.00 20.34 175 PHE C C 1
ATOM 4236 O O . PHE C 1 160 ? 21.719 -10.746 -2.036 1.00 21.93 175 PHE C O 1
ATOM 4244 N N . SER C 1 161 ? 21.333 -10.809 0.168 1.00 17.58 176 SER C N 1
ATOM 4245 C CA . SER C 1 161 ? 20.948 -9.403 0.250 1.00 17.79 176 SER C CA 1
ATOM 4246 C C . SER C 1 161 ? 22.225 -8.597 0.314 1.00 17.94 176 SER C C 1
ATOM 4247 O O . SER C 1 161 ? 23.263 -9.097 0.739 1.00 19.25 176 SER C O 1
ATOM 4250 N N . HIS C 1 162 ? 22.150 -7.332 -0.074 1.00 17.35 177 HIS C N 1
ATOM 4251 C CA . HIS C 1 162 ? 23.187 -6.367 0.279 1.00 14.78 177 HIS C CA 1
ATOM 4252 C C . HIS C 1 162 ? 22.594 -5.149 0.980 1.00 16.17 177 HIS C C 1
ATOM 4253 O O . HIS C 1 162 ? 21.405 -4.889 0.896 1.00 16.11 177 HIS C O 1
ATOM 4260 N N . GLU C 1 163 ? 23.452 -4.392 1.642 1.00 15.96 178 GLU C N 1
ATOM 4261 C CA . GLU C 1 163 ? 23.052 -3.251 2.481 1.00 14.80 178 GLU C CA 1
ATOM 4262 C C . GLU C 1 163 ? 24.252 -2.343 2.662 1.00 12.24 178 GLU C C 1
ATOM 4263 O O . GLU C 1 163 ? 25.381 -2.785 2.452 1.00 17.74 178 GLU C O 1
ATOM 4269 N N . ILE C 1 164 ? 24.017 -1.066 2.982 1.00 13.34 179 ILE C N 1
ATOM 4270 C CA . ILE C 1 164 ? 25.106 -0.148 3.300 1.00 14.96 179 ILE C CA 1
ATOM 4271 C C . ILE C 1 164 ? 24.880 0.254 4.748 1.00 14.92 179 ILE C C 1
ATOM 4272 O O . ILE C 1 164 ? 23.839 0.795 5.073 1.00 15.67 179 ILE C O 1
ATOM 4277 N N . LEU C 1 165 ? 25.879 0.027 5.606 1.00 14.61 180 LEU C N 1
ATOM 4278 C CA . LEU C 1 165 ? 25.681 0.183 7.050 1.00 14.10 180 LEU C CA 1
ATOM 4279 C C . LEU C 1 165 ? 25.576 1.649 7.437 1.00 16.13 180 LEU C C 1
ATOM 4280 O O . LEU C 1 165 ? 26.297 2.492 6.919 1.00 16.18 180 LEU C O 1
ATOM 4285 N N . ARG C 1 166 ? 24.648 1.950 8.342 1.00 15.03 181 ARG C N 1
ATOM 4286 C CA . ARG C 1 166 ? 24.488 3.313 8.858 1.00 15.94 181 ARG C CA 1
ATOM 4287 C C . ARG C 1 166 ? 25.631 3.606 9.824 1.00 16.04 181 ARG C C 1
ATOM 4288 O O . ARG C 1 166 ? 26.278 2.673 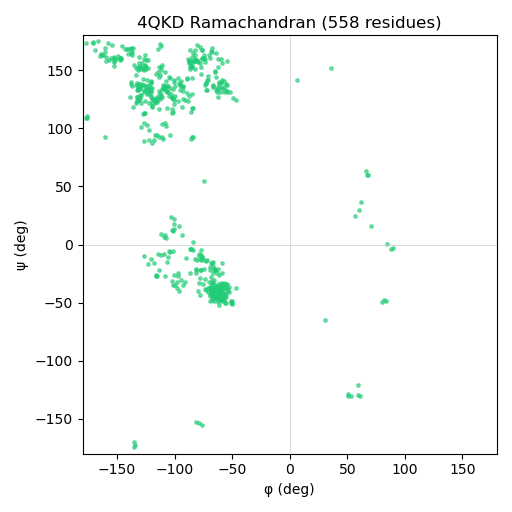10.285 1.00 17.65 181 ARG C O 1
ATOM 4296 N N . ASP C 1 167 ? 25.847 4.888 10.112 1.00 16.59 182 ASP C N 1
ATOM 4297 C CA . ASP C 1 167 ? 27.006 5.356 10.873 1.00 19.00 182 ASP C CA 1
ATOM 4298 C C . ASP C 1 167 ? 27.221 4.583 12.174 1.00 22.03 182 ASP C C 1
ATOM 4299 O O . ASP C 1 167 ? 28.325 4.125 12.423 1.00 23.37 182 ASP C O 1
ATOM 4304 N N . GLU C 1 168 ? 26.172 4.411 12.978 1.00 22.85 183 GLU C N 1
ATOM 4305 C CA . GLU C 1 168 ? 26.325 3.732 14.279 1.00 22.71 183 GLU C CA 1
ATOM 4306 C C . GLU C 1 168 ? 26.726 2.256 14.155 1.00 22.51 183 GLU C C 1
ATOM 4307 O O . GLU C 1 168 ? 27.282 1.678 15.098 1.00 27.15 183 GLU C O 1
ATOM 4312 N N . GLU C 1 169 ? 26.450 1.666 12.990 1.00 20.48 184 GLU C N 1
ATOM 4313 C CA . GLU C 1 169 ? 26.695 0.251 12.718 1.00 20.26 184 GLU C CA 1
ATOM 4314 C C . GLU C 1 169 ? 27.862 0.058 11.730 1.00 15.81 184 GLU C C 1
ATOM 4315 O O . GLU C 1 169 ? 28.155 -1.069 11.336 1.00 18.12 184 GLU C O 1
ATOM 4321 N N . SER C 1 170 ? 28.550 1.143 11.373 1.00 17.74 185 SER C N 1
ATOM 4322 C CA . SER C 1 170 ? 29.488 1.128 10.238 1.00 17.34 185 SER C CA 1
ATOM 4323 C C . SER C 1 170 ? 30.847 0.637 10.710 1.00 17.13 185 SER C C 1
ATOM 4324 O O . SER C 1 170 ? 31.699 1.421 11.148 1.00 21.45 185 SER C O 1
ATOM 4327 N N . PHE C 1 171 ? 31.013 -0.673 10.607 1.00 16.28 186 PHE C N 1
ATOM 4328 C CA . PHE C 1 171 ? 32.240 -1.339 10.962 1.00 19.59 186 PHE C CA 1
ATOM 4329 C C . PHE C 1 171 ? 32.629 -2.208 9.805 1.00 20.06 186 PHE C C 1
ATOM 4330 O O . PHE C 1 171 ? 31.775 -2.862 9.194 1.00 21.36 186 PHE C O 1
ATOM 4338 N N . PHE C 1 172 ? 33.923 -2.199 9.515 1.00 20.52 187 PHE C N 1
ATOM 4339 C CA . PHE C 1 172 ? 34.527 -3.146 8.611 1.00 21.22 187 PHE C CA 1
ATOM 4340 C C . PHE C 1 172 ? 35.339 -4.099 9.495 1.00 20.12 187 PHE C C 1
ATOM 4341 O O . PHE C 1 172 ? 36.410 -3.738 9.968 1.00 20.88 187 PHE C O 1
ATOM 4349 N N . GLY C 1 173 ? 34.811 -5.292 9.755 1.00 19.83 188 GLY C N 1
ATOM 4350 C CA . GLY C 1 173 ? 35.332 -6.149 10.828 1.00 20.26 188 GLY C CA 1
ATOM 4351 C C . GLY C 1 173 ? 35.228 -5.418 12.157 1.00 22.48 188 GLY C C 1
ATOM 4352 O O . GLY C 1 173 ? 34.148 -5.012 12.546 1.00 22.12 188 GLY C O 1
ATOM 4353 N N . GLU C 1 174 ? 36.364 -5.216 12.825 1.00 22.08 189 GLU C N 1
ATOM 4354 C CA . GLU C 1 174 ? 36.407 -4.516 14.104 1.00 19.81 189 GLU C CA 1
ATOM 4355 C C . GLU C 1 174 ? 36.598 -3.016 13.939 1.00 18.04 189 GLU C C 1
ATOM 4356 O O . GLU C 1 174 ? 36.429 -2.275 14.902 1.00 20.28 189 GLU C O 1
ATOM 4362 N N . ARG C 1 175 ? 36.934 -2.553 12.724 1.00 18.51 190 ARG C N 1
ATOM 4363 C CA . ARG C 1 175 ? 37.286 -1.142 12.501 1.00 21.04 190 ARG C CA 1
ATOM 4364 C C . ARG C 1 175 ? 36.095 -0.235 12.173 1.00 21.11 190 ARG C C 1
ATOM 4365 O O . ARG C 1 175 ? 35.294 -0.536 11.273 1.00 20.71 190 ARG C O 1
ATOM 4373 N N . ARG C 1 176 ? 35.989 0.896 12.866 1.00 20.77 191 ARG C N 1
ATOM 4374 C CA . ARG C 1 176 ? 34.938 1.865 12.568 1.00 20.40 191 ARG C CA 1
ATOM 4375 C C . ARG C 1 176 ? 35.233 2.606 11.272 1.00 23.04 191 ARG C C 1
ATOM 4376 O O . ARG C 1 176 ? 36.357 3.032 11.041 1.00 22.87 191 ARG C O 1
ATOM 4384 N N . ILE C 1 177 ? 34.193 2.781 10.459 1.00 20.28 192 ILE C N 1
ATOM 4385 C CA . ILE C 1 177 ? 34.282 3.482 9.188 1.00 20.46 192 ILE C CA 1
ATOM 4386 C C . ILE C 1 177 ? 33.271 4.612 9.283 1.00 22.74 192 ILE C C 1
ATOM 4387 O O . ILE C 1 177 ? 32.092 4.422 8.951 1.00 22.25 192 ILE C O 1
ATOM 4392 N N . PRO C 1 178 ? 33.704 5.781 9.776 1.00 21.83 193 PRO C N 1
ATOM 4393 C CA . PRO C 1 178 ? 32.781 6.893 9.953 1.00 23.92 193 PRO C CA 1
ATOM 4394 C C . PRO C 1 178 ? 32.063 7.217 8.658 1.00 23.76 193 PRO C C 1
ATOM 4395 O O . PRO C 1 178 ? 32.680 7.337 7.591 1.00 25.23 193 PRO C O 1
ATOM 4399 N N . ARG C 1 179 ? 30.754 7.332 8.757 1.00 23.30 194 ARG C N 1
ATOM 4400 C CA . ARG C 1 179 ? 29.956 7.559 7.577 1.00 21.51 194 ARG C CA 1
ATOM 4401 C C . ARG C 1 179 ? 29.824 9.056 7.339 1.00 22.71 194 ARG C C 1
ATOM 4402 O O . ARG C 1 179 ? 29.733 9.848 8.288 1.00 30.45 194 ARG C O 1
ATOM 4410 N N . GLY C 1 180 ? 29.857 9.444 6.066 1.00 23.93 195 GLY C N 1
ATOM 4411 C CA . GLY C 1 180 ? 29.543 10.805 5.655 1.00 20.33 195 GLY C CA 1
ATOM 4412 C C . GLY C 1 180 ? 28.632 10.746 4.443 1.00 19.60 195 GLY C C 1
ATOM 4413 O O . GLY C 1 180 ? 28.071 9.683 4.127 1.00 18.47 195 GLY C O 1
ATOM 4414 N N . ARG C 1 181 ? 28.426 11.895 3.815 1.00 19.70 196 ARG C N 1
ATOM 4415 C CA . ARG C 1 181 ? 27.631 11.951 2.595 1.00 18.66 196 ARG C CA 1
ATOM 4416 C C . ARG C 1 181 ? 28.341 11.134 1.516 1.00 18.11 196 ARG C C 1
ATOM 4417 O O . ARG C 1 181 ? 29.534 11.289 1.336 1.00 19.51 196 ARG C O 1
ATOM 4425 N N . ARG C 1 182 ? 27.617 10.251 0.822 1.00 16.84 197 ARG C N 1
ATOM 4426 C CA . ARG C 1 182 ? 28.222 9.374 -0.185 1.00 16.15 197 ARG C CA 1
ATOM 4427 C C . ARG C 1 182 ? 27.394 9.438 -1.450 1.00 15.99 197 ARG C C 1
ATOM 4428 O O . ARG C 1 182 ? 26.170 9.363 -1.387 1.00 15.67 197 ARG C O 1
ATOM 4436 N N . ILE C 1 183 ? 28.068 9.591 -2.584 1.00 14.91 198 ILE C N 1
ATOM 4437 C CA . ILE C 1 183 ? 27.405 9.463 -3.887 1.00 16.51 198 ILE C CA 1
ATOM 4438 C C . ILE C 1 183 ? 27.872 8.151 -4.500 1.00 14.76 198 ILE C C 1
ATOM 4439 O O . ILE C 1 183 ? 29.063 7.851 -4.502 1.00 18.29 198 ILE C O 1
ATOM 4444 N N . SER C 1 184 ? 26.927 7.367 -5.021 1.00 14.22 199 SER C N 1
ATOM 4445 C CA . SER C 1 184 ? 27.273 6.158 -5.764 1.00 15.30 199 SER C CA 1
ATOM 4446 C C . SER C 1 184 ? 26.681 6.208 -7.159 1.00 15.09 199 SER C C 1
ATOM 4447 O O . SER C 1 184 ? 25.678 6.880 -7.401 1.00 14.01 199 SER C O 1
ATOM 4450 N N . VAL C 1 185 ? 27.358 5.534 -8.077 1.00 15.49 200 VAL C N 1
ATOM 4451 C CA . VAL C 1 185 ? 26.970 5.546 -9.467 1.00 14.36 200 VAL C CA 1
ATOM 4452 C C . VAL C 1 185 ? 26.876 4.084 -9.856 1.00 13.58 200 VAL C C 1
ATOM 4453 O O . VAL C 1 185 ? 27.872 3.380 -9.848 1.00 14.98 200 VAL C O 1
ATOM 4457 N N . ILE C 1 186 ? 25.660 3.607 -10.134 1.00 13.71 201 ILE C N 1
ATOM 4458 C CA . ILE C 1 186 ? 25.403 2.173 -10.248 1.00 14.02 201 ILE C CA 1
ATOM 4459 C C . ILE C 1 186 ? 24.952 1.792 -11.655 1.00 14.79 201 ILE C C 1
ATOM 4460 O O . ILE C 1 186 ? 23.968 2.335 -12.182 1.00 15.24 201 ILE C O 1
ATOM 4465 N N . CYS C 1 187 ? 25.675 0.846 -12.237 1.00 15.48 202 CYS C N 1
ATOM 4466 C CA . CYS C 1 187 ? 25.367 0.274 -13.547 1.00 14.96 202 CYS C CA 1
ATOM 4467 C C . CYS C 1 187 ? 24.761 -1.113 -13.350 1.00 14.39 202 CYS C C 1
ATOM 4468 O O . CYS C 1 187 ? 25.261 -1.914 -12.547 1.00 16.26 202 CYS C O 1
ATOM 4471 N N . ARG C 1 188 ? 23.678 -1.401 -14.061 1.00 15.56 203 ARG C N 1
ATOM 4472 C CA . ARG C 1 188 ? 22.997 -2.689 -13.950 1.00 14.92 203 ARG C CA 1
ATOM 4473 C C . ARG C 1 188 ? 22.749 -3.293 -15.317 1.00 17.36 203 ARG C C 1
ATOM 4474 O O . ARG C 1 188 ? 22.643 -2.561 -16.292 1.00 17.58 203 ARG C O 1
ATOM 4482 N N . SER C 1 189 ? 22.676 -4.619 -15.390 1.00 19.65 204 SER C N 1
ATOM 4483 C CA . SER C 1 189 ? 22.376 -5.314 -16.648 1.00 19.66 204 SER C CA 1
ATOM 4484 C C . SER C 1 189 ? 20.864 -5.456 -16.837 1.00 18.79 204 SER C C 1
ATOM 4485 O O . SER C 1 189 ? 20.119 -5.412 -15.867 1.00 19.11 204 SER C O 1
ATOM 4488 N N . LEU C 1 190 ? 20.402 -5.646 -18.077 1.00 21.62 205 LEU C N 1
ATOM 4489 C CA . LEU C 1 190 ? 18.979 -5.845 -18.351 1.00 22.74 205 LEU C CA 1
ATOM 4490 C C . LEU C 1 190 ? 18.628 -7.282 -17.959 1.00 22.33 205 LEU C C 1
ATOM 4491 O O . LEU C 1 190 ? 19.480 -8.159 -18.084 1.00 28.61 205 LEU C O 1
ATOM 4496 N N . PRO C 1 191 ? 17.395 -7.532 -17.470 1.00 24.35 206 PRO C N 1
ATOM 4497 C CA . PRO C 1 191 ? 17.000 -8.921 -17.174 1.00 26.99 206 PRO C CA 1
ATOM 4498 C C . PRO C 1 191 ? 17.169 -9.900 -18.340 1.00 31.77 206 PRO C C 1
ATOM 4499 O O . PRO C 1 191 ? 17.115 -9.499 -19.506 1.00 36.50 206 PRO C O 1
#

Solvent-accessible surface area: 25163 Å² total

Secondary structure (DSSP, 8-state):
--EEESSHHHHHHTTTTEEEETT-S-HHHHHHHHHHHHHHHHTSPPPPP-TT-SEEEE---EE----HHHHHHHHHHHHHHS----B-SSEE--EEEEEEEEEE---TTT--SEEEEEEESS-EEEEEEESS-TT-EEEEEE-TT-EEEEETHHHHTEEEEE--GGG-EETTEE-----BEEEEEEB--/--EEESSHHHHHHTTTTEEEETT-S-HHHHHHHHHHHHHHHHTSPPPPP-TT-SEEEE---EE----HHHHHHHHHHHHHH-----B-SSEE--EEEEEEEEEE---TTT--SEEEEEEESS-EEEEEEESS-TT-EEEEEE-TT-EEEEEHHHHHTEEEEE--GGG-EETTEE-----BEEEEEEB--/--EEESSHHHHHHTTTTEEEETT-S-HHHHHHHHHHHHHHHHTSPPPPP-TT-SEEEE---EE----HHHHHHHHHHHHHH----SSSEE--EEEEEEEEEE---TTT--SEEEEEEESS-EEEEEEETT-TT-EEEEEE-TT-EEEEETHHHHTEEEEE--GGG-EETTEE-----BEEEEEE---

CATH classification: 2.60.120.590

InterPro domains:
  IPR027450 Alpha-ketoglutarate-dependent dioxygenase AlkB-like [PF13532] (76-203)
  IPR032870 Alpha-ketoglutarate-dependent dioxygenase alkB homologue 7-like [PTHR21052] (11-209)
  IPR037151 Alpha-ketoglutarate-dependent dioxygenase AlkB-like superfamily [G3DSA:2.60.120.590] (16-215)

Foldseek 3Di:
DFKDWLDDVLCVVCVVQKDKDAQLDDPVLLVQVCVFVVVVQVVDDQDDDDPPAQKDQDDKDWAQDGDPSNVVVVVSQCVVAHPVFAWPNTKIKKHALQMKGHWDAPDVQFFDFKKKKAKADFKWKKKKAFPVHRSTIMIGIHGHNMMIMHGDCSRHGITIMTDHQVRTDDVPHRGRGGMMMMIMIGGGD/DFKDWLDDVLCVVCVPQKDKDAQLDDPVLLCQVCVVCVVVQVVDDQDDDDPPAFKFQDDKDWAQDHDPSNVVSVVSQCVVAHDVFDWDNTKIKKHALQIKGHWDAPDVQFFDFKKKKAKHDFKWKKKKAFPVHRSTIMIGIHGHNMMIMHGDCSRHGITIMTDHQVPTDDDPHRGRGGMMMMIMIGGGD/DFKDWLDVVLCVVCVVQKDKFPQLDDPVLLVQCCVQCVVVQVVDDQDDDDPPAFKFQDDKDWAQDGDPSNVVVVVSQCVVAHCLADNTKIKKHALQIKGHWDAPDPQFFDFKKKKAKADFKWKKKKAFPPHRSTIMIGIHGHNMMIMHGDCSRPGITIMIDHQVGTADVPHHGRGGMMMMIMGGHGD

Organism: Homo sapiens (NCBI:txid9606)

Radius of gyration: 25.58 Å; Cα contacts (8 Å, |Δi|>4): 1282; chains: 3; bounding box: 66×42×68 Å

Sequence (565 aa):
MWVRGSGPSVLSRLQDAAVVRPGFLSTAEEETLSRELEPELRRRRYEYDHWDAAIHGFRETEKSRWSEASRAILRRVQAAAFGPQTLLSSVHVDLEARGYIKPHVDSIKFCGATIAGLSLLSPSVMRLVHTQEPGEWLELLLEPGSLYILRGSARYDFSHEILRDEESFFGERRIPRGRRISVICRSLPMWVRGSGPSVLSRLQDAAVVRPGFLSTAEEETLSRELEPELRRRRYEYDHWDAAIHGFRETEKSSRWSEASRAILRRVQAAAFGPQTLLSSVHVDLEARGYIKPHVDSIKFCGATIAGLSLLSPSVMRLVHTQEPGEWLELLLEPGSLYILRGSARYDFSHEILRDEESFFGERRIPRGRRISVICRSLPMWVRGSGPSVLSRLQDAAVVRPGFLSTAEEETLSRELEPELRRRRYEYDHWDAAIHGFRETEKSRWSEASRAILRRVQAAAFGTLLSSVHVDLEARGYIKPHVDSIKFCGATIAGLSLLSPSVMRLVHTQEPGEWLELLLEPGSLYILRGSARYDFSHEILRDEESFFGERRIPRGRRISVICRSLP

GO terms:
  GO:0035513 oxidative RNA demethylation (P, IDA)
  GO:0005759 mitochondrial matrix (C, IDA)
  GO:0035515 oxidative RNA demethylase activity (F, IDA)
  GO:0006974 DNA damage response (P, IDA)
  GO:1990984 tRNA demethylase activity (F, IDA)
  GO:0005739 mitochondrion (C, HTP)
  GO:0005515 protein binding (F, IPI)
  GO:0005739 mitochondrion (C, IDA)
  GO:1902445 regulation of mitochondrial membrane permeability involved in programmed necrotic cell death (P, IMP)

B-factor: mean 19.2, std 7.83, range [7.68, 68.32]